Protein AF-0000000072566000 (afdb_homodimer)

Structure (mmCIF, N/CA/C/O backbone):
data_AF-0000000072566000-model_v1
#
loop_
_entity.id
_entity.type
_entity.pdbx_description
1 polymer 'Uncharacterized protein'
#
loop_
_atom_site.group_PDB
_atom_site.id
_atom_site.type_symbol
_atom_site.label_atom_id
_atom_site.label_alt_id
_atom_site.label_comp_id
_atom_site.label_asym_id
_atom_site.label_entity_id
_atom_site.label_seq_id
_atom_site.pdbx_PDB_ins_code
_atom_site.Cartn_x
_atom_site.Cartn_y
_atom_site.Cartn_z
_atom_site.occupancy
_atom_site.B_iso_or_equiv
_atom_site.auth_seq_id
_atom_site.auth_comp_id
_atom_site.auth_asym_id
_atom_site.auth_atom_id
_atom_site.pdbx_PDB_model_num
ATOM 1 N N . MET A 1 1 ? -11.133 -4.738 61.594 1 22.62 1 MET A N 1
ATOM 2 C CA . MET A 1 1 ? -10.305 -3.559 61.375 1 22.62 1 MET A CA 1
ATOM 3 C C . MET A 1 1 ? -10.57 -2.953 60 1 22.62 1 MET A C 1
ATOM 5 O O . MET A 1 1 ? -10.594 -3.668 58.969 1 22.62 1 MET A O 1
ATOM 9 N N . ASP A 1 2 ? -11.211 -1.809 60 1 22.86 2 ASP A N 1
ATOM 10 C CA . ASP A 1 2 ? -11.797 -0.978 58.938 1 22.86 2 ASP A CA 1
ATOM 11 C C . ASP A 1 2 ? -10.727 -0.512 57.969 1 22.86 2 ASP A C 1
ATOM 13 O O . ASP A 1 2 ? -9.758 0.143 58.344 1 22.86 2 ASP A O 1
ATOM 17 N N . ARG A 1 3 ? -10.422 -1.391 57.031 1 24.73 3 ARG A N 1
ATOM 18 C CA . ARG A 1 3 ? -9.414 -1.043 56.031 1 24.73 3 ARG A CA 1
ATOM 19 C C . ARG A 1 3 ? -9.641 0.369 55.5 1 24.73 3 ARG A C 1
ATOM 21 O O . ARG A 1 3 ? -10.664 0.648 54.875 1 24.73 3 ARG A O 1
ATOM 28 N N . LYS A 1 4 ? -9.109 1.364 56.188 1 24.98 4 LYS A N 1
ATOM 29 C CA . LYS A 1 4 ? -9.133 2.779 55.844 1 24.98 4 LYS A CA 1
ATOM 30 C C . LYS A 1 4 ? -8.82 2.975 54.344 1 24.98 4 LYS A C 1
ATOM 32 O O . LYS A 1 4 ? -7.797 2.488 53.875 1 24.98 4 LYS A O 1
ATOM 37 N N . GLU A 1 5 ? -9.797 3.199 53.531 1 23.16 5 GLU A N 1
ATOM 38 C CA . GLU A 1 5 ? -9.844 3.564 52.125 1 23.16 5 GLU A CA 1
ATOM 39 C C . GLU A 1 5 ? -8.945 4.762 51.812 1 23.16 5 GLU A C 1
ATOM 41 O O . GLU A 1 5 ? -9.086 5.82 52.438 1 23.16 5 GLU A O 1
ATOM 46 N N . ALA A 1 6 ? -7.645 4.457 51.688 1 29.64 6 ALA A N 1
ATOM 47 C CA . ALA A 1 6 ? -6.707 5.547 51.438 1 29.64 6 ALA A CA 1
ATOM 48 C C . ALA A 1 6 ? -7.316 6.582 50.5 1 29.64 6 ALA A C 1
ATOM 50 O O . ALA A 1 6 ? -8.031 6.227 49.562 1 29.64 6 ALA A O 1
ATOM 51 N N . PRO A 1 7 ? -7.52 7.785 50.969 1 26.31 7 PRO A N 1
ATOM 52 C CA . PRO A 1 7 ? -8.164 8.844 50.188 1 26.31 7 PRO A CA 1
ATOM 53 C C . PRO A 1 7 ? -7.539 9.031 48.812 1 26.31 7 PRO A C 1
ATOM 55 O O . PRO A 1 7 ? -6.359 8.727 48.625 1 26.31 7 PRO A O 1
ATOM 58 N N . ASP A 1 8 ? -8.266 8.836 47.75 1 26 8 ASP A N 1
ATOM 59 C CA . ASP A 1 8 ? -7.988 9.031 46.312 1 26 8 ASP A CA 1
ATOM 60 C C . ASP A 1 8 ? -7.309 10.375 46.094 1 26 8 ASP A C 1
ATOM 62 O O . ASP A 1 8 ? -7.785 11.414 46.562 1 26 8 ASP A O 1
ATOM 66 N N . PRO A 1 9 ? -5.961 10.406 46.125 1 29.95 9 PRO A N 1
ATOM 67 C CA . PRO A 1 9 ? -5.34 11.727 45.969 1 29.95 9 PRO A CA 1
ATOM 68 C C . PRO A 1 9 ? -6.066 12.602 44.938 1 29.95 9 PRO A C 1
ATOM 70 O O . PRO A 1 9 ? -6.656 12.094 44 1 29.95 9 PRO A O 1
ATOM 73 N N . GLU A 1 10 ? -6.73 13.633 45.312 1 24.81 10 GLU A N 1
ATOM 74 C CA . GLU A 1 10 ? -7.355 14.719 44.562 1 24.81 10 GLU A CA 1
ATOM 75 C C . GLU A 1 10 ? -6.449 15.203 43.438 1 24.81 10 GLU A C 1
ATOM 77 O O . GLU A 1 10 ? -5.363 15.727 43.688 1 24.81 10 GLU A O 1
ATOM 82 N N . TYR A 1 11 ? -6.262 14.445 42.375 1 24.92 11 TYR A N 1
ATOM 83 C CA . TYR A 1 11 ? -5.562 14.922 41.188 1 24.92 11 TYR A CA 1
ATOM 84 C C . TYR A 1 11 ? -6.07 16.297 40.781 1 24.92 11 TYR A C 1
ATOM 86 O O . TYR A 1 11 ? -7.262 16.469 40.5 1 24.92 11 TYR A O 1
ATOM 94 N N . ASN A 1 12 ? -5.562 17.344 41.344 1 23.2 12 ASN A N 1
ATOM 95 C CA . ASN A 1 12 ? -5.809 18.734 40.969 1 23.2 12 ASN A CA 1
ATOM 96 C C . ASN A 1 12 ? -5.711 18.906 39.438 1 23.2 12 ASN A C 1
ATOM 98 O O . ASN A 1 12 ? -4.652 18.672 38.844 1 23.2 12 ASN A O 1
ATOM 102 N N . GLU A 1 13 ? -6.758 18.688 38.688 1 24.56 13 GLU A N 1
ATOM 103 C CA . GLU A 1 13 ? -6.973 18.969 37.25 1 24.56 13 GLU A CA 1
ATOM 104 C C . GLU A 1 13 ? -6.586 20.391 36.906 1 24.56 13 GLU A C 1
ATOM 106 O O . GLU A 1 13 ? -7.289 21.344 37.281 1 24.56 13 GLU A O 1
ATOM 111 N N . HIS A 1 14 ? -5.297 20.75 37.094 1 25.98 14 HIS A N 1
ATOM 112 C CA . HIS A 1 14 ? -4.969 22.078 36.562 1 25.98 14 HIS A CA 1
ATOM 113 C C . HIS A 1 14 ? -5.504 22.281 35.156 1 25.98 14 HIS A C 1
ATOM 115 O O . HIS A 1 14 ? -5.281 21.438 34.281 1 25.98 14 HIS A O 1
ATOM 121 N N . GLU A 1 15 ? -6.578 22.969 34.969 1 24.34 15 GLU A N 1
ATOM 122 C CA . GLU A 1 15 ? -7.246 23.453 33.781 1 24.34 15 GLU A CA 1
ATOM 123 C C . GLU A 1 15 ? -6.262 24.141 32.844 1 24.34 15 GLU A C 1
ATOM 125 O O . GLU A 1 15 ? -5.738 25.203 33.156 1 24.34 15 GLU A O 1
ATOM 130 N N . ILE A 1 16 ? -5.398 23.422 32.188 1 26.48 16 ILE A N 1
ATOM 131 C CA . ILE A 1 16 ? -4.586 24.062 31.156 1 26.48 16 ILE A CA 1
ATOM 132 C C . ILE A 1 16 ? -5.484 24.797 30.172 1 26.48 16 ILE A C 1
ATOM 134 O O . ILE A 1 16 ? -6.297 24.172 29.484 1 26.48 16 ILE A O 1
ATOM 138 N N . VAL A 1 17 ? -5.777 26.031 30.375 1 26.38 17 VAL A N 1
ATOM 139 C CA . VAL A 1 17 ? -6.461 26.984 29.516 1 26.38 17 VAL A CA 1
ATOM 140 C C . VAL A 1 17 ? -5.738 27.062 28.156 1 26.38 17 VAL A C 1
ATOM 142 O O . VAL A 1 17 ? -4.598 27.516 28.094 1 26.38 17 VAL A O 1
ATOM 145 N N . ILE A 1 18 ? -5.961 26.094 27.359 1 28.52 18 ILE A N 1
ATOM 146 C CA . ILE A 1 18 ? -5.418 26.078 26.016 1 28.52 18 ILE A CA 1
ATOM 147 C C . ILE A 1 18 ? -5.898 27.312 25.25 1 28.52 18 ILE A C 1
ATOM 149 O O . ILE A 1 18 ? -7.105 27.531 25.109 1 28.52 18 ILE A O 1
ATOM 153 N N . PRO A 1 19 ? -5.027 28.281 25 1 32.16 19 PRO A N 1
ATOM 154 C CA . PRO A 1 19 ? -5.43 29.516 24.328 1 32.16 19 PRO A CA 1
ATOM 155 C C . PRO A 1 19 ? -6.141 29.266 23 1 32.16 19 PRO A C 1
ATOM 157 O O . PRO A 1 19 ? -5.965 28.203 22.406 1 32.16 19 PRO A O 1
ATOM 160 N N . SER A 1 20 ? -7.227 29.953 22.719 1 31.16 20 SER A N 1
ATOM 161 C CA . SER A 1 20 ? -8.086 29.922 21.531 1 31.16 20 SER A CA 1
ATOM 162 C C . SER A 1 20 ? -7.266 29.891 20.25 1 31.16 20 SER A C 1
ATOM 164 O O . SER A 1 20 ? -6.117 30.344 20.234 1 31.16 20 SER A O 1
ATOM 166 N N . ILE A 1 21 ? -7.68 29.109 19.281 1 34.59 21 ILE A N 1
ATOM 167 C CA . ILE A 1 21 ? -7.141 28.875 17.953 1 34.59 21 ILE A CA 1
ATOM 168 C C . ILE A 1 21 ? -6.668 30.203 17.344 1 34.59 21 ILE A C 1
ATOM 170 O O . ILE A 1 21 ? -5.633 30.266 16.688 1 34.59 21 ILE A O 1
ATOM 174 N N . GLU A 1 22 ? -7.312 31.297 17.578 1 37.97 22 GLU A N 1
ATOM 175 C CA . GLU A 1 22 ? -6.988 32.625 17.062 1 37.97 22 GLU A CA 1
ATOM 176 C C . GLU A 1 22 ? -5.633 33.094 17.562 1 37.97 22 GLU A C 1
ATOM 178 O O . GLU A 1 22 ? -4.848 33.688 16.812 1 37.97 22 GLU A O 1
ATOM 183 N N . LYS A 1 23 ? -5.387 32.875 18.797 1 40.44 23 LYS A N 1
ATOM 184 C CA . LYS A 1 23 ? -4.148 33.375 19.391 1 40.44 23 LYS A CA 1
ATOM 185 C C . LYS A 1 23 ? -2.945 32.562 18.922 1 40.44 23 LYS A C 1
ATOM 187 O O . LYS A 1 23 ? -1.847 33.125 18.766 1 40.44 23 LYS A O 1
ATOM 192 N N . SER A 1 24 ? -3.146 31.281 18.562 1 38.41 24 SER A N 1
ATOM 193 C CA . SER A 1 24 ? -2.053 30.438 18.094 1 38.41 24 SER A CA 1
ATOM 194 C C . SER A 1 24 ? -1.68 30.75 16.656 1 38.41 24 SER A C 1
ATOM 196 O O . SER A 1 24 ? -0.518 30.625 16.266 1 38.41 24 SER A O 1
ATOM 198 N N . ILE A 1 25 ? -2.578 31.094 15.82 1 40.59 25 ILE A N 1
ATOM 199 C CA . ILE A 1 25 ? -2.311 31.453 14.43 1 40.59 25 ILE A CA 1
ATOM 200 C C . ILE A 1 25 ? -1.503 32.75 14.391 1 40.59 25 ILE A C 1
ATOM 202 O O . ILE A 1 25 ? -0.542 32.875 13.625 1 40.59 25 ILE A O 1
ATOM 206 N N . LYS A 1 26 ? -1.808 33.75 15.25 1 42.12 26 LYS A N 1
ATOM 207 C CA . LYS A 1 26 ? -1.095 35.031 15.289 1 42.12 26 LYS A CA 1
ATOM 208 C C . LYS A 1 26 ? 0.357 34.812 15.711 1 42.12 26 LYS A C 1
ATOM 210 O O . LYS A 1 26 ? 1.259 35.469 15.188 1 42.12 26 LYS A O 1
ATOM 215 N N . THR A 1 27 ? 0.607 33.844 16.594 1 43.72 27 THR A N 1
ATOM 216 C CA . THR A 1 27 ? 1.973 33.625 17.047 1 43.72 27 THR A CA 1
ATOM 217 C C . THR A 1 27 ? 2.803 32.938 15.961 1 43.72 27 THR A C 1
ATOM 219 O O . THR A 1 27 ? 3.967 33.281 15.758 1 43.72 27 THR A O 1
ATOM 222 N N . ILE A 1 28 ? 2.172 32.125 15.227 1 42.94 28 ILE A N 1
ATOM 223 C CA . ILE A 1 28 ? 2.889 31.406 14.164 1 42.94 28 ILE A CA 1
ATOM 224 C C . ILE A 1 28 ? 3.158 32.344 13.008 1 42.94 28 ILE A C 1
ATOM 226 O O . ILE A 1 28 ? 4.254 32.375 12.438 1 42.94 28 ILE A O 1
ATOM 230 N N . GLU A 1 29 ? 2.273 33.219 12.633 1 44.88 29 GLU A N 1
ATOM 231 C CA . GLU A 1 29 ? 2.508 34.219 11.625 1 44.88 29 GLU A CA 1
ATOM 232 C C . GLU A 1 29 ? 3.633 35.188 12.047 1 44.88 29 GLU A C 1
ATOM 234 O O . GLU A 1 29 ? 4.465 35.562 11.219 1 44.88 29 GLU A O 1
ATOM 239 N N . LEU A 1 30 ? 3.689 35.531 13.32 1 40.03 30 LEU A N 1
ATOM 240 C CA . LEU A 1 30 ? 4.746 36.406 13.828 1 40.03 30 LEU A CA 1
ATOM 241 C C . LEU A 1 30 ? 6.094 35.688 13.797 1 40.03 30 LEU A C 1
ATOM 243 O O . LEU A 1 30 ? 7.109 36.281 13.43 1 40.03 30 LEU A O 1
ATOM 247 N N . GLN A 1 31 ? 6.023 34.406 14.07 1 43 31 GLN A N 1
ATOM 248 C CA . GLN A 1 31 ? 7.285 33.688 14.078 1 43 31 GLN A CA 1
ATOM 249 C C . GLN A 1 31 ? 7.773 33.406 12.656 1 43 31 GLN A C 1
ATOM 251 O O . GLN A 1 31 ? 8.977 33.438 12.391 1 43 31 GLN A O 1
ATOM 256 N N . ALA A 1 32 ? 6.906 33.219 11.75 1 39.12 32 ALA A N 1
ATOM 257 C CA . ALA A 1 32 ? 7.266 33.031 10.352 1 39.12 32 ALA A CA 1
ATOM 258 C C . ALA A 1 32 ? 7.754 34.344 9.727 1 39.12 32 ALA A C 1
ATOM 260 O O . ALA A 1 32 ? 8.727 34.344 8.969 1 39.12 32 ALA A O 1
ATOM 261 N N . ASN A 1 33 ? 7.113 35.438 9.984 1 38.12 33 ASN A N 1
ATOM 262 C CA . ASN A 1 33 ? 7.566 36.75 9.539 1 38.12 33 ASN A CA 1
ATOM 263 C C . ASN A 1 33 ? 8.906 37.125 10.164 1 38.12 33 ASN A C 1
ATOM 265 O O . ASN A 1 33 ? 9.711 37.812 9.539 1 38.12 33 ASN A O 1
ATOM 269 N N . GLU A 1 34 ? 9.109 36.75 11.391 1 40.59 34 GLU A N 1
ATOM 270 C CA . GLU A 1 34 ? 10.383 37.062 12.023 1 40.59 34 GLU A CA 1
ATOM 271 C C . GLU A 1 34 ? 11.516 36.25 11.398 1 40.59 34 GLU A C 1
ATOM 273 O O . GLU A 1 34 ? 12.641 36.75 11.258 1 40.59 34 GLU A O 1
ATOM 278 N N . ALA A 1 35 ? 11.211 35.031 10.969 1 36.97 35 ALA A N 1
ATOM 279 C CA . ALA A 1 35 ? 12.227 34.25 10.273 1 36.97 35 ALA A CA 1
ATOM 280 C C . ALA A 1 35 ? 12.508 34.812 8.883 1 36.97 35 ALA A C 1
ATOM 282 O O . ALA A 1 35 ? 13.656 34.844 8.43 1 36.97 35 ALA A O 1
ATOM 283 N N . GLU A 1 36 ? 11.531 35.281 8.164 1 37.25 36 GLU A N 1
ATOM 284 C CA . GLU A 1 36 ? 11.734 35.938 6.867 1 37.25 36 GLU A CA 1
ATOM 285 C C . GLU A 1 36 ? 12.508 37.25 7.023 1 37.25 36 GLU A C 1
ATOM 287 O O . GLU A 1 36 ? 13.336 37.594 6.172 1 37.25 36 GLU A O 1
ATOM 292 N N . ARG A 1 37 ? 12.25 38.031 8.078 1 35.44 37 ARG A N 1
ATOM 293 C CA . ARG A 1 37 ? 12.992 39.25 8.289 1 35.44 37 ARG A CA 1
ATOM 294 C C . ARG A 1 37 ? 14.461 38.969 8.602 1 35.44 37 ARG A C 1
ATOM 296 O O . ARG A 1 37 ? 15.328 39.812 8.297 1 35.44 37 ARG A O 1
ATOM 303 N N . ALA A 1 38 ? 14.656 37.875 9.383 1 36.53 38 ALA A N 1
ATOM 304 C CA . ALA A 1 38 ? 16.062 37.562 9.695 1 36.53 38 ALA A CA 1
ATOM 305 C C . ALA A 1 38 ? 16.828 37.188 8.438 1 36.53 38 ALA A C 1
ATOM 307 O O . ALA A 1 38 ? 18.047 37.344 8.367 1 36.53 38 ALA A O 1
ATOM 308 N N . ALA A 1 39 ? 16.109 36.562 7.484 1 35.09 39 ALA A N 1
ATOM 309 C CA . ALA A 1 39 ? 16.828 36.156 6.281 1 35.09 39 ALA A CA 1
ATOM 310 C C . ALA A 1 39 ? 17.125 37.344 5.383 1 35.09 39 ALA A C 1
ATOM 312 O O . ALA A 1 39 ? 17.844 37.219 4.379 1 35.09 39 ALA A O 1
ATOM 313 N N . ALA A 1 40 ? 16.359 38.375 5.477 1 33.12 40 ALA A N 1
ATOM 314 C CA . ALA A 1 40 ? 16.594 39.5 4.566 1 33.12 40 ALA A CA 1
ATOM 315 C C . ALA A 1 40 ? 17.812 40.312 5.008 1 33.12 40 ALA A C 1
ATOM 317 O O . ALA A 1 40 ? 17.672 41.469 5.434 1 33.12 40 ALA A O 1
ATOM 318 N N . ALA A 1 41 ? 18.688 39.719 5.949 1 27.89 41 ALA A N 1
ATOM 319 C CA . ALA A 1 41 ? 19.797 40.562 6.301 1 27.89 41 ALA A CA 1
ATOM 320 C C . ALA A 1 41 ? 20.594 40.969 5.062 1 27.89 41 ALA A C 1
ATOM 322 O O . ALA A 1 41 ? 20.875 40.156 4.195 1 27.89 41 ALA A O 1
ATOM 323 N N . PRO A 1 42 ? 20.562 42.188 4.73 1 27.17 42 PRO A N 1
ATOM 324 C CA . PRO A 1 42 ? 21.234 42.812 3.584 1 27.17 42 PRO A CA 1
ATOM 325 C C . PRO A 1 42 ? 22.656 42.312 3.389 1 27.17 42 PRO A C 1
ATOM 327 O O . PRO A 1 42 ? 23.312 41.906 4.352 1 27.17 42 PRO A O 1
ATOM 330 N N . GLU A 1 43 ? 22.891 41.688 2.303 1 27.73 43 GLU A N 1
ATOM 331 C CA . GLU A 1 43 ? 24.188 41.25 1.816 1 27.73 43 GLU A CA 1
ATOM 332 C C . GLU A 1 43 ? 25.25 42.344 2.041 1 27.73 43 GLU A C 1
ATOM 334 O O . GLU A 1 43 ? 25.219 43.375 1.391 1 27.73 43 GLU A O 1
ATOM 339 N N . LEU A 1 44 ? 25.5 42.688 3.363 1 24.44 44 LEU A N 1
ATOM 340 C CA . LEU A 1 44 ? 26.562 43.688 3.564 1 24.44 44 LEU A CA 1
ATOM 341 C C . LEU A 1 44 ? 27.797 43.312 2.754 1 24.44 44 LEU A C 1
ATOM 343 O O . LEU A 1 44 ? 28.297 42.188 2.838 1 24.44 44 LEU A O 1
ATOM 347 N N . ASN A 1 45 ? 28 44 1.669 1 25.42 45 ASN A N 1
ATOM 348 C CA . ASN A 1 45 ? 29.141 44.062 0.767 1 25.42 45 ASN A CA 1
ATOM 349 C C . ASN A 1 45 ? 30.453 44.188 1.534 1 25.42 45 ASN A C 1
ATOM 351 O O . ASN A 1 45 ? 30.875 45.312 1.864 1 25.42 45 ASN A O 1
ATOM 355 N N . VAL A 1 46 ? 30.578 43.344 2.719 1 24.33 46 VAL A N 1
ATOM 356 C CA . VAL A 1 46 ? 31.766 43.531 3.547 1 24.33 46 VAL A CA 1
ATOM 357 C C . VAL A 1 46 ? 33 43.375 2.697 1 24.33 46 VAL A C 1
ATOM 359 O O . VAL A 1 46 ? 33.219 42.312 2.1 1 24.33 46 VAL A O 1
ATOM 362 N N . VAL A 1 47 ? 33.469 44.438 2.061 1 25.69 47 VAL A N 1
ATOM 363 C CA . VAL A 1 47 ? 34.688 44.656 1.312 1 25.69 47 VAL A CA 1
ATOM 364 C C . VAL A 1 47 ? 35.906 44.25 2.158 1 25.69 47 VAL A C 1
ATOM 366 O O . VAL A 1 47 ? 36.125 44.812 3.223 1 25.69 47 VAL A O 1
ATOM 369 N N . PRO A 1 48 ? 36.062 42.875 2.312 1 23.36 48 PRO A N 1
ATOM 370 C CA . PRO A 1 48 ? 37 42.312 3.273 1 23.36 48 PRO A CA 1
ATOM 371 C C . PRO A 1 48 ? 38.406 42.906 3.137 1 23.36 48 PRO A C 1
ATOM 373 O O . PRO A 1 48 ? 39.031 42.812 2.072 1 23.36 48 PRO A O 1
ATOM 376 N N . THR A 1 49 ? 38.531 44.094 3.629 1 21.84 49 THR A N 1
ATOM 377 C CA . THR A 1 49 ? 39.844 44.781 3.596 1 21.84 49 THR A CA 1
ATOM 378 C C . THR A 1 49 ? 40.906 43.906 4.215 1 21.84 49 THR A C 1
ATOM 380 O O . THR A 1 49 ? 40.656 43.219 5.203 1 21.84 49 THR A O 1
ATOM 383 N N . ALA A 1 50 ? 42 43.625 3.475 1 22.48 50 ALA A N 1
ATOM 384 C CA . ALA A 1 50 ? 43.156 42.688 3.51 1 22.48 50 ALA A CA 1
ATOM 385 C C . ALA A 1 50 ? 43.969 42.906 4.781 1 22.48 50 ALA A C 1
ATOM 387 O O . ALA A 1 50 ? 44.906 42.156 5.035 1 22.48 50 ALA A O 1
ATOM 388 N N . PRO A 1 51 ? 43.344 43.344 5.93 1 20.27 51 PRO A N 1
ATOM 389 C CA . PRO A 1 51 ? 44.469 43.969 6.633 1 20.27 51 PRO A CA 1
ATOM 390 C C . PRO A 1 51 ? 45.562 42.969 7.012 1 20.27 51 PRO A C 1
ATOM 392 O O . PRO A 1 51 ? 45.281 41.75 7.145 1 20.27 51 PRO A O 1
ATOM 395 N N . PRO A 1 52 ? 46.906 43.281 6.953 1 22.72 52 PRO A N 1
ATOM 396 C CA . PRO A 1 52 ? 48.25 42.656 6.992 1 22.72 52 PRO A CA 1
ATOM 397 C C . PRO A 1 52 ? 48.594 42.094 8.367 1 22.72 52 PRO A C 1
ATOM 399 O O . PRO A 1 52 ? 49.656 41.531 8.555 1 22.72 52 PRO A O 1
ATOM 402 N N . TYR A 1 53 ? 47.594 41.594 9.141 1 18.12 53 TYR A N 1
ATOM 403 C CA . TYR A 1 53 ? 47.906 41.688 10.562 1 18.12 53 TYR A CA 1
ATOM 404 C C . TYR A 1 53 ? 49.062 40.75 10.914 1 18.12 53 TYR A C 1
ATOM 406 O O . TYR A 1 53 ? 49.031 39.562 10.609 1 18.12 53 TYR A O 1
ATOM 414 N N . HIS A 1 54 ? 50.281 41.25 11.102 1 19.75 54 HIS A N 1
ATOM 415 C CA . HIS A 1 54 ? 51.625 40.75 11.414 1 19.75 54 HIS A CA 1
ATOM 416 C C . HIS A 1 54 ? 51.656 40.062 12.773 1 19.75 54 HIS A C 1
ATOM 418 O O . HIS A 1 54 ? 52.719 39.594 13.203 1 19.75 54 HIS A O 1
ATOM 424 N N . THR A 1 55 ? 50.469 39.719 13.336 1 17.72 55 THR A N 1
ATOM 425 C CA . THR A 1 55 ? 50.75 39.75 14.773 1 17.72 55 THR A CA 1
ATOM 426 C C . THR A 1 55 ? 51.75 38.688 15.172 1 17.72 55 THR A C 1
ATOM 428 O O . THR A 1 55 ? 51.656 37.531 14.781 1 17.72 55 THR A O 1
ATOM 431 N N . ASP A 1 56 ? 52.875 39.062 15.805 1 18 56 ASP A N 1
ATOM 432 C CA . ASP A 1 56 ? 54.188 38.625 16.281 1 18 56 ASP A CA 1
ATOM 433 C C . ASP A 1 56 ? 54.062 37.625 17.406 1 18 56 ASP A C 1
ATOM 435 O O . ASP A 1 56 ? 55.062 37.188 17.969 1 18 56 ASP A O 1
ATOM 439 N N . THR A 1 57 ? 52.812 37.062 17.656 1 17.53 57 THR A N 1
ATOM 440 C CA . THR A 1 57 ? 52.844 36.75 19.094 1 17.53 57 THR A CA 1
ATOM 441 C C . THR A 1 57 ? 53.906 35.688 19.391 1 17.53 57 THR A C 1
ATOM 443 O O . THR A 1 57 ? 53.875 34.625 18.781 1 17.53 57 THR A O 1
ATOM 446 N N . THR A 1 58 ? 54.938 35.969 20.203 1 17.33 58 THR A N 1
ATOM 447 C CA . THR A 1 58 ? 56.219 35.469 20.672 1 17.33 58 THR A CA 1
ATOM 448 C C . THR A 1 58 ? 56 34.188 21.5 1 17.33 58 THR A C 1
ATOM 450 O O . THR A 1 58 ? 56.781 33.25 21.391 1 17.33 58 THR A O 1
ATOM 453 N N . THR A 1 59 ? 54.938 34.156 22.375 1 16.31 59 THR A N 1
ATOM 454 C CA . THR A 1 59 ? 55.531 33.844 23.672 1 16.31 59 THR A CA 1
ATOM 455 C C . THR A 1 59 ? 56.125 32.438 23.688 1 16.31 59 THR A C 1
ATOM 457 O O . THR A 1 59 ? 55.812 31.641 22.812 1 16.31 59 THR A O 1
ATOM 460 N N . VAL A 1 60 ? 55.875 31.781 24.922 1 15.91 60 VAL A N 1
ATOM 461 C CA . VAL A 1 60 ? 56.625 31.25 26.062 1 15.91 60 VAL A CA 1
ATOM 462 C C . VAL A 1 60 ? 56.688 29.719 25.969 1 15.91 60 VAL A C 1
ATOM 464 O O . VAL A 1 60 ? 55.656 29.062 25.75 1 15.91 60 VAL A O 1
ATOM 467 N N . ALA A 1 61 ? 57.875 29.125 25.969 1 17.2 61 ALA A N 1
ATOM 468 C CA . ALA A 1 61 ? 58.531 27.859 25.688 1 17.2 61 ALA A CA 1
ATOM 469 C C . ALA A 1 61 ? 58.219 26.812 26.75 1 17.2 61 ALA A C 1
ATOM 471 O O . ALA A 1 61 ? 58.562 25.641 26.625 1 17.2 61 ALA A O 1
ATOM 472 N N . SER A 1 62 ? 57.25 27.109 27.734 1 16.28 62 SER A N 1
ATOM 473 C CA . SER A 1 62 ? 57.781 26.469 28.938 1 16.28 62 SER A CA 1
ATOM 474 C C . SER A 1 62 ? 57.875 24.969 28.766 1 16.28 62 SER A C 1
ATOM 476 O O . SER A 1 62 ? 57 24.359 28.125 1 16.28 62 SER A O 1
ATOM 478 N N . ALA A 1 63 ? 58.969 24.406 29.297 1 17.83 63 ALA A N 1
ATOM 479 C CA . ALA A 1 63 ? 59.844 23.234 29.281 1 17.83 63 ALA A CA 1
ATOM 480 C C . ALA A 1 63 ? 59.188 22.062 30.016 1 17.83 63 ALA A C 1
ATOM 482 O O . ALA A 1 63 ? 59.844 21.016 30.203 1 17.83 63 ALA A O 1
ATOM 483 N N . ILE A 1 64 ? 57.844 22.062 30.219 1 17.69 64 ILE A N 1
ATOM 484 C CA . ILE A 1 64 ? 57.625 21.219 31.391 1 17.69 64 ILE A CA 1
ATOM 485 C C . ILE A 1 64 ? 58.219 19.828 31.125 1 17.69 64 ILE A C 1
ATOM 487 O O . ILE A 1 64 ? 58.094 19.297 30.016 1 17.69 64 ILE A O 1
ATOM 491 N N . SER A 1 65 ? 58.812 19.234 32.188 1 17.12 65 SER A N 1
ATOM 492 C CA . SER A 1 65 ? 59.75 18.203 32.594 1 17.12 65 SER A CA 1
ATOM 493 C C . SER A 1 65 ? 59.188 16.812 32.344 1 17.12 65 SER A C 1
ATOM 495 O O . SER A 1 65 ? 58 16.609 32.344 1 17.12 65 SER A O 1
ATOM 497 N N . SER A 1 66 ? 60.062 15.836 32.031 1 18.05 66 SER A N 1
ATOM 498 C CA . SER A 1 66 ? 60.312 14.578 31.328 1 18.05 66 SER A CA 1
ATOM 499 C C . SER A 1 66 ? 59.906 13.383 32.188 1 18.05 66 SER A C 1
ATOM 501 O O . SER A 1 66 ? 60.094 12.234 31.766 1 18.05 66 SER A O 1
ATOM 503 N N . SER A 1 67 ? 59.062 13.617 33.344 1 18.02 67 SER A N 1
ATOM 504 C CA . SER A 1 67 ? 59.5 12.539 34.25 1 18.02 67 SER A CA 1
ATOM 505 C C . SER A 1 67 ? 59.25 11.172 33.625 1 18.02 67 SER A C 1
ATOM 507 O O . SER A 1 67 ? 58.312 11 32.844 1 18.02 67 SER A O 1
ATOM 509 N N . PRO A 1 68 ? 60.125 10.148 33.938 1 19.42 68 PRO A N 1
ATOM 510 C CA . PRO A 1 68 ? 60.656 8.906 33.406 1 19.42 68 PRO A CA 1
ATOM 511 C C . PRO A 1 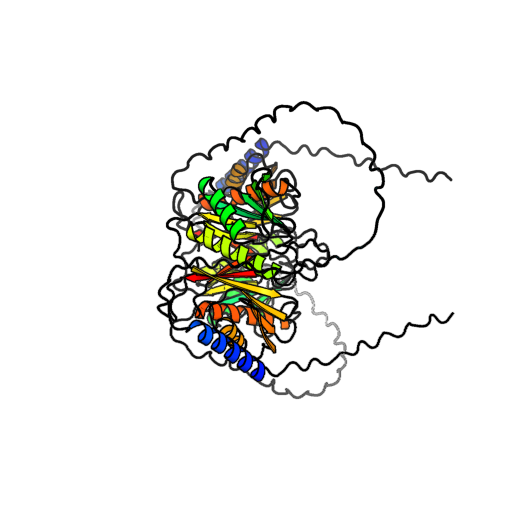68 ? 59.719 7.715 33.594 1 19.42 68 PRO A C 1
ATOM 513 O O . PRO A 1 68 ? 60.062 6.586 33.219 1 19.42 68 PRO A O 1
ATOM 516 N N . TYR A 1 69 ? 58.406 7.98 33.781 1 18.12 69 TYR A N 1
ATOM 517 C CA . TYR A 1 69 ? 57.812 6.875 34.531 1 18.12 69 TYR A CA 1
ATOM 518 C C . TYR A 1 69 ? 58.125 5.539 33.844 1 18.12 69 TYR A C 1
ATOM 520 O O . TYR A 1 69 ? 58.344 5.473 32.656 1 18.12 69 TYR A O 1
ATOM 528 N N . ASP A 1 70 ? 58.219 4.508 34.719 1 18.59 70 ASP A N 1
ATOM 529 C CA . ASP A 1 70 ? 58.781 3.174 34.875 1 18.59 70 ASP A CA 1
ATOM 530 C C . ASP A 1 70 ? 58.094 2.17 33.938 1 18.59 70 ASP A C 1
ATOM 532 O O . ASP A 1 70 ? 56.906 2.289 33.688 1 18.59 70 ASP A O 1
ATOM 536 N N . GLU A 1 71 ? 58.844 1.321 33.312 1 19.83 71 GLU A N 1
ATOM 537 C CA . GLU A 1 71 ? 58.938 0.383 32.188 1 19.83 71 GLU A CA 1
ATOM 538 C C . GLU A 1 71 ? 58.156 -0.894 32.469 1 19.83 71 GLU A C 1
ATOM 540 O O . GLU A 1 71 ? 58.312 -1.895 31.766 1 19.83 71 GLU A O 1
ATOM 545 N N . HIS A 1 72 ? 57.125 -0.796 33.469 1 19.34 72 HIS A N 1
ATOM 546 C CA . HIS A 1 72 ? 56.906 -2.146 33.969 1 19.34 72 HIS A CA 1
ATOM 547 C C . HIS A 1 72 ? 56.625 -3.123 32.844 1 19.34 72 HIS A C 1
ATOM 549 O O . HIS A 1 72 ? 56.094 -2.734 31.812 1 19.34 72 HIS A O 1
ATOM 555 N N . HIS A 1 73 ? 57.156 -4.352 33 1 19.84 73 HIS A N 1
ATOM 556 C CA . HIS A 1 73 ? 57.531 -5.555 32.281 1 19.84 73 HIS A CA 1
ATOM 557 C C . HIS A 1 73 ? 56.312 -6.316 31.781 1 19.84 73 HIS A C 1
ATOM 559 O O . HIS A 1 73 ? 55.5 -6.793 32.594 1 19.84 73 HIS A O 1
ATOM 565 N N . ARG A 1 74 ? 55.625 -5.852 30.891 1 20.33 74 ARG A N 1
ATOM 566 C CA . ARG A 1 74 ? 54.406 -6.508 30.422 1 20.33 74 ARG A CA 1
ATOM 567 C C . ARG A 1 74 ? 54.656 -7.961 30.047 1 20.33 74 ARG A C 1
ATOM 569 O O . ARG A 1 74 ? 55.562 -8.25 29.25 1 20.33 74 ARG A O 1
ATOM 576 N N . PRO A 1 75 ? 54.219 -8.828 30.922 1 21.36 75 PRO A N 1
ATOM 577 C CA . PRO A 1 75 ? 54.531 -10.25 30.734 1 21.36 75 PRO A CA 1
ATOM 578 C C . PRO A 1 75 ? 54.188 -10.742 29.328 1 21.36 75 PRO A C 1
ATOM 580 O O . PRO A 1 75 ? 53.344 -10.172 28.656 1 21.36 75 PRO A O 1
ATOM 583 N N . THR A 1 76 ? 55.125 -11.523 28.734 1 20.64 76 THR A N 1
ATOM 584 C CA . THR A 1 76 ? 55.344 -12.086 27.406 1 20.64 76 THR A CA 1
ATOM 585 C C . THR A 1 76 ? 54.219 -13.039 27.016 1 20.64 76 THR A C 1
ATOM 587 O O . THR A 1 76 ? 54.062 -14.109 27.609 1 20.64 76 THR A O 1
ATOM 590 N N . LEU A 1 77 ? 52.969 -12.609 27 1 20.75 77 LEU A N 1
ATOM 591 C CA . LEU A 1 77 ? 51.969 -13.648 26.812 1 20.75 77 LEU A CA 1
ATOM 592 C C . LEU A 1 77 ? 52.312 -14.539 25.625 1 20.75 77 LEU A C 1
ATOM 594 O O . LEU A 1 77 ? 52.844 -14.055 24.625 1 20.75 77 LEU A O 1
ATOM 598 N N . PRO A 1 78 ? 52.312 -15.852 25.797 1 21.62 78 PRO A N 1
ATOM 599 C CA . PRO A 1 78 ? 52.844 -16.875 24.875 1 21.62 78 PRO A CA 1
ATOM 600 C C . PRO A 1 78 ? 52.25 -16.781 23.484 1 21.62 78 PRO A C 1
ATOM 602 O O . PRO A 1 78 ? 51.156 -16.203 23.312 1 21.62 78 PRO A O 1
ATOM 605 N N . HIS A 1 79 ? 53.031 -17.094 22.484 1 20.16 79 HIS A N 1
ATOM 606 C CA . HIS A 1 79 ? 52.969 -17.031 21.031 1 20.16 79 HIS A CA 1
ATOM 607 C C . HIS A 1 79 ? 51.844 -17.891 20.484 1 20.16 79 HIS A C 1
ATOM 609 O O . HIS A 1 79 ? 51.812 -19.094 20.672 1 20.16 79 HIS A O 1
ATOM 615 N N . ALA A 1 80 ? 50.625 -17.562 20.609 1 22.58 80 ALA A N 1
ATOM 616 C CA . ALA A 1 80 ? 49.562 -18.438 20.109 1 22.58 80 ALA A CA 1
ATOM 617 C C . ALA A 1 80 ? 49.844 -18.906 18.688 1 22.58 80 ALA A C 1
ATOM 619 O O . ALA A 1 80 ? 50.344 -18.141 17.859 1 22.58 80 ALA A O 1
ATOM 620 N N . PRO A 1 81 ? 49.844 -20.219 18.422 1 21.84 81 PRO A N 1
ATOM 621 C CA . PRO A 1 81 ? 50.281 -20.797 17.141 1 21.84 81 PRO A CA 1
ATOM 622 C C . PRO A 1 81 ? 49.531 -20.172 15.945 1 21.84 81 PRO A C 1
ATOM 624 O O . PRO A 1 81 ? 48.469 -19.578 16.109 1 21.84 81 PRO A O 1
ATOM 627 N N . SER A 1 82 ? 50.219 -20.031 14.789 1 21.28 82 SER A N 1
ATOM 628 C CA . SER A 1 82 ? 49.938 -19.453 13.477 1 21.28 82 SER A CA 1
ATOM 629 C C . SER A 1 82 ? 48.719 -20.109 12.836 1 21.28 82 SER A C 1
ATOM 631 O O . SER A 1 82 ? 48.75 -21.281 12.469 1 21.28 82 SER A O 1
ATOM 633 N N . MET A 1 83 ? 47.562 -20.109 13.414 1 20.7 83 MET A N 1
ATOM 634 C CA . MET A 1 83 ? 46.531 -20.828 12.711 1 20.7 83 MET A CA 1
ATOM 635 C C . MET A 1 83 ? 46.5 -20.453 11.234 1 20.7 83 MET A C 1
ATOM 637 O O . MET A 1 83 ? 46.625 -19.266 10.898 1 20.7 83 MET A O 1
ATOM 641 N N . SER A 1 84 ? 46.781 -21.422 10.344 1 21.38 84 SER A N 1
ATOM 642 C CA . SER A 1 84 ? 46.844 -21.375 8.891 1 21.38 84 SER A CA 1
ATOM 643 C C . SER A 1 84 ? 45.625 -20.688 8.289 1 21.38 84 SER A C 1
ATOM 645 O O . SER A 1 84 ? 44.531 -20.75 8.867 1 21.38 84 SER A O 1
ATOM 647 N N . THR A 1 85 ? 45.812 -19.641 7.516 1 22.67 85 THR A N 1
ATOM 648 C CA . THR A 1 85 ? 44.938 -18.812 6.707 1 22.67 85 THR A CA 1
ATOM 649 C C . THR A 1 85 ? 44.031 -19.672 5.824 1 22.67 85 THR A C 1
ATOM 651 O O . THR A 1 85 ? 44.469 -20.234 4.828 1 22.67 85 THR A O 1
ATOM 654 N N . SER A 1 86 ? 43.312 -20.656 6.402 1 22.94 86 SER A N 1
ATOM 655 C CA . SER A 1 86 ? 42.562 -21.422 5.426 1 22.94 86 SER A CA 1
ATOM 656 C C . SER A 1 86 ? 41.812 -20.5 4.469 1 22.94 86 SER A C 1
ATOM 658 O O . SER A 1 86 ? 41.344 -19.438 4.863 1 22.94 86 SER A O 1
ATOM 660 N N . GLN A 1 87 ? 42.062 -20.719 3.137 1 21.42 87 GLN A N 1
ATOM 661 C CA . GLN A 1 87 ? 41.531 -20.078 1.936 1 21.42 87 GLN A CA 1
ATOM 662 C C . GLN A 1 87 ? 40 -19.969 1.994 1 21.42 87 GLN A C 1
ATOM 664 O O . GLN A 1 87 ? 39.312 -20.938 2.283 1 21.42 87 GLN A O 1
ATOM 669 N N . ILE A 1 88 ? 39.531 -18.812 2.506 1 24.19 88 ILE A N 1
ATOM 670 C CA . ILE A 1 88 ? 38.125 -18.438 2.377 1 24.19 88 ILE A CA 1
ATOM 671 C C . ILE A 1 88 ? 37.594 -18.844 1.002 1 24.19 88 ILE A C 1
ATOM 673 O O . ILE A 1 88 ? 38.062 -18.344 -0.022 1 24.19 88 ILE A O 1
ATOM 677 N N . SER A 1 89 ? 37.406 -20.172 0.866 1 23.34 89 SER A N 1
ATOM 678 C CA . SER A 1 89 ? 36.781 -20.641 -0.372 1 23.34 89 SER A CA 1
ATOM 679 C C . SER A 1 89 ? 35.75 -19.641 -0.874 1 23.34 89 SER A C 1
ATOM 681 O O . SER A 1 89 ? 35 -19.031 -0.079 1 23.34 89 SER A O 1
ATOM 683 N N . SER A 1 90 ? 35.938 -19.125 -2.033 1 22.84 90 SER A N 1
ATOM 684 C CA . SER A 1 90 ? 35.156 -18.25 -2.891 1 22.84 90 SER A CA 1
ATOM 685 C C . SER A 1 90 ? 33.688 -18.641 -2.869 1 22.84 90 SER A C 1
ATOM 687 O O . SER A 1 90 ? 33.344 -19.812 -3.068 1 22.84 90 SER A O 1
ATOM 689 N N . ALA A 1 91 ? 32.969 -18.047 -1.99 1 25.73 91 ALA A N 1
ATOM 690 C CA . ALA A 1 91 ? 31.5 -18.109 -2.021 1 25.73 91 ALA A CA 1
ATOM 691 C C . ALA A 1 91 ? 30.984 -18.25 -3.451 1 25.73 91 ALA A C 1
ATOM 693 O O . ALA A 1 91 ? 31.312 -17.438 -4.316 1 25.73 91 ALA A O 1
ATOM 694 N N . SER A 1 92 ? 30.969 -19.484 -3.92 1 25.34 92 SER A N 1
ATOM 695 C CA . SER A 1 92 ? 30.344 -19.781 -5.211 1 25.34 92 SER A CA 1
ATOM 696 C C . SER A 1 92 ? 29.188 -18.844 -5.484 1 25.34 92 SER A C 1
ATOM 698 O O . SER A 1 92 ? 28.266 -18.719 -4.66 1 25.34 92 SER A O 1
ATOM 700 N N . THR A 1 93 ? 29.469 -17.766 -6.125 1 27.42 93 THR A N 1
ATOM 701 C CA . THR A 1 93 ? 28.453 -16.938 -6.793 1 27.42 93 THR A CA 1
ATOM 702 C C . THR A 1 93 ? 27.344 -17.812 -7.375 1 27.42 93 THR A C 1
ATOM 704 O O . THR A 1 93 ? 27.609 -18.672 -8.227 1 27.42 93 THR A O 1
ATOM 707 N N . ILE A 1 94 ? 26.516 -18.312 -6.59 1 29 94 ILE A N 1
ATOM 708 C CA . ILE A 1 94 ? 25.375 -19.016 -7.176 1 29 94 ILE A CA 1
ATOM 709 C C . ILE A 1 94 ? 25.062 -18.422 -8.547 1 29 94 ILE A C 1
ATOM 711 O O . ILE A 1 94 ? 24.781 -17.219 -8.664 1 29 94 ILE A O 1
ATOM 715 N N . SER A 1 95 ? 25.594 -18.953 -9.594 1 26.5 95 SER A N 1
ATOM 716 C CA . SER A 1 95 ? 25.297 -18.672 -10.992 1 26.5 95 SER A CA 1
ATOM 717 C C . SER A 1 95 ? 23.797 -18.516 -11.219 1 26.5 95 SER A C 1
ATOM 719 O O . SER A 1 95 ? 23.016 -19.422 -10.922 1 26.5 95 SER A O 1
ATOM 721 N N . ARG A 1 96 ? 23.297 -17.375 -11.109 1 31.11 96 ARG A N 1
ATOM 722 C CA . ARG A 1 96 ? 21.953 -17.016 -11.57 1 31.11 96 ARG A CA 1
ATOM 723 C C . ARG A 1 96 ? 21.656 -17.656 -12.914 1 31.11 96 ARG A C 1
ATOM 725 O O . ARG A 1 96 ? 22.359 -17.422 -13.898 1 31.11 96 ARG A O 1
ATOM 732 N N . ARG A 1 97 ? 21.297 -18.859 -12.93 1 30.97 97 ARG A N 1
ATOM 733 C CA . ARG A 1 97 ? 20.859 -19.281 -14.266 1 30.97 97 ARG A CA 1
ATOM 734 C C . ARG A 1 97 ? 20.094 -18.156 -14.953 1 30.97 97 ARG A C 1
ATOM 736 O O . ARG A 1 97 ? 19.125 -17.625 -14.398 1 30.97 97 ARG A O 1
ATOM 743 N N . PRO A 1 98 ? 20.75 -17.375 -15.867 1 32.88 98 PRO A N 1
ATOM 744 C CA . PRO A 1 98 ? 19.984 -16.359 -16.609 1 32.88 98 PRO A CA 1
ATOM 745 C C . PRO A 1 98 ? 18.625 -16.891 -17.078 1 32.88 98 PRO A C 1
ATOM 747 O O . PRO A 1 98 ? 18.516 -18.031 -17.5 1 32.88 98 PRO A O 1
ATOM 750 N N . LEU A 1 99 ? 17.531 -16.562 -16.422 1 36.41 99 LEU A N 1
ATOM 751 C CA . LEU A 1 99 ? 16.297 -16.828 -17.141 1 36.41 99 LEU A CA 1
ATOM 752 C C . LEU A 1 99 ? 16.469 -16.641 -18.641 1 36.41 99 LEU A C 1
ATOM 754 O O . LEU A 1 99 ? 17.312 -15.828 -19.062 1 36.41 99 LEU A O 1
ATOM 758 N N . PRO A 1 100 ? 16.234 -17.594 -19.438 1 35.56 100 PRO A N 1
ATOM 759 C CA . PRO A 1 100 ? 16.438 -17.328 -20.875 1 35.56 100 PRO A CA 1
ATOM 760 C C . PRO A 1 100 ? 16.078 -15.883 -21.25 1 35.56 100 PRO A C 1
ATOM 762 O O . PRO A 1 100 ? 15.211 -15.273 -20.609 1 35.56 100 PRO A O 1
ATOM 765 N N . PRO A 1 101 ? 17.094 -15.07 -21.734 1 37.31 101 PRO A N 1
ATOM 766 C CA . PRO A 1 101 ? 16.812 -13.727 -22.234 1 37.31 101 PRO A CA 1
ATOM 767 C C . PRO A 1 101 ? 15.484 -13.648 -22.984 1 37.31 101 PRO A C 1
ATOM 769 O O . PRO A 1 101 ? 15.344 -14.219 -24.062 1 37.31 101 PRO A O 1
ATOM 772 N N . GLY A 1 102 ? 14.438 -14.07 -22.484 1 36.84 102 GLY A N 1
ATOM 773 C CA . GLY A 1 102 ? 13.391 -13.766 -23.438 1 36.84 102 GLY A CA 1
ATOM 774 C C . GLY A 1 102 ? 13.5 -12.367 -24.016 1 36.84 102 GLY A C 1
ATOM 775 O O . GLY A 1 102 ? 14.289 -11.555 -23.547 1 36.84 102 GLY A O 1
ATOM 776 N N . PRO A 1 103 ? 12.82 -12.055 -25.109 1 42.91 103 PRO A N 1
ATOM 777 C CA . PRO A 1 103 ? 13.055 -10.844 -25.891 1 42.91 103 PRO A CA 1
ATOM 778 C C . PRO A 1 103 ? 13.305 -9.609 -25.031 1 42.91 103 PRO A C 1
ATOM 780 O O . PRO A 1 103 ? 14.344 -8.969 -25.141 1 42.91 103 PRO A O 1
ATOM 783 N N . GLY A 1 104 ? 12.195 -8.711 -24.906 1 45.28 104 GLY A N 1
ATOM 784 C CA . GLY A 1 104 ? 12.148 -7.27 -24.75 1 45.28 104 GLY A CA 1
ATOM 785 C C . GLY A 1 104 ? 12.625 -6.809 -23.375 1 45.28 104 GLY A C 1
ATOM 786 O O . GLY A 1 104 ? 12.773 -7.621 -22.469 1 45.28 104 GLY A O 1
ATOM 787 N N . PRO A 1 105 ? 13.25 -5.66 -23.359 1 51.25 105 PRO A N 1
ATOM 788 C CA . PRO A 1 105 ? 13.828 -5.031 -22.172 1 51.25 105 PRO A CA 1
ATOM 789 C C . PRO A 1 105 ? 12.938 -5.188 -20.938 1 51.25 105 PRO A C 1
ATOM 791 O O . PRO A 1 105 ? 11.758 -4.84 -20.969 1 51.25 105 PRO A O 1
ATOM 794 N N . ARG A 1 106 ? 13.094 -6.285 -20.172 1 63.19 106 ARG A N 1
ATOM 795 C CA . ARG A 1 106 ? 12.273 -6.629 -19.016 1 63.19 106 ARG A CA 1
ATOM 796 C C . ARG A 1 106 ? 12.516 -5.66 -17.859 1 63.19 106 ARG A C 1
ATOM 798 O O . ARG A 1 106 ? 13.648 -5.219 -17.641 1 63.19 106 ARG A O 1
ATOM 805 N N . THR A 1 107 ? 11.477 -5.031 -17.359 1 76.06 107 THR A N 1
ATOM 806 C CA . THR A 1 107 ? 11.484 -4.16 -16.188 1 76.06 107 THR A CA 1
ATOM 807 C C . THR A 1 107 ? 12.195 -4.836 -15.016 1 76.06 107 THR A C 1
ATOM 809 O O . THR A 1 107 ? 11.945 -6.012 -14.727 1 76.06 107 THR A O 1
ATOM 812 N N . ALA A 1 108 ? 13.195 -4.25 -14.555 1 90.94 108 ALA A N 1
ATOM 813 C CA . ALA A 1 108 ? 13.914 -4.758 -13.391 1 90.94 108 ALA A CA 1
ATOM 814 C C . ALA A 1 108 ? 13.227 -4.344 -12.094 1 90.94 108 ALA A C 1
ATOM 816 O O . ALA A 1 108 ? 12.742 -3.217 -11.977 1 90.94 108 ALA A O 1
ATOM 817 N N . PHE A 1 109 ? 13.086 -5.336 -11.195 1 97.06 109 PHE A N 1
ATOM 818 C CA . PHE A 1 109 ? 12.562 -5.066 -9.859 1 97.06 109 PHE A CA 1
ATOM 819 C C . PHE A 1 109 ? 13.656 -5.199 -8.812 1 97.06 109 PHE A C 1
ATOM 821 O O . PHE A 1 109 ? 14.586 -6 -8.969 1 97.06 109 PHE A O 1
ATOM 828 N N . ALA A 1 110 ? 13.594 -4.445 -7.793 1 98.31 110 ALA A N 1
ATOM 829 C CA . ALA A 1 110 ? 14.477 -4.496 -6.629 1 98.31 110 ALA A CA 1
ATOM 830 C C . ALA A 1 110 ? 13.703 -4.234 -5.34 1 98.31 110 ALA A C 1
ATOM 832 O O . ALA A 1 110 ? 12.523 -3.865 -5.379 1 98.31 110 ALA A O 1
ATOM 833 N N . CYS A 1 111 ? 14.367 -4.527 -4.246 1 98 111 CYS A N 1
ATOM 834 C CA . CYS A 1 111 ? 13.664 -4.422 -2.969 1 98 111 CYS A CA 1
ATOM 835 C C . CYS A 1 111 ? 14.523 -3.709 -1.933 1 98 111 CYS A C 1
ATOM 837 O O . CYS A 1 111 ? 15.719 -3.996 -1.805 1 98 111 CYS A O 1
ATOM 839 N N . LEU A 1 112 ? 13.984 -2.717 -1.3 1 97.75 112 LEU A N 1
ATOM 840 C CA . LEU A 1 112 ? 14.516 -2.088 -0.094 1 97.75 112 LEU A CA 1
ATOM 841 C C . LEU A 1 112 ? 13.641 -2.416 1.115 1 97.75 112 LEU A C 1
ATOM 843 O O . LEU A 1 112 ? 12.438 -2.146 1.111 1 97.75 112 LEU A O 1
ATOM 847 N N . SER A 1 113 ? 14.219 -3.01 2.115 1 95.56 113 SER A N 1
ATOM 848 C CA . SER A 1 113 ? 13.422 -3.412 3.266 1 95.56 113 SER A CA 1
ATOM 849 C C . SER A 1 113 ? 14.07 -2.979 4.574 1 95.56 113 SER A C 1
ATOM 851 O O . SER A 1 113 ? 15.297 -2.896 4.664 1 95.56 113 SER A O 1
ATOM 853 N N . MET A 1 114 ? 13.25 -2.672 5.512 1 94.12 114 MET A N 1
ATOM 854 C CA . MET A 1 114 ? 13.68 -2.324 6.859 1 94.12 114 MET A CA 1
ATOM 855 C C . MET A 1 114 ? 13.531 -3.514 7.805 1 94.12 114 MET A C 1
ATOM 857 O O . MET A 1 114 ? 12.547 -4.254 7.727 1 94.12 114 MET A O 1
ATOM 861 N N . HIS A 1 115 ? 14.5 -3.676 8.664 1 92.25 115 HIS A N 1
ATOM 862 C CA . HIS A 1 115 ? 14.516 -4.832 9.547 1 92.25 115 HIS A CA 1
ATOM 863 C C . HIS A 1 115 ? 14.922 -4.438 10.961 1 92.25 115 HIS A C 1
ATOM 865 O O . HIS A 1 115 ? 15.664 -3.471 11.148 1 92.25 115 HIS A O 1
ATOM 871 N N . MET A 1 116 ? 14.445 -5.223 11.914 1 90.81 116 MET A N 1
ATOM 872 C CA . MET A 1 116 ? 14.734 -4.926 13.312 1 90.81 116 MET A CA 1
ATOM 873 C C . MET A 1 116 ? 14.383 -3.48 13.656 1 90.81 116 MET A C 1
ATOM 875 O O . MET A 1 116 ? 13.328 -2.986 13.258 1 90.81 116 MET A O 1
ATOM 879 N N . THR A 1 117 ? 15.195 -2.729 14.352 1 91.56 117 THR A N 1
ATOM 880 C CA . THR A 1 117 ? 14.914 -1.338 14.688 1 91.56 117 THR A CA 1
ATOM 881 C C . THR A 1 117 ? 15.906 -0.403 14 1 91.56 117 THR A C 1
ATOM 883 O O . THR A 1 117 ? 15.805 0.819 14.125 1 91.56 117 THR A O 1
ATOM 886 N N . ASP A 1 118 ? 16.844 -1.048 13.172 1 94.62 118 ASP A N 1
ATOM 887 C CA . ASP A 1 118 ? 17.922 -0.152 12.75 1 94.62 118 ASP A CA 1
ATOM 888 C C . ASP A 1 118 ? 18.594 -0.675 11.492 1 94.62 118 ASP A C 1
ATOM 890 O O . ASP A 1 118 ? 19.75 -0.334 11.211 1 94.62 118 ASP A O 1
ATOM 894 N N . ARG A 1 119 ? 17.938 -1.56 10.641 1 95.81 119 ARG A N 1
ATOM 895 C CA . ARG A 1 119 ? 18.609 -2.131 9.477 1 95.81 119 ARG A CA 1
ATOM 896 C C . ARG A 1 119 ? 17.859 -1.779 8.195 1 95.81 119 ARG A C 1
ATOM 898 O O . ARG A 1 119 ? 16.625 -1.77 8.172 1 95.81 119 ARG A O 1
ATOM 905 N N . ILE A 1 120 ? 18.609 -1.537 7.145 1 97.06 120 ILE A N 1
ATOM 906 C CA . ILE A 1 120 ? 18.109 -1.485 5.773 1 97.06 120 ILE A CA 1
ATOM 907 C C . ILE A 1 120 ? 18.781 -2.582 4.945 1 97.06 120 ILE A C 1
ATOM 909 O O . ILE A 1 120 ? 19.984 -2.803 5.055 1 97.06 120 ILE A O 1
ATOM 913 N N . ARG A 1 121 ? 18.047 -3.24 4.184 1 97.12 121 ARG A N 1
ATOM 914 C CA . ARG A 1 121 ? 18.609 -4.246 3.287 1 97.12 121 ARG A CA 1
ATOM 915 C C . ARG A 1 121 ? 18.25 -3.936 1.834 1 97.12 121 ARG A C 1
ATOM 917 O O . ARG A 1 121 ? 17.125 -3.531 1.533 1 97.12 121 ARG A O 1
ATOM 924 N N . LEU A 1 122 ? 19.25 -4.086 0.979 1 98.25 122 LEU A N 1
ATOM 925 C CA . LEU A 1 122 ? 19.109 -3.902 -0.462 1 98.25 122 LEU A CA 1
ATOM 926 C C . LEU A 1 122 ? 19.172 -5.242 -1.189 1 98.25 122 LEU A C 1
ATOM 928 O O . LEU A 1 122 ? 20.125 -6.008 -0.997 1 98.25 122 LEU A O 1
ATOM 932 N N . LEU A 1 123 ? 18.156 -5.484 -1.915 1 97.94 123 LEU A N 1
ATOM 933 C CA . LEU A 1 123 ? 18.094 -6.738 -2.656 1 97.94 123 LEU A CA 1
ATOM 934 C C . LEU A 1 123 ? 17.859 -6.48 -4.141 1 97.94 123 LEU A C 1
ATOM 936 O O . LEU A 1 123 ? 16.891 -5.812 -4.512 1 97.94 123 LEU A O 1
ATOM 940 N N . ARG A 1 124 ? 18.75 -6.914 -5.043 1 97.44 124 ARG A N 1
ATOM 941 C CA . ARG A 1 124 ? 18.641 -6.984 -6.496 1 97.44 124 ARG A CA 1
ATOM 942 C C . ARG A 1 124 ? 18.812 -5.605 -7.129 1 97.44 124 ARG A C 1
ATOM 944 O O . ARG A 1 124 ? 18.422 -5.387 -8.273 1 97.44 124 ARG A O 1
ATOM 951 N N . PHE A 1 125 ? 19.25 -4.609 -6.383 1 97.62 125 PHE A N 1
ATOM 952 C CA . PHE A 1 125 ? 19.703 -3.381 -7.031 1 97.62 125 PHE A CA 1
ATOM 953 C C . PHE A 1 125 ? 20.984 -3.619 -7.816 1 97.62 125 PHE A C 1
ATOM 955 O O . PHE A 1 125 ? 21.891 -4.312 -7.348 1 97.62 125 PHE A O 1
ATOM 962 N N . PRO A 1 126 ? 21.016 -3.045 -9 1 95.62 126 PRO A N 1
ATOM 963 C CA . PRO A 1 126 ? 22.25 -3.223 -9.758 1 95.62 126 PRO A CA 1
ATOM 964 C C . PRO A 1 126 ? 23.469 -2.641 -9.039 1 95.62 126 PRO A C 1
ATOM 966 O O . PRO A 1 126 ? 23.344 -1.646 -8.32 1 95.62 126 PRO A O 1
ATOM 969 N N . GLU A 1 127 ? 24.578 -3.17 -9.305 1 93.69 127 GLU A N 1
ATOM 970 C CA . GLU A 1 127 ? 25.828 -2.861 -8.609 1 93.69 127 GLU A CA 1
ATOM 971 C C . GLU A 1 127 ? 26.172 -1.381 -8.734 1 93.69 127 GLU A C 1
ATOM 973 O O . GLU A 1 127 ? 26.625 -0.757 -7.77 1 93.69 127 GLU A O 1
ATOM 978 N N . PRO A 1 128 ? 25.906 -0.776 -9.797 1 93.81 128 PRO A N 1
ATOM 979 C CA . PRO A 1 128 ? 26.344 0.613 -9.945 1 93.81 128 PRO A CA 1
ATOM 980 C C . PRO A 1 128 ? 25.578 1.578 -9.055 1 93.81 128 PRO A C 1
ATOM 982 O O . PRO A 1 128 ? 26.094 2.627 -8.672 1 93.81 128 PRO A O 1
ATOM 985 N N . ILE A 1 129 ? 24.344 1.223 -8.727 1 96.31 129 ILE A N 1
ATOM 986 C CA . ILE A 1 129 ? 23.547 2.193 -7.984 1 96.31 129 ILE A CA 1
ATOM 987 C C . ILE A 1 129 ? 23.734 1.978 -6.484 1 96.31 129 ILE A C 1
ATOM 989 O O . ILE A 1 129 ? 23.375 2.84 -5.68 1 96.31 129 ILE A O 1
ATOM 993 N N . VAL A 1 130 ? 24.234 0.87 -6.082 1 97.44 130 VAL A N 1
ATOM 994 C CA . VAL A 1 130 ? 24.297 0.47 -4.68 1 97.44 130 VAL A CA 1
ATOM 995 C C . VAL A 1 130 ? 25.141 1.479 -3.896 1 97.44 130 VAL A C 1
ATOM 997 O O . VAL A 1 130 ? 24.703 1.975 -2.852 1 97.44 130 VAL A O 1
ATOM 1000 N N . PRO A 1 131 ? 26.344 1.879 -4.379 1 97.19 131 PRO A N 1
ATOM 1001 C CA . PRO A 1 131 ? 27.109 2.891 -3.645 1 97.19 131 PRO A CA 1
ATOM 1002 C C . PRO A 1 131 ? 26.359 4.211 -3.504 1 97.19 131 PRO A C 1
ATOM 1004 O O . PRO A 1 131 ? 26.5 4.902 -2.494 1 97.19 131 PRO A O 1
ATOM 1007 N N . GLU A 1 132 ? 25.609 4.555 -4.488 1 97.62 132 GLU A N 1
ATOM 1008 C CA . GLU A 1 132 ? 24.812 5.781 -4.426 1 97.62 132 GLU A CA 1
ATOM 1009 C C . GLU A 1 132 ? 23.75 5.699 -3.328 1 97.62 132 GLU A C 1
ATOM 1011 O O . GLU A 1 132 ? 23.516 6.672 -2.607 1 97.62 132 GLU A O 1
ATOM 1016 N N . ILE A 1 133 ? 23.109 4.512 -3.24 1 98.44 133 ILE A N 1
ATOM 1017 C CA . ILE A 1 133 ? 22.109 4.312 -2.211 1 98.44 133 ILE A CA 1
ATOM 1018 C C . ILE A 1 133 ? 22.734 4.43 -0.829 1 98.44 133 ILE A C 1
ATOM 1020 O O . ILE A 1 133 ? 22.188 5.082 0.062 1 98.44 133 ILE A O 1
ATOM 1024 N N . ILE A 1 134 ? 23.891 3.838 -0.654 1 98.06 134 ILE A N 1
ATOM 1025 C CA . ILE A 1 134 ? 24.609 3.891 0.617 1 98.06 134 ILE A CA 1
ATOM 1026 C C . ILE A 1 134 ? 24.922 5.344 0.971 1 98.06 134 ILE A C 1
ATOM 1028 O O . ILE A 1 134 ? 24.766 5.754 2.123 1 98.06 134 ILE A O 1
ATOM 1032 N N . GLU A 1 135 ? 25.328 6.086 0.013 1 97.62 135 GLU A N 1
ATOM 1033 C CA . GLU A 1 135 ? 25.641 7.492 0.241 1 97.62 135 GLU A CA 1
ATOM 1034 C C . GLU A 1 135 ? 24.391 8.281 0.619 1 97.62 135 GLU A C 1
ATOM 1036 O O . GLU A 1 135 ? 24.438 9.156 1.484 1 97.62 135 GLU A O 1
ATOM 1041 N N . MET A 1 136 ? 23.25 7.996 -0.069 1 97.69 136 MET A N 1
ATOM 1042 C CA . MET A 1 136 ? 21.984 8.625 0.297 1 97.69 136 MET A CA 1
ATOM 1043 C C . MET A 1 136 ? 21.656 8.375 1.766 1 97.69 136 MET A C 1
ATOM 1045 O O . MET A 1 136 ? 21.188 9.281 2.465 1 97.69 136 MET A O 1
ATOM 1049 N N . ILE A 1 137 ? 21.859 7.117 2.191 1 98.12 137 ILE A N 1
ATOM 1050 C CA . ILE A 1 137 ? 21.578 6.742 3.572 1 98.12 137 ILE A CA 1
ATOM 1051 C C . ILE A 1 137 ? 22.516 7.488 4.516 1 98.12 137 ILE A C 1
ATOM 1053 O O . ILE A 1 137 ? 22.094 8.023 5.539 1 98.12 137 ILE A O 1
ATOM 1057 N N . ARG A 1 138 ? 23.75 7.531 4.18 1 97 138 ARG A N 1
ATOM 1058 C CA . ARG A 1 138 ? 24.75 8.219 4.988 1 97 138 ARG A CA 1
ATOM 1059 C C . ARG A 1 138 ? 24.406 9.695 5.164 1 97 138 ARG A C 1
ATOM 1061 O O . ARG A 1 138 ? 24.5 10.234 6.266 1 97 138 ARG A O 1
ATOM 1068 N N . ILE A 1 139 ? 24.016 10.344 4.125 1 95.81 139 ILE A N 1
ATOM 1069 C CA . ILE A 1 139 ? 23.656 11.758 4.148 1 95.81 139 ILE A CA 1
ATOM 1070 C C . ILE A 1 139 ? 22.359 11.945 4.941 1 95.81 139 ILE A C 1
ATOM 1072 O O . ILE A 1 139 ? 22.234 12.898 5.711 1 95.81 139 ILE A O 1
ATOM 1076 N N . GLY A 1 140 ? 21.438 11.008 4.754 1 95.44 140 GLY A N 1
ATOM 1077 C CA . GLY A 1 140 ? 20.109 11.148 5.328 1 95.44 140 GLY A CA 1
ATOM 1078 C C . GLY A 1 140 ? 20.047 10.781 6.797 1 95.44 140 GLY A C 1
ATOM 1079 O O . GLY A 1 140 ? 19.078 11.086 7.484 1 95.44 140 GLY A O 1
ATOM 1080 N N . TRP A 1 141 ? 21.062 10.117 7.227 1 96.75 141 TRP A N 1
ATOM 1081 C CA . TRP A 1 141 ? 21.078 9.672 8.617 1 96.75 141 TRP A CA 1
ATOM 1082 C C . TRP A 1 141 ? 22.297 10.211 9.352 1 96.75 141 TRP A C 1
ATOM 1084 O O . TRP A 1 141 ? 23.297 9.508 9.508 1 96.75 141 TRP A O 1
ATOM 1094 N N . PRO A 1 142 ? 22.094 11.367 9.984 1 92.44 142 PRO A N 1
ATOM 1095 C CA . PRO A 1 142 ? 23.234 12.102 10.547 1 92.44 142 PRO A CA 1
ATOM 1096 C C . PRO A 1 142 ? 23.891 11.367 11.703 1 92.44 142 PRO A C 1
ATOM 1098 O O . PRO A 1 142 ? 25.047 11.648 12.039 1 92.44 142 PRO A O 1
ATOM 1101 N N . ARG A 1 143 ? 23.297 10.406 12.352 1 93.88 143 ARG A N 1
ATOM 1102 C CA . ARG A 1 143 ? 23.875 9.68 13.477 1 93.88 143 ARG A CA 1
ATOM 1103 C C . ARG A 1 143 ? 24.906 8.664 13.008 1 93.88 143 ARG A C 1
ATOM 1105 O O . ARG A 1 143 ? 25.625 8.078 13.828 1 93.88 143 ARG A O 1
ATOM 1112 N N . GLY A 1 144 ? 24.859 8.422 11.695 1 96.12 144 GLY A N 1
ATOM 1113 C CA . GLY A 1 144 ? 25.891 7.574 11.141 1 96.12 144 GLY A CA 1
ATOM 1114 C C . GLY A 1 144 ? 25.422 6.164 10.852 1 96.12 144 GLY A C 1
ATOM 1115 O O . GLY A 1 144 ? 24.391 5.73 11.367 1 96.12 144 GLY A O 1
ATOM 1116 N N . ILE A 1 145 ? 26.188 5.496 9.977 1 97.19 145 ILE A N 1
ATOM 1117 C CA . ILE A 1 145 ? 25.875 4.125 9.594 1 97.19 145 ILE A CA 1
ATOM 1118 C C . ILE A 1 145 ? 27.125 3.258 9.719 1 97.19 145 ILE A C 1
ATOM 1120 O O . ILE A 1 145 ? 28.25 3.766 9.664 1 97.19 145 ILE A O 1
ATOM 1124 N N . ASN A 1 146 ? 26.938 1.99 9.938 1 96.25 146 ASN A N 1
ATOM 1125 C CA . ASN A 1 146 ? 28.031 1.031 9.93 1 96.25 146 ASN A CA 1
ATOM 1126 C C . ASN A 1 146 ? 28.406 0.612 8.516 1 96.25 146 ASN A C 1
ATOM 1128 O O . ASN A 1 146 ? 27.656 0.873 7.566 1 96.25 146 ASN A O 1
ATOM 1132 N N . THR A 1 147 ? 29.516 -0.01 8.406 1 92.94 147 THR A N 1
ATOM 1133 C CA . THR A 1 147 ? 29.922 -0.559 7.117 1 92.94 147 THR A CA 1
ATOM 1134 C C . THR A 1 147 ? 28.906 -1.602 6.633 1 92.94 147 THR A C 1
ATOM 1136 O O . THR A 1 147 ? 28.531 -2.502 7.387 1 92.94 147 THR A O 1
ATOM 1139 N N . PRO A 1 148 ? 28.469 -1.414 5.418 1 96.38 148 PRO A N 1
ATOM 1140 C CA . PRO A 1 148 ? 27.531 -2.404 4.875 1 96.38 148 PRO A CA 1
ATOM 1141 C C . PRO A 1 148 ? 28.094 -3.82 4.887 1 96.38 148 PRO A C 1
ATOM 1143 O O . PRO A 1 148 ? 29.312 -4.008 4.699 1 96.38 148 PRO A O 1
ATOM 1146 N N . ARG A 1 149 ? 27.266 -4.805 5.004 1 96.56 149 ARG A N 1
ATOM 1147 C CA . ARG A 1 149 ? 27.703 -6.199 4.988 1 96.56 149 ARG A CA 1
ATOM 1148 C C . ARG A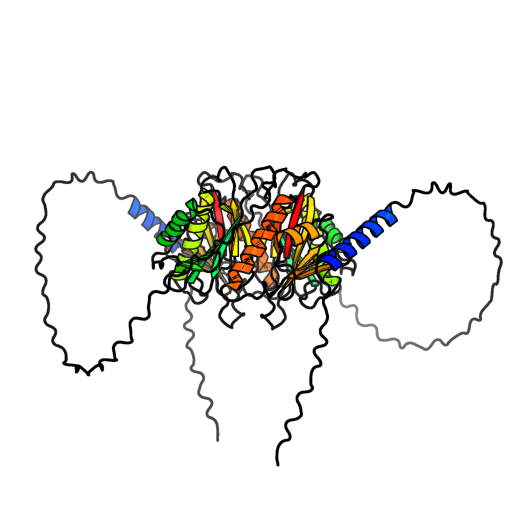 1 149 ? 26.734 -7.059 4.176 1 96.56 149 ARG A C 1
ATOM 1150 O O . ARG A 1 149 ? 25.547 -6.738 4.066 1 96.56 149 ARG A O 1
ATOM 1157 N N . GLU A 1 150 ? 27.312 -8.117 3.729 1 96.06 150 GLU A N 1
ATOM 1158 C CA . GLU A 1 150 ? 26.469 -9.102 3.061 1 96.06 150 GLU A CA 1
ATOM 1159 C C . GLU A 1 150 ? 25.578 -9.844 4.062 1 96.06 150 GLU A C 1
ATOM 1161 O O . GLU A 1 150 ? 26.031 -10.195 5.152 1 96.06 150 GLU A O 1
ATOM 1166 N N . TYR A 1 151 ? 24.359 -10 3.807 1 97.12 151 TYR A N 1
ATOM 1167 C CA . TYR A 1 151 ? 23.375 -10.742 4.578 1 97.12 151 TYR A CA 1
ATOM 1168 C C . TYR A 1 151 ? 22.531 -11.625 3.668 1 97.12 151 TYR A C 1
ATOM 1170 O O . TYR A 1 151 ? 21.516 -11.172 3.113 1 97.12 151 TYR A O 1
ATOM 1178 N N . SER A 1 152 ? 22.922 -12.93 3.547 1 95.88 152 SER A N 1
ATOM 1179 C CA . SER A 1 152 ? 22.359 -13.789 2.514 1 95.88 152 SER A CA 1
ATOM 1180 C C . SER A 1 152 ? 22.484 -13.156 1.134 1 95.88 152 SER A C 1
ATOM 1182 O O . SER A 1 152 ? 23.578 -12.773 0.713 1 95.88 152 SER A O 1
ATOM 1184 N N . GLN A 1 153 ? 21.375 -13.047 0.387 1 95.56 153 GLN A N 1
ATOM 1185 C CA . GLN A 1 153 ? 21.422 -12.508 -0.966 1 95.56 153 GLN A CA 1
ATOM 1186 C C . GLN A 1 153 ? 21.312 -10.984 -0.953 1 95.56 153 GLN A C 1
ATOM 1188 O O . GLN A 1 153 ? 21.344 -10.344 -2.006 1 95.56 153 GLN A O 1
ATOM 1193 N N . SER A 1 154 ? 21.234 -10.367 0.234 1 97.25 154 SER A N 1
ATOM 1194 C CA . SER A 1 154 ? 21.031 -8.922 0.324 1 97.25 154 SER A CA 1
ATOM 1195 C C . SER A 1 154 ? 22.25 -8.234 0.906 1 97.25 154 SER A C 1
ATOM 1197 O O . SER A 1 154 ? 23.172 -8.898 1.396 1 97.25 154 SER A O 1
ATOM 1199 N N . LEU A 1 155 ? 22.328 -6.934 0.697 1 98.19 155 LEU A N 1
ATOM 1200 C CA . LEU A 1 155 ? 23.281 -6.059 1.385 1 98.19 155 LEU A CA 1
ATOM 1201 C C . LEU A 1 155 ? 22.609 -5.348 2.555 1 98.19 155 LEU A C 1
ATOM 1203 O O . LEU A 1 155 ? 21.562 -4.707 2.383 1 98.19 155 LEU A O 1
ATOM 1207 N N . GLU A 1 156 ? 23.219 -5.434 3.727 1 98.06 156 GLU A N 1
ATOM 1208 C CA . GLU A 1 156 ? 22.609 -4.863 4.926 1 98.06 156 GLU A CA 1
ATOM 1209 C C . GLU A 1 156 ? 23.391 -3.654 5.418 1 98.06 156 GLU A C 1
ATOM 1211 O O . GLU A 1 156 ? 24.625 -3.688 5.473 1 98.06 156 GLU A O 1
ATOM 1216 N N . ILE A 1 157 ? 22.688 -2.623 5.762 1 98.31 157 ILE A N 1
ATOM 1217 C CA . ILE A 1 157 ? 23.25 -1.4 6.332 1 98.31 157 ILE A CA 1
ATOM 1218 C C . ILE A 1 157 ? 22.656 -1.166 7.723 1 98.31 157 ILE A C 1
ATOM 1220 O O . ILE A 1 157 ? 21.438 -1.042 7.871 1 98.31 157 ILE A O 1
ATOM 1224 N N . LYS A 1 158 ? 23.516 -1.098 8.672 1 98.06 158 LYS A N 1
ATOM 1225 C CA . LYS A 1 158 ? 23.062 -0.812 10.031 1 98.06 158 LYS A CA 1
ATOM 1226 C C . LYS A 1 158 ? 23.141 0.681 10.336 1 98.06 158 LYS A C 1
ATOM 1228 O O . LYS A 1 158 ? 24.172 1.313 10.102 1 98.06 158 LYS A O 1
ATOM 1233 N N . LEU A 1 159 ? 22.078 1.214 10.766 1 97.12 159 LEU A N 1
ATOM 1234 C CA . LEU A 1 159 ? 22 2.611 11.18 1 97.12 159 LEU A CA 1
ATOM 1235 C C . LEU A 1 159 ? 22.266 2.746 12.68 1 97.12 159 LEU A C 1
ATOM 1237 O O . LEU A 1 159 ? 21.812 1.918 13.469 1 97.12 159 LEU A O 1
ATOM 1241 N N . ASN A 1 160 ? 23.016 3.775 13.039 1 96.94 160 ASN A N 1
ATOM 1242 C CA . ASN A 1 160 ? 23.188 4.027 14.469 1 96.94 160 ASN A CA 1
ATOM 1243 C C . ASN A 1 160 ? 21.906 4.531 15.117 1 96.94 160 ASN A C 1
ATOM 1245 O O . ASN A 1 160 ? 21.25 5.43 14.586 1 96.94 160 ASN A O 1
ATOM 1249 N N . GLY A 1 161 ? 21.625 3.941 16.297 1 93.94 161 GLY A N 1
ATOM 1250 C CA . GLY A 1 161 ? 20.344 4.223 16.922 1 93.94 161 GLY A CA 1
ATOM 1251 C C . GLY A 1 161 ? 19.25 3.252 16.531 1 93.94 161 GLY A C 1
ATOM 1252 O O . GLY A 1 161 ? 19.516 2.068 16.297 1 93.94 161 GLY A O 1
ATOM 1253 N N . ASN A 1 162 ? 18 3.709 16.656 1 92.19 162 ASN A N 1
ATOM 1254 C CA . ASN A 1 162 ? 16.844 2.852 16.375 1 92.19 162 ASN A CA 1
ATOM 1255 C C . ASN A 1 162 ? 15.75 3.605 15.625 1 92.19 162 ASN A C 1
ATOM 1257 O O . ASN A 1 162 ? 14.656 3.809 16.156 1 92.19 162 ASN A O 1
ATOM 1261 N N . PRO A 1 163 ? 16.078 3.893 14.344 1 91.69 163 PRO A N 1
ATOM 1262 C CA . PRO A 1 163 ? 15.156 4.727 13.57 1 91.69 163 PRO A CA 1
ATOM 1263 C C . PRO A 1 163 ? 13.781 4.086 13.414 1 91.69 163 PRO A C 1
ATOM 1265 O O . PRO A 1 163 ? 12.773 4.789 13.289 1 91.69 163 PRO A O 1
ATOM 1268 N N . TRP A 1 164 ? 13.664 2.693 13.469 1 91.12 164 TRP A N 1
ATOM 1269 C CA . TRP A 1 164 ? 12.414 2.006 13.164 1 91.12 164 TRP A CA 1
ATOM 1270 C C . TRP A 1 164 ? 11.648 1.674 14.438 1 91.12 164 TRP A C 1
ATOM 1272 O O . TRP A 1 164 ? 10.578 1.052 14.383 1 91.12 164 TRP A O 1
ATOM 1282 N N . SER A 1 165 ? 12.188 2.072 15.555 1 87.06 165 SER A N 1
ATOM 1283 C CA . SER A 1 165 ? 11.508 1.792 16.812 1 87.06 165 SER A CA 1
ATOM 1284 C C . SER A 1 165 ? 10.281 2.684 17 1 87.06 165 SER A C 1
ATOM 1286 O O . SER A 1 165 ? 10.359 3.898 16.797 1 87.06 165 SER A O 1
ATOM 1288 N N . PRO A 1 166 ? 9.164 2.037 17.375 1 76.75 166 PRO A N 1
ATOM 1289 C CA . PRO A 1 166 ? 7.984 2.861 17.656 1 76.75 166 PRO A CA 1
ATOM 1290 C C . PRO A 1 166 ? 8.195 3.801 18.844 1 76.75 166 PRO A C 1
ATOM 1292 O O . PRO A 1 166 ? 7.441 4.758 19.016 1 76.75 166 PRO A O 1
ATOM 1295 N N . HIS A 1 167 ? 9.148 3.529 19.641 1 72.81 167 HIS A N 1
ATOM 1296 C CA . HIS A 1 167 ? 9.414 4.305 20.859 1 72.81 167 HIS A CA 1
ATOM 1297 C C . HIS A 1 167 ? 10.383 5.449 20.578 1 72.81 167 HIS A C 1
ATOM 1299 O O . HIS A 1 167 ? 10.695 6.238 21.469 1 72.81 167 HIS A O 1
ATOM 1305 N N . SER A 1 168 ? 10.805 5.336 19.312 1 68.19 168 SER A N 1
ATOM 1306 C CA . SER A 1 168 ? 11.625 6.484 18.953 1 68.19 168 SER A CA 1
ATOM 1307 C C . SER A 1 168 ? 10.852 7.789 19.109 1 68.19 168 SER A C 1
ATOM 1309 O O . SER A 1 168 ? 9.633 7.824 18.906 1 68.19 168 SER A O 1
ATOM 1311 N N . TRP A 1 169 ? 11.398 8.719 19.781 1 65.94 169 TRP A N 1
ATOM 1312 C CA . TRP A 1 169 ? 10.711 9.969 20.078 1 65.94 169 TRP A CA 1
ATOM 1313 C C . TRP A 1 169 ? 11.508 11.164 19.547 1 65.94 169 TRP A C 1
ATOM 1315 O O . TRP A 1 169 ? 12.703 11.039 19.266 1 65.94 169 TRP A O 1
ATOM 1325 N N . GLY A 1 170 ? 10.789 12.172 19.344 1 70.81 170 GLY A N 1
ATOM 1326 C CA . GLY A 1 170 ? 11.422 13.453 19.094 1 70.81 170 GLY A CA 1
ATOM 1327 C C . GLY A 1 170 ? 12.062 13.547 17.719 1 70.81 170 GLY A C 1
ATOM 1328 O O . GLY A 1 170 ? 11.445 13.203 16.719 1 70.81 170 GLY A O 1
ATOM 1329 N N . GLU A 1 171 ? 13.242 13.953 17.688 1 77.44 171 GLU A N 1
ATOM 1330 C CA . GLU A 1 171 ? 14 14.305 16.484 1 77.44 171 GLU A CA 1
ATOM 1331 C C . GLU A 1 171 ? 14.344 13.062 15.672 1 77.44 171 GLU A C 1
ATOM 1333 O O . GLU A 1 171 ? 14.422 13.125 14.438 1 77.44 171 GLU A O 1
ATOM 1338 N N . SER A 1 172 ? 14.461 11.984 16.328 1 80.81 172 SER A N 1
ATOM 1339 C CA . SER A 1 172 ? 14.844 10.758 15.633 1 80.81 172 SER A CA 1
ATOM 1340 C C . SER A 1 172 ? 13.75 10.297 14.68 1 80.81 172 SER A C 1
ATOM 1342 O O . SER A 1 172 ? 14.031 9.789 13.594 1 80.81 172 SER A O 1
ATOM 1344 N N . ARG A 1 173 ? 12.508 10.508 15.086 1 84.25 173 ARG A N 1
ATOM 1345 C CA . ARG A 1 173 ? 11.398 10.117 14.227 1 84.25 173 ARG A CA 1
ATOM 1346 C C . ARG A 1 173 ? 11.312 11.023 13 1 84.25 173 ARG A C 1
ATOM 1348 O O . ARG A 1 173 ? 10.969 10.562 11.906 1 84.25 173 ARG A O 1
ATOM 1355 N N . ILE A 1 174 ? 11.609 12.211 13.258 1 89.56 174 ILE A N 1
ATOM 1356 C CA . ILE A 1 174 ? 11.617 13.164 12.156 1 89.56 174 ILE A CA 1
ATOM 1357 C C . ILE A 1 174 ? 12.727 12.805 11.172 1 89.56 174 ILE A C 1
ATOM 1359 O O . ILE A 1 174 ? 12.508 12.789 9.953 1 89.56 174 ILE A O 1
ATOM 1363 N N . HIS A 1 175 ? 13.852 12.438 11.68 1 91.94 175 HIS A N 1
ATOM 1364 C CA . HIS A 1 175 ? 14.984 12.094 10.828 1 91.94 175 HIS A CA 1
ATOM 1365 C C . HIS A 1 175 ? 14.719 10.805 10.055 1 91.94 175 HIS A C 1
ATOM 1367 O O . HIS A 1 175 ? 15.172 10.656 8.914 1 91.94 175 HIS A O 1
ATOM 1373 N N . ALA A 1 176 ? 14.055 9.883 10.68 1 93.19 176 ALA A N 1
ATOM 1374 C CA . ALA A 1 176 ? 13.719 8.641 9.984 1 93.19 176 ALA A CA 1
ATOM 1375 C C . ALA A 1 176 ? 12.852 8.922 8.766 1 93.19 176 ALA A C 1
ATOM 1377 O O . ALA A 1 176 ? 13.047 8.32 7.707 1 93.19 176 ALA A O 1
ATOM 1378 N N . ARG A 1 177 ? 11.93 9.82 8.922 1 94.44 177 ARG A N 1
ATOM 1379 C CA . ARG A 1 177 ? 11.055 10.188 7.816 1 94.44 177 ARG A CA 1
ATOM 1380 C C . ARG A 1 177 ? 11.812 10.969 6.754 1 94.44 177 ARG A C 1
ATOM 1382 O O . ARG A 1 177 ? 11.586 10.789 5.555 1 94.44 177 ARG A O 1
ATOM 1389 N N . LYS A 1 178 ? 12.695 11.812 7.184 1 96.19 178 LYS A N 1
ATOM 1390 C CA . LYS A 1 178 ? 13.539 12.547 6.242 1 96.19 178 LYS A CA 1
ATOM 1391 C C . LYS A 1 178 ? 14.453 11.602 5.469 1 96.19 178 LYS A C 1
ATOM 1393 O O . LYS A 1 178 ? 14.664 11.773 4.266 1 96.19 178 LYS A O 1
ATOM 1398 N N . LEU A 1 179 ? 14.992 10.672 6.184 1 97.06 179 LEU A N 1
ATOM 1399 C CA . LEU A 1 179 ? 15.82 9.656 5.543 1 97.06 179 LEU A CA 1
ATOM 1400 C C . LEU A 1 179 ? 15.039 8.93 4.453 1 97.06 179 LEU A C 1
ATOM 1402 O O . LEU A 1 179 ? 15.516 8.812 3.32 1 97.06 179 LEU A O 1
ATOM 1406 N N . MET A 1 180 ? 13.852 8.453 4.797 1 97.12 180 MET A N 1
ATOM 1407 C CA . MET A 1 180 ? 13.039 7.703 3.842 1 97.12 180 MET A CA 1
ATOM 1408 C C . MET A 1 180 ? 12.648 8.578 2.652 1 97.12 180 MET A C 1
ATOM 1410 O O . MET A 1 180 ? 12.719 8.133 1.504 1 97.12 180 MET A O 1
ATOM 1414 N N . ALA A 1 181 ? 12.242 9.805 2.934 1 97.94 181 ALA A N 1
ATOM 1415 C CA . ALA A 1 181 ? 11.922 10.734 1.85 1 97.94 181 ALA A CA 1
ATOM 1416 C C . ALA A 1 181 ? 13.125 10.938 0.932 1 97.94 181 ALA A C 1
ATOM 1418 O O . ALA A 1 181 ? 12.984 10.969 -0.292 1 97.94 181 ALA A O 1
ATOM 1419 N N . GLY A 1 182 ? 14.273 11.086 1.523 1 97.94 182 GLY A N 1
ATOM 1420 C CA . GLY A 1 182 ? 15.492 11.234 0.749 1 97.94 182 GLY A CA 1
ATOM 1421 C C . GLY A 1 182 ? 15.812 10.031 -0.113 1 97.94 182 GLY A C 1
ATOM 1422 O O . GLY A 1 182 ? 16.234 10.172 -1.259 1 97.94 182 GLY A O 1
ATOM 1423 N N . LEU A 1 183 ? 15.633 8.883 0.424 1 98.19 183 LEU A N 1
ATOM 1424 C CA . LEU A 1 183 ? 15.852 7.645 -0.316 1 98.19 183 LEU A CA 1
ATOM 1425 C C . LEU A 1 183 ? 14.883 7.535 -1.486 1 98.19 183 LEU A C 1
ATOM 1427 O O . LEU A 1 183 ? 15.281 7.203 -2.604 1 98.19 183 LEU A O 1
ATOM 1431 N N . LEU A 1 184 ? 13.633 7.801 -1.147 1 98.38 184 LEU A N 1
ATOM 1432 C CA . LEU A 1 184 ? 12.617 7.742 -2.195 1 98.38 184 LEU A CA 1
ATOM 1433 C C . LEU A 1 184 ? 12.93 8.742 -3.305 1 98.38 184 LEU A C 1
ATOM 1435 O O . LEU A 1 184 ? 12.844 8.406 -4.488 1 98.38 184 LEU A O 1
ATOM 1439 N N . ASP A 1 185 ? 13.32 9.898 -2.967 1 98.25 185 ASP A N 1
ATOM 1440 C CA . ASP A 1 185 ? 13.664 10.945 -3.926 1 98.25 185 ASP A CA 1
ATOM 1441 C C . ASP A 1 185 ? 14.859 10.523 -4.781 1 98.25 185 ASP A C 1
ATOM 1443 O O . ASP A 1 185 ? 14.812 10.609 -6.012 1 98.25 185 ASP A O 1
ATOM 1447 N N . GLY A 1 186 ? 15.898 10.094 -4.133 1 98.19 186 GLY A N 1
ATOM 1448 C CA . GLY A 1 186 ? 17.094 9.68 -4.844 1 98.19 186 GLY A CA 1
ATOM 1449 C C . GLY A 1 186 ? 16.844 8.562 -5.836 1 98.19 186 GLY A C 1
ATOM 1450 O O . GLY A 1 186 ? 17.344 8.594 -6.965 1 98.19 186 GLY A O 1
ATOM 1451 N N . LEU A 1 187 ? 16.172 7.555 -5.398 1 98.31 187 LEU A N 1
ATOM 1452 C CA . LEU A 1 187 ? 15.852 6.426 -6.266 1 98.31 187 LEU A CA 1
ATOM 1453 C C . LEU A 1 187 ? 14.914 6.852 -7.387 1 98.31 187 LEU A C 1
ATOM 1455 O O . LEU A 1 187 ? 15.086 6.441 -8.539 1 98.31 187 LEU A O 1
ATOM 1459 N N . TYR A 1 188 ? 13.953 7.691 -7.031 1 97.69 188 TYR A N 1
ATOM 1460 C CA . TYR A 1 188 ? 13.008 8.234 -8 1 97.69 188 TYR A CA 1
ATOM 1461 C C . TYR A 1 188 ? 13.742 8.953 -9.133 1 97.69 188 TYR A C 1
ATOM 1463 O O . TYR A 1 188 ? 13.453 8.727 -10.305 1 97.69 188 TYR A O 1
ATOM 1471 N N . GLN A 1 189 ? 14.703 9.734 -8.797 1 97.12 189 GLN A N 1
ATOM 1472 C CA . GLN A 1 189 ? 15.477 10.508 -9.766 1 97.12 189 GLN A CA 1
ATOM 1473 C C . GLN A 1 189 ? 16.328 9.594 -10.648 1 97.12 189 GLN A C 1
ATOM 1475 O O . GLN A 1 189 ? 16.797 10.016 -11.703 1 97.12 189 GLN A O 1
ATOM 1480 N N . ARG A 1 190 ? 16.484 8.422 -10.234 1 96.62 190 ARG A N 1
ATOM 1481 C CA . ARG A 1 190 ? 17.328 7.484 -10.961 1 96.62 190 ARG A CA 1
ATOM 1482 C C . ARG A 1 190 ? 16.484 6.422 -11.664 1 96.62 190 ARG A C 1
ATOM 1484 O O . ARG A 1 190 ? 17.031 5.426 -12.164 1 96.62 190 ARG A O 1
ATOM 1491 N N . GLY A 1 191 ? 15.188 6.582 -11.594 1 95.81 191 GLY A N 1
ATOM 1492 C CA . GLY A 1 191 ? 14.297 5.734 -12.367 1 95.81 191 GLY A CA 1
ATOM 1493 C C . GLY A 1 191 ? 13.758 4.559 -11.578 1 95.81 191 GLY A C 1
ATOM 1494 O O . GLY A 1 191 ? 13.086 3.686 -12.133 1 95.81 191 GLY A O 1
ATOM 1495 N N . TRP A 1 192 ? 14.094 4.414 -10.344 1 97.12 192 TRP A N 1
ATOM 1496 C CA . TRP A 1 192 ? 13.539 3.369 -9.492 1 97.12 192 TRP A CA 1
ATOM 1497 C C . TRP A 1 192 ? 12.281 3.852 -8.781 1 97.12 192 TRP A C 1
ATOM 1499 O O . TRP A 1 192 ? 12.359 4.621 -7.82 1 97.12 192 TRP A O 1
ATOM 1509 N N . ILE A 1 193 ? 11.102 3.348 -9.234 1 96.44 193 ILE A N 1
ATOM 1510 C CA . ILE A 1 193 ? 9.797 3.807 -8.766 1 96.44 193 ILE A CA 1
ATOM 1511 C C . ILE A 1 193 ? 9.172 2.746 -7.863 1 96.44 193 ILE A C 1
ATOM 1513 O O . ILE A 1 193 ? 9.148 1.562 -8.211 1 96.44 193 ILE A O 1
ATOM 1517 N N . VAL A 1 194 ? 8.664 3.18 -6.688 1 96.56 194 VAL A N 1
ATOM 1518 C CA . VAL A 1 194 ? 8.008 2.236 -5.793 1 96.56 194 VAL A CA 1
ATOM 1519 C C . VAL A 1 194 ? 6.785 1.632 -6.488 1 96.56 194 VAL A C 1
ATOM 1521 O O . VAL A 1 194 ? 5.91 2.359 -6.961 1 96.56 194 VAL A O 1
ATOM 1524 N N . LYS A 1 195 ? 6.777 0.375 -6.582 1 94.75 195 LYS A N 1
ATOM 1525 C CA . LYS A 1 195 ? 5.629 -0.342 -7.129 1 94.75 195 LYS A CA 1
ATOM 1526 C C . LYS A 1 195 ? 4.633 -0.706 -6.035 1 94.75 195 LYS A C 1
ATOM 1528 O O . LYS A 1 195 ? 3.422 -0.571 -6.223 1 94.75 195 LYS A O 1
ATOM 1533 N N . VAL A 1 196 ? 5.176 -1.171 -4.938 1 92.88 196 VAL A N 1
ATOM 1534 C CA . VAL A 1 196 ? 4.293 -1.595 -3.855 1 92.88 196 VAL A CA 1
ATOM 1535 C C . VAL A 1 196 ? 5.07 -1.648 -2.543 1 92.88 196 VAL A C 1
ATOM 1537 O O . VAL A 1 196 ? 6.277 -1.91 -2.541 1 92.88 196 VAL A O 1
ATOM 1540 N N . SER A 1 197 ? 4.418 -1.277 -1.447 1 92.25 197 SER A N 1
ATOM 1541 C CA . SER A 1 197 ? 4.879 -1.544 -0.087 1 92.25 197 SER A CA 1
ATOM 1542 C C . SER A 1 197 ? 4.168 -2.756 0.507 1 92.25 197 SER A C 1
ATOM 1544 O O . SER A 1 197 ? 2.939 -2.785 0.588 1 92.25 197 SER A O 1
ATOM 1546 N N . VAL A 1 198 ? 4.906 -3.768 0.867 1 87.31 198 VAL A N 1
ATOM 1547 C CA . VAL A 1 198 ? 4.297 -5.023 1.289 1 87.31 198 VAL A CA 1
ATOM 1548 C C . VAL A 1 198 ? 4.57 -5.258 2.773 1 87.31 198 VAL A C 1
ATOM 1550 O O . VAL A 1 198 ? 5.711 -5.121 3.229 1 87.31 198 VAL A O 1
ATOM 1553 N N . ASP A 1 199 ? 3.543 -5.742 3.494 1 78.56 199 ASP A N 1
ATOM 1554 C CA . ASP A 1 199 ? 3.633 -6.027 4.922 1 78.56 199 ASP A CA 1
ATOM 1555 C C . ASP A 1 199 ? 3.959 -7.5 5.168 1 78.56 199 ASP A C 1
ATOM 1557 O O . ASP A 1 199 ? 3.092 -8.273 5.578 1 78.56 199 ASP A O 1
ATOM 1561 N N . ILE A 1 200 ? 4.961 -8.117 4.793 1 72.62 200 ILE A N 1
ATOM 1562 C CA . ILE A 1 200 ? 5.355 -9.508 5.031 1 72.62 200 ILE A CA 1
ATOM 1563 C C . ILE A 1 200 ? 6.207 -9.594 6.297 1 72.62 200 ILE A C 1
ATOM 1565 O O . ILE A 1 200 ? 6.434 -10.68 6.824 1 72.62 200 ILE A O 1
ATOM 1569 N N . GLY A 1 201 ? 6.027 -8.852 7.359 1 64.62 201 GLY A N 1
ATOM 1570 C CA . GLY A 1 201 ? 6.695 -8.727 8.648 1 64.62 201 GLY A CA 1
ATOM 1571 C C . GLY A 1 201 ? 6.18 -7.566 9.477 1 64.62 201 GLY A C 1
ATOM 1572 O O . GLY A 1 201 ? 4.988 -7.254 9.445 1 64.62 201 GLY A O 1
ATOM 1573 N N . HIS A 1 202 ? 7.105 -7.141 10.219 1 65.5 202 HIS A N 1
ATOM 1574 C CA . HIS A 1 202 ? 6.707 -6.062 11.109 1 65.5 202 HIS A CA 1
ATOM 1575 C C . HIS A 1 202 ? 6.871 -4.703 10.445 1 65.5 202 HIS A C 1
ATOM 1577 O O . HIS A 1 202 ? 6.211 -3.734 10.828 1 65.5 202 HIS A O 1
ATOM 1583 N N . VAL A 1 203 ? 7.766 -4.719 9.555 1 77.31 203 VAL A N 1
ATOM 1584 C CA . VAL A 1 203 ? 8.031 -3.506 8.789 1 77.31 203 VAL A CA 1
ATOM 1585 C C . VAL A 1 203 ? 7.828 -3.775 7.305 1 77.31 203 VAL A C 1
ATOM 1587 O O . VAL A 1 203 ? 7.949 -4.914 6.852 1 77.31 203 VAL A O 1
ATOM 1590 N N . ASP A 1 204 ? 7.527 -2.746 6.547 1 86.88 204 ASP A N 1
ATOM 1591 C CA . ASP A 1 204 ? 7.203 -2.93 5.137 1 86.88 204 ASP A CA 1
ATOM 1592 C C . ASP A 1 204 ? 8.461 -3.189 4.312 1 86.88 204 ASP A C 1
ATOM 1594 O O . ASP A 1 204 ? 9.555 -2.76 4.691 1 86.88 204 ASP A O 1
ATOM 1598 N N . SER A 1 205 ? 8.32 -3.945 3.311 1 93.56 205 SER A N 1
ATOM 1599 C CA . SER A 1 205 ? 9.281 -4.066 2.219 1 93.56 205 SER A CA 1
ATOM 1600 C C . SER A 1 205 ? 8.844 -3.252 1.005 1 93.56 205 SER A C 1
ATOM 1602 O O . SER A 1 205 ? 7.703 -3.365 0.555 1 93.56 205 SER A O 1
ATOM 1604 N N . LEU A 1 206 ? 9.742 -2.422 0.533 1 96.75 206 LEU A N 1
ATOM 1605 C CA . LEU A 1 206 ? 9.445 -1.601 -0.637 1 96.75 206 LEU A CA 1
ATOM 1606 C C . LEU A 1 206 ? 9.984 -2.252 -1.907 1 96.75 206 LEU A C 1
ATOM 1608 O O . LEU A 1 206 ? 11.188 -2.516 -2.016 1 96.75 206 LEU A O 1
ATOM 1612 N N . PHE A 1 207 ? 9.125 -2.514 -2.805 1 96.94 207 PHE A N 1
ATOM 1613 C CA . PHE A 1 207 ? 9.523 -3.061 -4.098 1 96.94 207 PHE A CA 1
ATOM 1614 C C . PHE A 1 207 ? 9.508 -1.978 -5.168 1 96.94 207 PHE A C 1
ATOM 1616 O O . PHE A 1 207 ? 8.531 -1.246 -5.309 1 96.94 207 PHE A O 1
ATOM 1623 N N . PHE A 1 208 ? 10.617 -1.896 -5.871 1 97.5 208 PHE A N 1
ATOM 1624 C CA . PHE A 1 208 ? 10.812 -0.868 -6.887 1 97.5 208 PHE A CA 1
ATOM 1625 C C . PHE A 1 208 ? 10.828 -1.479 -8.281 1 97.5 208 PHE A C 1
ATOM 1627 O O . PHE A 1 208 ? 11.3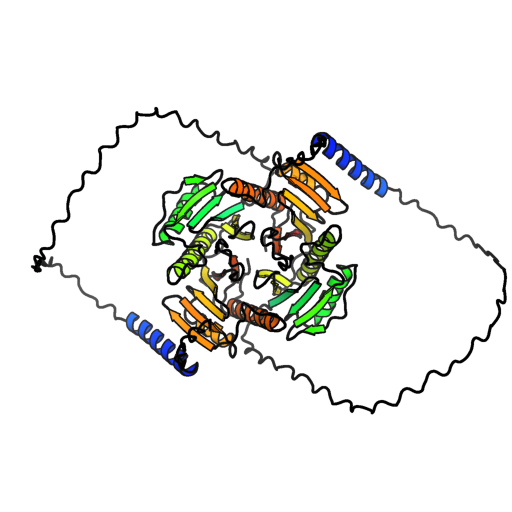05 -2.6 -8.469 1 97.5 208 PHE A O 1
ATOM 1634 N N . ARG A 1 209 ? 10.297 -0.74 -9.141 1 96.12 209 ARG A N 1
ATOM 1635 C CA . ARG A 1 209 ? 10.422 -1.021 -10.57 1 96.12 209 ARG A CA 1
ATOM 1636 C C . ARG A 1 209 ? 11.305 0.015 -11.258 1 96.12 209 ARG A C 1
ATOM 1638 O O . ARG A 1 209 ? 11.234 1.205 -10.938 1 96.12 209 ARG A O 1
ATOM 1645 N N . TYR A 1 210 ? 12.109 -0.469 -12.203 1 94.75 210 TYR A N 1
ATOM 1646 C CA . TYR A 1 210 ? 12.992 0.434 -12.93 1 94.75 210 TYR A CA 1
ATOM 1647 C C . TYR A 1 210 ? 12.336 0.918 -14.219 1 94.75 210 TYR A C 1
ATOM 1649 O O . TYR A 1 210 ? 11.695 0.139 -14.922 1 94.75 210 TYR A O 1
ATOM 1657 N N . GLN A 1 211 ? 12.445 2.229 -14.414 1 91.75 211 GLN A N 1
ATOM 1658 C CA . GLN A 1 211 ? 11.969 2.781 -15.672 1 91.75 211 GLN A CA 1
ATOM 1659 C C . GLN A 1 211 ? 12.93 3.834 -16.219 1 91.75 211 GLN A C 1
ATOM 1661 O O . GLN A 1 211 ? 13.648 4.48 -15.445 1 91.75 211 GLN A O 1
ATOM 1666 N N . GLN A 1 212 ? 12.93 3.934 -17.594 1 90.19 212 GLN A N 1
ATOM 1667 C CA . GLN A 1 212 ? 13.625 5 -18.297 1 90.19 212 GLN A CA 1
ATOM 1668 C C . GLN A 1 212 ? 12.711 5.676 -19.312 1 90.19 212 GLN A C 1
ATOM 1670 O O . GLN A 1 212 ? 11.906 5.012 -19.969 1 90.19 212 GLN A O 1
ATOM 1675 N N . PRO A 1 213 ? 12.781 6.945 -19.5 1 92.75 213 PRO A N 1
ATOM 1676 C CA . PRO A 1 213 ? 13.578 7.863 -18.672 1 92.75 213 PRO A CA 1
ATOM 1677 C C . PRO A 1 213 ? 13.047 7.996 -17.25 1 92.75 213 PRO A C 1
ATOM 1679 O O . PRO A 1 213 ? 11.891 7.664 -16.984 1 92.75 213 PRO A O 1
ATOM 1682 N N . ALA A 1 214 ? 13.906 8.461 -16.391 1 93.56 214 ALA A N 1
ATOM 1683 C CA . ALA A 1 214 ? 13.484 8.758 -15.023 1 93.56 214 ALA A CA 1
ATOM 1684 C C . ALA A 1 214 ? 12.43 9.859 -15 1 93.56 214 ALA A C 1
ATOM 1686 O O . ALA A 1 214 ? 12.391 10.703 -15.906 1 93.56 214 ALA A O 1
ATOM 1687 N N . PRO A 1 215 ? 11.539 9.82 -14.023 1 93.62 215 PRO A N 1
ATOM 1688 C CA . PRO A 1 215 ? 10.547 10.898 -13.914 1 93.62 215 PRO A CA 1
ATOM 1689 C C . PRO A 1 215 ? 11.172 12.242 -13.57 1 93.62 215 PRO A C 1
ATOM 1691 O O . PRO A 1 215 ? 12.336 12.305 -13.156 1 93.62 215 PRO A O 1
ATOM 1694 N N . PRO A 1 216 ? 10.375 13.281 -13.805 1 93.62 216 PRO A N 1
ATOM 1695 C CA . PRO A 1 216 ? 10.891 14.609 -13.469 1 93.62 216 PRO A CA 1
ATOM 1696 C C . PRO A 1 216 ? 11.156 14.781 -11.977 1 93.62 216 PRO A C 1
ATOM 1698 O O . PRO A 1 216 ? 10.531 14.102 -11.156 1 93.62 216 PRO A O 1
ATOM 1701 N N . PRO A 1 217 ? 12.102 15.688 -11.664 1 96.06 217 PRO A N 1
ATOM 1702 C CA . PRO A 1 217 ? 12.414 15.922 -10.25 1 96.06 217 PRO A CA 1
ATOM 1703 C C . PRO A 1 217 ? 11.211 16.438 -9.461 1 96.06 217 PRO A C 1
ATOM 1705 O O . PRO A 1 217 ? 10.375 17.156 -10 1 96.06 217 PRO A O 1
ATOM 1708 N N . CYS A 1 218 ? 11.188 16.078 -8.172 1 97.31 218 CYS A N 1
ATOM 1709 C CA . CYS A 1 218 ? 10.062 16.422 -7.309 1 97.31 218 CYS A CA 1
ATOM 1710 C C . CYS A 1 218 ? 10.547 16.984 -5.98 1 97.31 218 CYS A C 1
ATOM 1712 O O . CYS A 1 218 ? 11.703 16.781 -5.598 1 97.31 218 CYS A O 1
ATOM 1714 N N . ILE A 1 219 ? 9.672 17.781 -5.32 1 97.25 219 ILE A N 1
ATOM 1715 C CA . ILE A 1 219 ? 9.812 18.016 -3.887 1 97.25 219 ILE A CA 1
ATOM 1716 C C . ILE A 1 219 ? 9.008 16.969 -3.117 1 97.25 219 ILE A C 1
ATOM 1718 O O . ILE A 1 219 ? 8.055 16.391 -3.65 1 97.25 219 ILE A O 1
ATOM 1722 N N 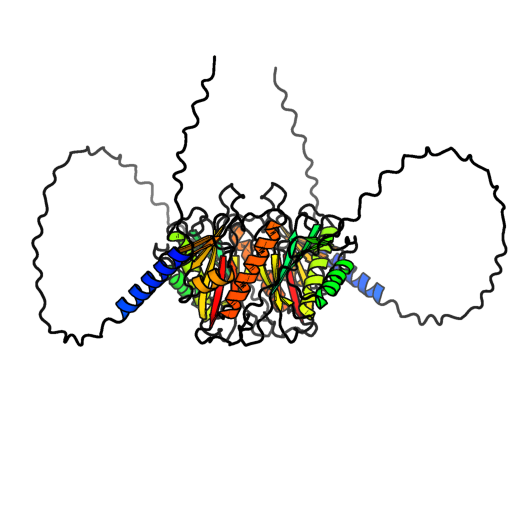. TRP A 1 220 ? 9.383 16.672 -1.879 1 98 220 TRP A N 1
ATOM 1723 C CA . TRP A 1 220 ? 8.797 15.594 -1.099 1 98 220 TRP A CA 1
ATOM 1724 C C . TRP A 1 220 ? 8.328 16.094 0.262 1 98 220 TRP A C 1
ATOM 1726 O O . TRP A 1 220 ? 8.922 17 0.837 1 98 220 TRP A O 1
ATOM 1736 N N . THR A 1 221 ? 7.262 15.602 0.743 1 97.94 221 THR A N 1
ATOM 1737 C CA . THR A 1 221 ? 6.766 15.789 2.102 1 97.94 221 THR A CA 1
ATOM 1738 C C . THR A 1 221 ? 6.203 14.477 2.656 1 97.94 221 THR A C 1
ATOM 1740 O O . THR A 1 221 ? 5.863 13.57 1.894 1 97.94 221 THR A O 1
ATOM 1743 N N . SER A 1 222 ? 6.254 14.305 3.896 1 97.5 222 SER A N 1
ATOM 1744 C CA . SER A 1 222 ? 5.652 13.133 4.527 1 97.5 222 SER A CA 1
ATOM 1745 C C . SER A 1 222 ? 4.574 13.539 5.527 1 97.5 222 SER A C 1
ATOM 1747 O O . SER A 1 222 ? 4.668 14.594 6.156 1 97.5 222 SER A O 1
ATOM 1749 N N . ILE A 1 223 ? 3.533 12.758 5.645 1 96.5 223 ILE A N 1
ATOM 1750 C CA . ILE A 1 223 ? 2.438 12.914 6.598 1 96.5 223 ILE A CA 1
ATOM 1751 C C . ILE A 1 223 ? 2.311 11.648 7.441 1 96.5 223 ILE A C 1
ATOM 1753 O O . ILE A 1 223 ? 2.182 10.547 6.906 1 96.5 223 ILE A O 1
ATOM 1757 N N . SER A 1 224 ? 2.412 11.828 8.711 1 93.31 224 SER A N 1
ATOM 1758 C CA . SER A 1 224 ? 2.324 10.68 9.617 1 93.31 224 SER A CA 1
ATOM 1759 C C . SER A 1 224 ? 1.268 10.898 10.688 1 93.31 224 SER A C 1
ATOM 1761 O O . SER A 1 224 ? 0.879 12.039 10.961 1 93.31 224 SER A O 1
ATOM 1763 N N . PHE A 1 225 ? 0.801 9.82 11.242 1 91.38 225 PHE A N 1
ATOM 1764 C CA . PHE A 1 225 ? -0.307 9.797 12.188 1 91.38 225 PHE A CA 1
ATOM 1765 C C . PHE A 1 225 ? 0.16 9.32 13.555 1 91.38 225 PHE A C 1
ATOM 1767 O O . PHE A 1 225 ? 0.646 8.195 13.695 1 91.38 225 PHE A O 1
ATOM 1774 N N . HIS A 1 226 ? 0.048 10.141 14.508 1 87.38 226 HIS A N 1
ATOM 1775 C CA . HIS A 1 226 ? 0.674 9.859 15.797 1 87.38 226 HIS A CA 1
ATOM 1776 C C . HIS A 1 226 ? -0.354 9.867 16.922 1 87.38 226 HIS A C 1
ATOM 1778 O O . HIS A 1 226 ? -1.34 10.602 16.859 1 87.38 226 HIS A O 1
ATOM 1784 N N . HIS A 1 227 ? -0.016 9.039 17.812 1 86.94 227 HIS A N 1
ATOM 1785 C CA . HIS A 1 227 ? -0.907 8.922 18.969 1 86.94 227 HIS A CA 1
ATOM 1786 C C . HIS A 1 227 ? -2.334 8.609 18.531 1 86.94 227 HIS A C 1
ATOM 1788 O O . HIS A 1 227 ? -2.549 7.77 17.656 1 86.94 227 HIS A O 1
ATOM 1794 N N . SER A 1 228 ? -3.316 9.164 19 1 89.56 228 SER A N 1
ATOM 1795 C CA . SER A 1 228 ? -4.703 8.914 18.641 1 89.56 228 SER A CA 1
ATOM 1796 C C . SER A 1 228 ? -5.312 10.109 17.922 1 89.56 228 SER A C 1
ATOM 1798 O O . SER A 1 228 ? -6.418 10.023 17.375 1 89.56 228 SER A O 1
ATOM 1800 N N . ASP A 1 229 ? -4.438 11.25 17.797 1 94.31 229 ASP A N 1
ATOM 1801 C CA . ASP A 1 229 ? -5.156 12.43 17.328 1 94.31 229 ASP A CA 1
ATOM 1802 C C . ASP A 1 229 ? -4.203 13.438 16.688 1 94.31 229 ASP A C 1
ATOM 1804 O O . ASP A 1 229 ? -4.559 14.602 16.516 1 94.31 229 ASP A O 1
ATOM 1808 N N . LYS A 1 230 ? -2.984 13.055 16.312 1 93.94 230 LYS A N 1
ATOM 1809 C CA . LYS A 1 230 ? -2.039 14.039 15.797 1 93.94 230 LYS A CA 1
ATOM 1810 C C . LYS A 1 230 ? -1.612 13.695 14.375 1 93.94 230 LYS A C 1
ATOM 1812 O O . LYS A 1 230 ? -1.393 12.523 14.055 1 93.94 230 LYS A O 1
ATOM 1817 N N . LEU A 1 231 ? -1.509 14.734 13.57 1 95.12 231 LEU A N 1
ATOM 1818 C CA . LEU A 1 231 ? -0.909 14.688 12.242 1 95.12 231 LEU A CA 1
ATOM 1819 C C . LEU A 1 231 ? 0.412 15.445 12.219 1 95.12 231 LEU A C 1
ATOM 1821 O O . LEU A 1 231 ? 0.49 16.578 12.703 1 95.12 231 LEU A O 1
ATOM 1825 N N . ARG A 1 232 ? 1.375 14.828 11.672 1 94.69 232 ARG A N 1
ATOM 1826 C CA . ARG A 1 232 ? 2.658 15.508 11.523 1 94.69 232 ARG A CA 1
ATOM 1827 C C . ARG A 1 232 ? 3.074 15.57 10.055 1 94.69 232 ARG A C 1
ATOM 1829 O O . ARG A 1 232 ? 3.072 14.555 9.359 1 94.69 232 ARG A O 1
ATOM 1836 N N . ILE A 1 233 ? 3.381 16.719 9.609 1 97.06 233 ILE A N 1
ATOM 1837 C CA . ILE A 1 233 ? 3.873 16.984 8.266 1 97.06 233 ILE A CA 1
ATOM 1838 C C . ILE A 1 233 ? 5.348 17.375 8.32 1 97.06 233 ILE A C 1
ATOM 1840 O O . ILE A 1 233 ? 5.715 18.328 9.023 1 97.06 233 ILE A O 1
ATOM 1844 N N . VAL A 1 234 ? 6.145 16.656 7.621 1 96.62 234 VAL A N 1
ATOM 1845 C CA . VAL A 1 234 ? 7.574 16.953 7.613 1 96.62 234 VAL A CA 1
ATOM 1846 C C . VAL A 1 234 ? 7.992 17.422 6.223 1 96.62 234 VAL A C 1
ATOM 1848 O O . VAL A 1 234 ? 7.621 16.828 5.215 1 96.62 234 VAL A O 1
ATOM 1851 N N . ASP A 1 235 ? 8.688 18.578 6.129 1 96.31 235 ASP A N 1
ATOM 1852 C CA . ASP A 1 235 ? 9.312 19.156 4.941 1 96.31 235 ASP A CA 1
ATOM 1853 C C . ASP A 1 235 ? 8.266 19.531 3.9 1 96.31 235 ASP A C 1
ATOM 1855 O O . ASP A 1 235 ? 8.484 19.359 2.699 1 96.31 235 ASP A O 1
ATOM 1859 N N . GLY A 1 236 ? 7.094 19.891 4.379 1 95.62 236 GLY A N 1
ATOM 1860 C CA . GLY A 1 236 ? 6.125 20.5 3.477 1 95.62 236 GLY A CA 1
ATOM 1861 C C . GLY A 1 236 ? 6.508 21.891 3.039 1 95.62 236 GLY A C 1
ATOM 1862 O O . GLY A 1 236 ? 7.211 22.609 3.762 1 95.62 236 GLY A O 1
ATOM 1863 N N . PRO A 1 237 ? 6.102 22.203 1.807 1 94.31 237 PRO A N 1
ATOM 1864 C CA . PRO A 1 237 ? 6.355 23.594 1.417 1 94.31 237 PRO A CA 1
ATOM 1865 C C . PRO A 1 237 ? 5.695 24.609 2.357 1 94.31 237 PRO A C 1
ATOM 1867 O O . PRO A 1 237 ? 4.816 24.234 3.143 1 94.31 237 PRO A O 1
ATOM 1870 N N . SER A 1 238 ? 6.172 25.859 2.23 1 91.12 238 SER A N 1
ATOM 1871 C CA . SER A 1 238 ? 5.672 26.922 3.09 1 91.12 238 SER A CA 1
ATOM 1872 C C . SER A 1 238 ? 4.152 27.031 3.016 1 91.12 238 SER A C 1
ATOM 1874 O O . SER A 1 238 ? 3.578 27.016 1.925 1 91.12 238 SER A O 1
ATOM 1876 N N . GLY A 1 239 ? 3.514 27.047 4.191 1 93 239 GLY A N 1
ATOM 1877 C CA . GLY A 1 239 ? 2.08 27.281 4.273 1 93 239 GLY A CA 1
ATOM 1878 C C . GLY A 1 239 ? 1.268 26 4.141 1 93 239 GLY A C 1
ATOM 1879 O O . GLY A 1 239 ? 0.065 26 4.414 1 93 239 GLY A O 1
ATOM 1880 N N . PHE A 1 240 ? 1.892 24.984 3.68 1 95.25 240 PHE A N 1
ATOM 1881 C CA . PHE A 1 240 ? 1.171 23.75 3.412 1 95.25 240 PHE A CA 1
ATOM 1882 C C . PHE A 1 240 ? 0.435 23.266 4.66 1 95.25 240 PHE A C 1
ATOM 1884 O O . PHE A 1 240 ? -0.736 22.891 4.586 1 95.25 240 PHE A O 1
ATOM 1891 N N . GLY A 1 241 ? 1.1 23.188 5.789 1 95.81 241 GLY A N 1
ATOM 1892 C CA . GLY A 1 241 ? 0.479 22.781 7.039 1 95.81 241 GLY A CA 1
ATOM 1893 C C . GLY A 1 241 ? -0.746 23.594 7.395 1 95.81 241 GLY A C 1
ATOM 1894 O O . GLY A 1 241 ? -1.764 23.047 7.824 1 95.81 241 GLY A O 1
ATOM 1895 N N . LEU A 1 242 ? -0.64 24.875 7.191 1 95.88 242 LEU A N 1
ATOM 1896 C CA . LEU A 1 242 ? -1.746 25.766 7.496 1 95.88 242 LEU A CA 1
ATOM 1897 C C . LEU A 1 242 ? -2.918 25.531 6.551 1 95.88 242 LEU A C 1
ATOM 1899 O O . LEU A 1 242 ? -4.078 25.578 6.969 1 95.88 242 LEU A O 1
ATOM 1903 N N . ILE A 1 243 ? -2.605 25.344 5.305 1 96 243 ILE A N 1
ATOM 1904 C CA . ILE A 1 243 ? -3.637 25.047 4.312 1 96 243 ILE A CA 1
ATOM 1905 C C . ILE A 1 243 ? -4.383 23.781 4.703 1 96 243 ILE A C 1
ATOM 1907 O O . ILE A 1 243 ? -5.613 23.719 4.625 1 96 243 ILE A O 1
ATOM 1911 N N . LEU A 1 244 ? -3.633 22.797 5.113 1 97.25 244 LEU A N 1
ATOM 1912 C CA . LEU A 1 244 ? -4.234 21.531 5.535 1 97.25 244 LEU A CA 1
ATOM 1913 C C . LEU A 1 244 ? -5.098 21.719 6.777 1 97.25 244 LEU A C 1
ATOM 1915 O O . LEU A 1 244 ? -6.215 21.219 6.848 1 97.25 244 LEU A O 1
ATOM 1919 N N . ALA A 1 245 ? -4.602 22.438 7.754 1 97 245 ALA A N 1
ATOM 1920 C CA . ALA A 1 245 ? -5.355 22.719 8.969 1 97 245 ALA A CA 1
ATOM 1921 C C . ALA A 1 245 ? -6.664 23.438 8.648 1 97 245 ALA A C 1
ATOM 1923 O O . ALA A 1 245 ? -7.711 23.125 9.219 1 97 245 ALA A O 1
ATOM 1924 N N . ASP A 1 246 ? -6.574 24.359 7.801 1 96.56 246 ASP A N 1
ATOM 1925 C CA . ASP A 1 246 ? -7.754 25.109 7.398 1 96.56 246 ASP A CA 1
ATOM 1926 C C . ASP A 1 246 ? -8.789 24.203 6.742 1 96.56 246 ASP A C 1
ATOM 1928 O O . ASP A 1 246 ? -9.992 24.328 6.992 1 96.56 246 ASP A O 1
ATOM 1932 N N . ALA A 1 247 ? -8.336 23.344 5.883 1 95.38 247 ALA A N 1
ATOM 1933 C CA . ALA A 1 247 ? -9.227 22.406 5.195 1 95.38 247 ALA A CA 1
ATOM 1934 C C . ALA A 1 247 ? -9.93 21.484 6.184 1 95.38 247 ALA A C 1
ATOM 1936 O O . ALA A 1 247 ? -11.078 21.094 5.969 1 95.38 247 ALA A O 1
ATOM 1937 N N . LEU A 1 248 ? -9.211 21.109 7.227 1 96.44 248 LEU A N 1
ATOM 1938 C CA . LEU A 1 248 ? -9.789 20.219 8.234 1 96.44 248 LEU A CA 1
ATOM 1939 C C . LEU A 1 248 ? -10.719 21 9.164 1 96.44 248 LEU A C 1
ATOM 1941 O O . LEU A 1 248 ? -11.562 20.391 9.836 1 96.44 248 LEU A O 1
ATOM 1945 N N . GLY A 1 249 ? -10.57 22.266 9.281 1 93.94 249 GLY A N 1
ATOM 1946 C CA . GLY A 1 249 ? -11.516 23.172 9.898 1 93.94 249 GLY A CA 1
ATOM 1947 C C . GLY A 1 249 ? -11.797 22.859 11.352 1 93.94 249 GLY A C 1
ATOM 1948 O O . GLY A 1 249 ? -10.875 22.797 12.164 1 93.94 249 GLY A O 1
ATOM 1949 N N . PRO A 1 250 ? -13.086 22.562 11.594 1 92.75 250 PRO A N 1
ATOM 1950 C CA . PRO A 1 250 ? -13.516 22.406 12.984 1 92.75 250 PRO A CA 1
ATOM 1951 C C . PRO A 1 250 ? -12.914 21.172 13.664 1 92.75 250 PRO A C 1
ATOM 1953 O O . PRO A 1 250 ? -12.977 21.047 14.883 1 92.75 250 PRO A O 1
ATOM 1956 N N . ASP A 1 251 ? -12.383 20.328 12.945 1 94.69 251 ASP A N 1
ATOM 1957 C CA . ASP A 1 251 ? -11.805 19.125 13.516 1 94.69 251 ASP A CA 1
ATOM 1958 C C . ASP A 1 251 ? -10.469 19.422 14.195 1 94.69 251 ASP A C 1
ATOM 1960 O O . ASP A 1 251 ? -9.961 18.594 14.961 1 94.69 251 ASP A O 1
ATOM 1964 N N . VAL A 1 252 ? -9.898 20.578 13.891 1 97.06 252 VAL A N 1
ATOM 1965 C CA . VAL A 1 252 ? -8.57 20.922 14.383 1 97.06 252 VAL A CA 1
ATOM 1966 C C . VAL A 1 252 ? -8.688 21.547 15.773 1 97.06 252 VAL A C 1
ATOM 1968 O O . VAL A 1 252 ? -9.492 22.453 15.992 1 97.06 252 VAL A O 1
ATOM 1971 N N . GLU A 1 253 ? -7.961 21.016 16.703 1 96.81 253 GLU A N 1
ATOM 1972 C CA . GLU A 1 253 ? -7.883 21.578 18.062 1 96.81 253 GLU A CA 1
ATOM 1973 C C . GLU A 1 253 ? -6.785 22.625 18.156 1 96.81 253 GLU A C 1
ATOM 1975 O O . GLU A 1 253 ? -7.023 23.734 18.625 1 96.81 253 GLU A O 1
ATOM 1980 N N . ASN A 1 254 ? -5.602 22.312 17.719 1 95.56 254 ASN A N 1
ATOM 1981 C CA . ASN A 1 254 ? -4.484 23.25 17.688 1 95.56 254 ASN A CA 1
ATOM 1982 C C . ASN A 1 254 ? -3.381 22.797 16.75 1 95.56 254 ASN A C 1
ATOM 1984 O O . ASN A 1 254 ? -3.461 21.703 16.172 1 95.56 254 ASN A O 1
ATOM 1988 N N . CYS A 1 255 ? -2.41 23.688 16.438 1 95.94 255 CYS A N 1
ATOM 1989 C CA . CYS A 1 255 ? -1.271 23.406 15.57 1 95.94 255 CYS A CA 1
ATOM 1990 C C . CYS A 1 255 ? 0.032 23.859 16.219 1 95.94 255 CYS A C 1
ATOM 1992 O O . CYS A 1 255 ? 0.034 24.766 17.062 1 95.94 255 CYS A O 1
ATOM 1994 N N . GLN A 1 256 ? 1.056 23.188 15.875 1 94.38 256 GLN A N 1
ATOM 1995 C CA . GLN A 1 256 ? 2.391 23.547 16.344 1 94.38 256 GLN A CA 1
ATOM 1996 C C . GLN A 1 256 ? 3.426 23.375 15.234 1 94.38 256 GLN A C 1
ATOM 1998 O O . GLN A 1 256 ? 3.271 22.516 14.359 1 94.38 256 GLN A O 1
ATOM 2003 N N . VAL A 1 257 ? 4.457 24.203 15.25 1 91.88 257 VAL A N 1
ATOM 2004 C CA . VAL A 1 257 ? 5.574 24.094 14.32 1 91.88 257 VAL A CA 1
ATOM 2005 C C . VAL A 1 257 ? 6.867 23.844 15.094 1 91.88 257 VAL A C 1
ATOM 2007 O O . VAL A 1 257 ? 7.137 24.5 16.094 1 91.88 257 VAL A O 1
ATOM 2010 N N . ARG A 1 258 ? 7.574 22.859 14.719 1 87.75 258 ARG A N 1
ATOM 2011 C CA . ARG A 1 258 ? 8.898 22.547 15.234 1 87.75 258 ARG A CA 1
ATOM 2012 C C . ARG A 1 258 ? 9.883 22.266 14.102 1 87.75 258 ARG A C 1
ATOM 2014 O O . ARG A 1 258 ? 9.898 21.172 13.547 1 87.75 258 ARG A O 1
ATOM 2021 N N . GLY A 1 259 ? 10.789 23.266 13.789 1 86.81 259 GLY A N 1
ATOM 2022 C CA . GLY A 1 259 ? 11.672 23.094 12.641 1 86.81 259 GLY A CA 1
ATOM 2023 C C . GLY A 1 259 ? 10.922 22.922 11.336 1 86.81 259 GLY A C 1
ATOM 2024 O O . GLY A 1 259 ? 10.125 23.781 10.953 1 86.81 259 GLY A O 1
ATOM 2025 N N . THR A 1 260 ? 11.188 21.812 10.734 1 88.06 260 THR A N 1
ATOM 2026 C CA . THR A 1 260 ? 10.539 21.562 9.445 1 88.06 260 THR A CA 1
ATOM 2027 C C . THR A 1 260 ? 9.273 20.734 9.633 1 88.06 260 THR A C 1
ATOM 2029 O O . THR A 1 260 ? 8.648 20.312 8.648 1 88.06 260 THR A O 1
ATOM 2032 N N . MET A 1 261 ? 8.914 20.531 10.852 1 93.12 261 MET A N 1
ATOM 2033 C CA . MET A 1 261 ? 7.738 19.719 11.148 1 93.12 261 MET A CA 1
ATOM 2034 C C . MET A 1 261 ? 6.555 20.594 11.531 1 93.12 261 MET A C 1
ATOM 2036 O O . MET A 1 261 ? 6.695 21.516 12.344 1 93.12 261 MET A O 1
ATOM 2040 N N . PHE A 1 262 ? 5.426 20.422 10.969 1 95.44 262 PHE A N 1
ATOM 2041 C CA . PHE A 1 262 ? 4.141 21.016 11.312 1 95.44 262 PHE A CA 1
ATOM 2042 C C . PHE A 1 262 ? 3.197 19.984 11.898 1 95.44 262 PHE A C 1
ATOM 2044 O O . PHE A 1 262 ? 2.932 18.953 11.273 1 95.44 262 PHE A O 1
ATOM 2051 N N . GLU A 1 263 ? 2.717 20.203 13.086 1 95.94 263 GLU A N 1
ATOM 2052 C CA . GLU A 1 263 ? 1.848 19.25 13.766 1 95.94 263 GLU A CA 1
ATOM 2053 C C . GLU A 1 263 ? 0.434 19.797 13.922 1 95.94 263 GLU A C 1
ATOM 2055 O O . GLU A 1 263 ? 0.255 20.953 14.328 1 95.94 263 GLU A O 1
ATOM 2060 N N . ILE A 1 264 ? -0.547 19.016 13.625 1 97.12 264 ILE A N 1
ATOM 2061 C CA . ILE A 1 264 ? -1.958 19.328 13.828 1 97.12 264 ILE A CA 1
ATOM 2062 C C . ILE A 1 264 ? -2.547 18.359 14.859 1 97.12 264 ILE A C 1
ATOM 2064 O O . ILE A 1 264 ? -2.518 17.141 14.68 1 97.12 264 ILE A O 1
ATOM 2068 N N . LYS A 1 265 ? -3.029 18.906 15.898 1 97.31 265 LYS A N 1
ATOM 2069 C CA . LYS A 1 265 ? -3.795 18.109 16.859 1 97.31 265 LYS A CA 1
ATOM 2070 C C . LYS A 1 265 ? -5.289 18.172 16.547 1 97.31 265 LYS A C 1
ATOM 2072 O O . LYS A 1 265 ? -5.852 19.266 16.406 1 97.31 265 LYS A O 1
ATOM 2077 N N . LEU A 1 266 ? -5.895 17.062 16.422 1 97.38 266 LEU A N 1
ATOM 2078 C CA . LEU A 1 266 ? -7.312 16.969 16.094 1 97.38 266 LEU A CA 1
ATOM 2079 C C . LEU A 1 266 ? -8.141 16.688 17.344 1 97.38 266 LEU A C 1
ATOM 2081 O O . LEU A 1 266 ? -7.641 16.109 18.312 1 97.38 266 LEU A O 1
ATOM 2085 N N . HIS A 1 267 ? -9.445 17.125 17.281 1 96.75 267 HIS A N 1
ATOM 2086 C CA . HIS A 1 267 ? -10.383 16.766 18.344 1 96.75 267 HIS A CA 1
ATOM 2087 C C . HIS A 1 267 ? -10.68 15.273 18.328 1 96.75 267 HIS A C 1
ATOM 2089 O O . HIS A 1 267 ? -10.82 14.68 17.25 1 96.75 267 HIS A O 1
ATOM 2095 N N . GLY A 1 268 ? -10.781 14.758 19.516 1 94.31 268 GLY A N 1
ATOM 2096 C CA . GLY A 1 268 ? -11.109 13.352 19.641 1 94.31 268 GLY A CA 1
ATOM 2097 C C . GLY A 1 268 ? -9.914 12.438 19.438 1 94.31 268 GLY A C 1
ATOM 2098 O O . GLY A 1 268 ? -8.812 12.75 19.891 1 94.31 268 GLY A O 1
ATOM 2099 N N . SER A 1 269 ? -10.227 11.156 18.922 1 93.12 269 SER A N 1
ATOM 2100 C CA . SER A 1 269 ? -9.211 10.148 18.641 1 93.12 269 SER A CA 1
ATOM 2101 C C . SER A 1 269 ? -9.453 9.469 17.297 1 93.12 269 SER A C 1
ATOM 2103 O O . SER A 1 269 ? -9.68 8.258 17.234 1 93.12 269 SER A O 1
ATOM 2105 N N . PRO A 1 270 ? -9.273 10.328 16.25 1 92.75 270 PRO A N 1
ATOM 2106 C CA . PRO A 1 270 ? -9.641 9.797 14.938 1 92.75 270 PRO A CA 1
ATOM 2107 C C . PRO A 1 270 ? -8.82 8.57 14.547 1 92.75 270 PRO A C 1
ATOM 2109 O O . PRO A 1 270 ? -9.297 7.727 13.781 1 92.75 270 PRO A O 1
ATOM 2112 N N . TRP A 1 271 ? -7.586 8.406 15.078 1 91.38 271 TRP A N 1
ATOM 2113 C CA . TRP A 1 271 ? -6.723 7.305 14.656 1 91.38 271 TRP A CA 1
ATOM 2114 C C . TRP A 1 271 ? -7.023 6.039 15.461 1 91.38 271 TRP A C 1
ATOM 2116 O O . TRP A 1 271 ? -6.457 4.977 15.188 1 91.38 271 TRP A O 1
ATOM 2126 N N . ARG A 1 272 ? -7.879 6.09 16.438 1 88.62 272 ARG A N 1
ATOM 2127 C CA . ARG A 1 272 ? -8.352 4.965 17.234 1 88.62 272 ARG A CA 1
ATOM 2128 C C . ARG A 1 272 ? -9.875 4.953 17.328 1 88.62 272 ARG A C 1
ATOM 2130 O O . ARG A 1 272 ? -10.438 4.766 18.406 1 88.62 272 ARG A O 1
ATOM 2137 N N . ALA A 1 273 ? -10.438 5.211 16.25 1 88.31 273 ALA A N 1
ATOM 2138 C CA . ALA A 1 273 ? -11.883 5.395 16.203 1 88.31 273 ALA A CA 1
ATOM 2139 C C . ALA A 1 273 ? -12.609 4.051 16.266 1 88.31 273 ALA A C 1
ATOM 2141 O O . ALA A 1 273 ? -12.094 3.041 15.781 1 88.31 273 ALA A O 1
ATOM 2142 N N . VAL A 1 274 ? -13.758 4.09 16.797 1 87.12 274 VAL A N 1
ATOM 2143 C CA . VAL A 1 274 ? -14.641 2.926 16.859 1 87.12 274 VAL A CA 1
ATOM 2144 C C . VAL A 1 274 ? -16.031 3.32 16.391 1 87.12 274 VAL A C 1
ATOM 2146 O O . VAL A 1 274 ? -16.422 4.488 16.484 1 87.12 274 VAL A O 1
ATOM 2149 N N . GLY A 1 275 ? -16.734 2.371 15.891 1 89.94 275 GLY A N 1
ATOM 2150 C CA . GLY A 1 275 ? -18.109 2.643 15.492 1 89.94 275 GLY A CA 1
ATOM 2151 C C . GLY A 1 275 ? -18.219 3.668 14.375 1 89.94 275 GLY A C 1
ATOM 2152 O O . GLY A 1 275 ? -17.469 3.611 13.398 1 89.94 275 GLY A O 1
ATOM 2153 N N . THR A 1 276 ? -19.125 4.617 14.508 1 91.69 276 THR A N 1
ATOM 2154 C CA . THR A 1 276 ? -19.406 5.594 13.453 1 91.69 276 THR A CA 1
ATOM 2155 C C . THR A 1 276 ? -18.25 6.578 13.32 1 91.69 276 THR A C 1
ATOM 2157 O O . THR A 1 276 ? -18.078 7.215 12.273 1 91.69 276 THR A O 1
ATOM 2160 N N . LYS A 1 277 ? -17.516 6.711 14.344 1 91.56 277 LYS A N 1
ATOM 2161 C CA . LYS A 1 277 ? -16.375 7.617 14.305 1 91.56 277 LYS A CA 1
ATOM 2162 C C . LYS A 1 277 ? -15.328 7.129 13.305 1 91.56 277 LYS A C 1
ATOM 2164 O O . LYS A 1 277 ? -14.484 7.906 12.859 1 91.56 277 LYS A O 1
ATOM 2169 N N . THR A 1 278 ? -15.336 5.824 12.953 1 91.19 278 THR A N 1
ATOM 2170 C CA . THR A 1 278 ? -14.438 5.301 11.938 1 91.19 278 THR A CA 1
ATOM 2171 C C . THR A 1 278 ? -14.703 5.953 10.586 1 91.19 278 THR A C 1
ATOM 2173 O O . THR A 1 278 ? -13.797 6.078 9.758 1 91.19 278 THR A O 1
ATOM 2176 N N . VAL A 1 279 ? -15.953 6.348 10.336 1 94.69 279 VAL A N 1
ATOM 2177 C CA . VAL A 1 279 ? -16.312 7.039 9.102 1 94.69 279 VAL A CA 1
ATOM 2178 C C . VAL A 1 279 ? -15.648 8.414 9.07 1 94.69 279 VAL A C 1
ATOM 2180 O O . VAL A 1 279 ? -15.094 8.82 8.039 1 94.69 279 VAL A O 1
ATOM 2183 N N . LYS A 1 280 ? -15.688 9.039 10.219 1 94 280 LYS A N 1
ATOM 2184 C CA . LYS A 1 280 ? -15.055 10.359 10.312 1 94 280 LYS A CA 1
ATOM 2185 C C . LYS A 1 280 ? -13.562 10.273 10.008 1 94 280 LYS A C 1
ATOM 2187 O O . LYS A 1 280 ? -13.008 11.164 9.367 1 94 280 LYS A O 1
ATOM 2192 N N . THR A 1 281 ? -12.922 9.281 10.484 1 94.25 281 THR A N 1
ATOM 2193 C CA . THR A 1 281 ? -11.516 9.055 10.18 1 94.25 281 THR A CA 1
ATOM 2194 C C . THR A 1 281 ? -11.273 9.078 8.672 1 94.25 281 THR A C 1
ATOM 2196 O O . THR A 1 281 ? -10.359 9.742 8.188 1 94.25 281 THR A O 1
ATOM 2199 N N . ARG A 1 282 ? -12.109 8.422 7.973 1 95.31 282 ARG A N 1
ATOM 2200 C CA . ARG A 1 282 ? -11.945 8.312 6.527 1 95.31 282 ARG A CA 1
ATOM 2201 C C . ARG A 1 282 ? -12.312 9.625 5.84 1 95.31 282 ARG A C 1
ATOM 2203 O O . ARG A 1 282 ? -11.727 9.969 4.809 1 95.31 282 ARG A O 1
ATOM 2210 N N . VAL A 1 283 ? -13.219 10.359 6.395 1 96.06 283 VAL A N 1
ATOM 2211 C CA . VAL A 1 283 ? -13.523 11.695 5.891 1 96.06 283 VAL A CA 1
ATOM 2212 C C . VAL A 1 283 ? -12.289 12.586 6.02 1 96.06 283 VAL A C 1
ATOM 2214 O O . VAL A 1 283 ? -11.953 13.328 5.094 1 96.06 283 VAL A O 1
ATOM 2217 N N . ILE A 1 284 ? -11.625 12.5 7.109 1 95.94 284 ILE A N 1
ATOM 2218 C CA . ILE A 1 284 ? -10.422 13.281 7.348 1 95.94 284 ILE A CA 1
ATOM 2219 C C . ILE A 1 284 ? -9.344 12.891 6.336 1 95.94 284 ILE A C 1
ATOM 2221 O O . ILE A 1 284 ? -8.695 13.758 5.746 1 95.94 284 ILE A O 1
ATOM 2225 N N . LEU A 1 285 ? -9.195 11.633 6.137 1 96 285 LEU A N 1
ATOM 2226 C CA . LEU A 1 285 ? -8.18 11.156 5.199 1 96 285 LEU A CA 1
ATOM 2227 C C . LEU A 1 285 ? -8.492 11.617 3.779 1 96 285 LEU A C 1
ATOM 2229 O O . LEU A 1 285 ? -7.594 12 3.031 1 96 285 LEU A O 1
ATOM 2233 N N . LEU A 1 286 ? -9.727 11.586 3.412 1 97.06 286 LEU A N 1
ATOM 2234 C CA . LEU A 1 286 ? -10.141 12.078 2.102 1 97.06 286 LEU A CA 1
ATOM 2235 C C . LEU A 1 286 ? -9.867 13.57 1.971 1 97.06 286 LEU A C 1
ATOM 2237 O O . LEU A 1 286 ? -9.445 14.039 0.908 1 97.06 286 LEU A O 1
ATOM 2241 N N . ALA A 1 287 ? -10.086 14.289 3.023 1 96.62 287 ALA A N 1
ATOM 2242 C CA . ALA A 1 287 ? -9.789 15.727 3.02 1 96.62 287 ALA A CA 1
ATOM 2243 C C . ALA A 1 287 ? -8.297 15.977 2.816 1 96.62 287 ALA A C 1
ATOM 2245 O O . ALA A 1 287 ? -7.91 16.891 2.096 1 96.62 287 ALA A O 1
ATOM 2246 N N . ILE A 1 288 ? -7.496 15.195 3.451 1 97 288 ILE A N 1
ATOM 2247 C CA . ILE A 1 288 ? -6.051 15.305 3.283 1 97 288 ILE A CA 1
ATOM 2248 C C . ILE A 1 288 ? -5.684 15.055 1.823 1 97 288 ILE A C 1
ATOM 2250 O O . ILE A 1 288 ? -4.887 15.789 1.238 1 97 288 ILE A O 1
ATOM 2254 N N . MET A 1 289 ? -6.289 14.055 1.239 1 96.56 289 MET A N 1
ATOM 2255 C CA . MET A 1 289 ? -6.012 13.734 -0.158 1 96.56 289 MET A CA 1
ATOM 2256 C C . MET A 1 289 ? -6.434 14.875 -1.072 1 96.56 289 MET A C 1
ATOM 2258 O O . MET A 1 289 ? -5.746 15.188 -2.045 1 96.56 289 MET A O 1
ATOM 2262 N N . ASP A 1 290 ? -7.508 15.5 -0.744 1 95.75 290 ASP A N 1
ATOM 2263 C CA . ASP A 1 290 ? -7.961 16.656 -1.514 1 95.75 290 ASP A CA 1
ATOM 2264 C C . ASP A 1 290 ? -6.934 17.781 -1.473 1 95.75 290 ASP A C 1
ATOM 2266 O O . ASP A 1 290 ? -6.625 18.391 -2.502 1 95.75 290 ASP A O 1
ATOM 2270 N N . VAL A 1 291 ? -6.449 18.016 -0.317 1 96.12 291 VAL A N 1
ATOM 2271 C CA . VAL A 1 291 ? -5.488 19.109 -0.149 1 96.12 291 VAL A CA 1
ATOM 2272 C C . VAL A 1 291 ? -4.191 18.766 -0.884 1 96.12 291 VAL A C 1
ATOM 2274 O O . VAL A 1 291 ? -3.598 19.625 -1.536 1 96.12 291 VAL A O 1
ATOM 2277 N N . LEU A 1 292 ? -3.754 17.516 -0.749 1 96.44 292 LEU A N 1
ATOM 2278 C CA . LEU A 1 292 ? -2.574 17.078 -1.489 1 96.44 292 LEU A CA 1
ATOM 2279 C C . LEU A 1 292 ? -2.738 17.359 -2.98 1 96.44 292 LEU A C 1
ATOM 2281 O O . LEU A 1 292 ? -1.867 17.969 -3.602 1 96.44 292 LEU A O 1
ATOM 2285 N N . GLU A 1 293 ? -3.848 16.969 -3.502 1 94.56 293 GLU A N 1
ATOM 2286 C CA . GLU A 1 293 ? -4.137 17.156 -4.922 1 94.56 293 GLU A CA 1
ATOM 2287 C C . GLU A 1 293 ? -4.145 18.641 -5.277 1 94.56 293 GLU A C 1
ATOM 2289 O O . GLU A 1 293 ? -3.545 19.047 -6.273 1 94.56 293 GLU A O 1
ATOM 2294 N N . GLN A 1 294 ? -4.766 19.438 -4.5 1 93.5 294 GLN A N 1
ATOM 2295 C CA . GLN A 1 294 ? -4.879 20.859 -4.742 1 93.5 294 GLN A CA 1
ATOM 2296 C C . GLN A 1 294 ? -3.512 21.547 -4.707 1 93.5 294 GLN A C 1
ATOM 2298 O O . GLN A 1 294 ? -3.285 22.531 -5.395 1 93.5 294 GLN A O 1
ATOM 2303 N N . GLN A 1 295 ? -2.664 20.984 -3.918 1 95.12 295 GLN A N 1
ATOM 2304 C CA . GLN A 1 295 ? -1.343 21.578 -3.738 1 95.12 295 GLN A CA 1
ATOM 2305 C C . GLN A 1 295 ? -0.312 20.906 -4.645 1 95.12 295 GLN A C 1
ATOM 2307 O O . GLN A 1 295 ? 0.892 21.109 -4.477 1 95.12 295 GLN A O 1
ATOM 2312 N N . GLY A 1 296 ? -0.767 20.016 -5.535 1 94.56 296 GLY A N 1
ATOM 2313 C CA . GLY A 1 296 ? 0.085 19.453 -6.57 1 94.56 296 GLY A CA 1
ATOM 2314 C C . GLY A 1 296 ? 0.789 18.188 -6.137 1 94.56 296 GLY A C 1
ATOM 2315 O O . GLY A 1 296 ? 1.616 17.641 -6.871 1 94.56 296 GLY A O 1
ATOM 2316 N N . PHE A 1 297 ? 0.471 17.734 -4.973 1 96.25 297 PHE A N 1
ATOM 2317 C CA . PHE A 1 297 ? 1.134 16.531 -4.461 1 96.25 297 PHE A CA 1
ATOM 2318 C C . PHE A 1 297 ? 0.374 15.273 -4.871 1 96.25 297 PHE A C 1
ATOM 2320 O O . PHE A 1 297 ? -0.858 15.273 -4.906 1 96.25 297 PHE A O 1
ATOM 2327 N N . SER A 1 298 ? 1.091 14.289 -5.168 1 95.25 298 SER A N 1
ATOM 2328 C CA . SER A 1 298 ? 0.555 12.938 -5.277 1 95.25 298 SER A CA 1
ATOM 2329 C C . SER A 1 298 ? 0.984 12.07 -4.098 1 95.25 298 SER A C 1
ATOM 2331 O O . SER A 1 298 ? 2.129 12.148 -3.646 1 95.25 298 SER A O 1
ATOM 2333 N N . LEU A 1 299 ? 0.046 11.352 -3.547 1 95.94 299 LEU A N 1
ATOM 2334 C CA . LEU A 1 299 ? 0.437 10.328 -2.584 1 95.94 299 LEU A CA 1
ATOM 2335 C C . LEU A 1 299 ? 1.236 9.219 -3.264 1 95.94 299 LEU A C 1
ATOM 2337 O O . LEU A 1 299 ? 0.674 8.398 -3.99 1 95.94 299 LEU A O 1
ATOM 2341 N N . TYR A 1 300 ? 2.51 9.227 -3.057 1 96.06 300 TYR A N 1
ATOM 2342 C CA . TYR A 1 300 ? 3.451 8.375 -3.775 1 96.06 300 TYR A CA 1
ATOM 2343 C C . TYR A 1 300 ? 3.52 6.988 -3.148 1 96.06 300 TYR A C 1
ATOM 2345 O O . TYR A 1 300 ? 3.512 5.977 -3.855 1 96.06 300 TYR A O 1
ATOM 2353 N N . ALA A 1 301 ? 3.527 6.914 -1.827 1 95.25 301 ALA A N 1
ATOM 2354 C CA . ALA A 1 301 ? 3.619 5.637 -1.123 1 95.25 301 ALA A CA 1
ATOM 2355 C C . ALA A 1 301 ? 3.139 5.77 0.319 1 95.25 301 ALA A C 1
ATOM 2357 O O . ALA A 1 301 ? 3.32 6.816 0.947 1 95.25 301 ALA A O 1
ATOM 2358 N N . ALA A 1 302 ? 2.498 4.77 0.823 1 93.88 302 ALA A N 1
ATOM 2359 C CA . ALA A 1 302 ? 2.207 4.594 2.244 1 93.88 302 ALA A CA 1
ATOM 2360 C C . ALA A 1 302 ? 3.09 3.508 2.854 1 93.88 302 ALA A C 1
ATOM 2362 O O . ALA A 1 302 ? 3.057 2.355 2.416 1 93.88 302 ALA A O 1
ATOM 2363 N N . ILE A 1 303 ? 3.902 3.873 3.84 1 93.12 303 ILE A N 1
ATOM 2364 C CA . ILE A 1 303 ? 4.945 2.965 4.305 1 93.12 303 ILE A CA 1
ATOM 2365 C C . ILE A 1 303 ? 4.871 2.83 5.824 1 93.12 303 ILE A C 1
ATOM 2367 O O . ILE A 1 303 ? 4.793 3.832 6.539 1 93.12 303 ILE A O 1
ATOM 2371 N N . ASN A 1 304 ? 4.867 1.619 6.34 1 88.62 304 ASN A N 1
ATOM 2372 C CA . ASN A 1 304 ? 5.035 1.347 7.762 1 88.62 304 ASN A CA 1
ATOM 2373 C C . ASN A 1 304 ? 6.504 1.131 8.117 1 88.62 304 ASN A C 1
ATOM 2375 O O . ASN A 1 304 ? 7.098 0.122 7.738 1 88.62 304 ASN A O 1
ATOM 2379 N N . HIS A 1 305 ? 7.078 2.008 8.852 1 82.44 305 HIS A N 1
ATOM 2380 C CA . HIS A 1 305 ? 8.477 1.896 9.234 1 82.44 305 HIS A CA 1
ATOM 2381 C C . HIS A 1 305 ? 8.609 1.411 10.68 1 82.44 305 HIS A C 1
ATOM 2383 O O . HIS A 1 305 ? 9.727 1.293 11.195 1 82.44 305 HIS A O 1
ATOM 2389 N N . ASN A 1 306 ? 7.508 1.268 11.289 1 77.75 306 ASN A N 1
ATOM 2390 C CA . ASN A 1 306 ? 7.586 0.918 12.703 1 77.75 306 ASN A CA 1
ATOM 2391 C C . ASN A 1 306 ? 7.738 -0.587 12.898 1 77.75 306 ASN A C 1
ATOM 2393 O O . ASN A 1 306 ? 6.957 -1.371 12.359 1 77.75 306 ASN A O 1
ATOM 2397 N N . SER A 1 307 ? 8.773 -0.888 13.531 1 69.81 307 SER A N 1
ATOM 2398 C CA . SER A 1 307 ? 8.977 -2.287 13.891 1 69.81 307 SER A CA 1
ATOM 2399 C C . SER A 1 307 ? 8.039 -2.707 15.016 1 69.81 307 SER A C 1
ATOM 2401 O O . SER A 1 307 ? 7.742 -1.913 15.914 1 69.81 307 SER A O 1
ATOM 2403 N N . ARG A 1 308 ? 6.977 -3.506 14.797 1 59.28 308 ARG A N 1
ATOM 2404 C CA . ARG A 1 308 ? 5.992 -3.955 15.773 1 59.28 308 ARG A CA 1
ATOM 2405 C C . ARG A 1 308 ? 6.656 -4.754 16.891 1 59.28 308 ARG A C 1
ATOM 2407 O O . ARG A 1 308 ? 6.035 -5.645 17.469 1 59.28 308 ARG A O 1
ATOM 2414 N N . ARG A 1 309 ? 7.887 -4.695 17.234 1 47.28 309 ARG A N 1
ATOM 2415 C CA . ARG A 1 309 ? 8.375 -5.551 18.297 1 47.28 309 ARG A CA 1
ATOM 2416 C C . ARG A 1 309 ? 7.5 -5.434 19.547 1 47.28 309 ARG A C 1
ATOM 2418 O O . ARG A 1 309 ? 7.645 -6.211 20.484 1 47.28 309 ARG A O 1
ATOM 2425 N N . SER A 1 310 ? 6.922 -4.348 19.859 1 40.78 310 SER A N 1
ATOM 2426 C CA . SER A 1 310 ? 6.363 -4.34 21.203 1 40.78 310 SER A CA 1
ATOM 2427 C C . SER A 1 310 ? 4.969 -4.957 21.234 1 40.78 310 SER A C 1
ATOM 2429 O O . SER A 1 310 ? 4.215 -4.832 20.266 1 40.78 310 SER A O 1
ATOM 2431 N N . LYS A 1 311 ? 4.77 -5.934 22.047 1 40.31 311 LYS A N 1
ATOM 2432 C CA . LYS A 1 311 ? 3.584 -6.664 22.484 1 40.31 311 LYS A CA 1
ATOM 2433 C C . LYS A 1 311 ? 2.334 -5.793 22.391 1 40.31 311 LYS A C 1
ATOM 2435 O O . LYS A 1 311 ? 1.218 -6.273 22.594 1 40.31 311 LYS A O 1
ATOM 2440 N N . ASP A 1 312 ? 2.477 -4.578 22.578 1 40 312 ASP A N 1
ATOM 2441 C CA . ASP A 1 312 ? 1.271 -3.764 22.703 1 40 312 ASP A CA 1
ATOM 2442 C C . ASP A 1 312 ? 0.709 -3.406 21.328 1 40 312 ASP A C 1
ATOM 2444 O O . ASP A 1 312 ? 1.119 -2.412 20.719 1 40 312 ASP A O 1
ATOM 2448 N N . SER A 1 313 ? 0.321 -4.352 20.578 1 45.22 313 SER A N 1
ATOM 2449 C CA . SER A 1 313 ? -0.444 -4.355 19.344 1 45.22 313 SER A CA 1
ATOM 2450 C C . SER A 1 313 ? -1.348 -3.133 19.234 1 45.22 313 SER A C 1
ATOM 2452 O O . SER A 1 313 ? -1.938 -2.871 18.188 1 45.22 313 SER A O 1
ATOM 2454 N N . SER A 1 314 ? -1.601 -2.572 20.406 1 44 314 SER A N 1
ATOM 2455 C CA . SER A 1 314 ? -2.635 -1.548 20.516 1 44 314 SER A CA 1
ATOM 2456 C C . SER A 1 314 ? -2.203 -0.259 19.812 1 44 314 SER A C 1
ATOM 2458 O O . SER A 1 314 ? -3.027 0.62 19.562 1 44 314 SER A O 1
ATOM 2460 N N . ASN A 1 315 ? -0.901 -0.184 19.531 1 46.59 315 ASN A N 1
ATOM 2461 C CA . ASN A 1 315 ? -0.482 1.104 18.984 1 46.59 315 ASN A CA 1
ATOM 2462 C C . ASN A 1 315 ? -0.125 1 17.516 1 46.59 315 ASN A C 1
ATOM 2464 O O . ASN A 1 315 ? 0.909 1.514 17.078 1 46.59 315 ASN A O 1
ATOM 2468 N N . ALA A 1 316 ? -0.802 0.088 16.922 1 50.09 316 ALA A N 1
ATOM 2469 C CA . ALA A 1 316 ? -0.531 -0.032 15.484 1 50.09 316 ALA A CA 1
ATOM 2470 C C . ALA A 1 316 ? -0.625 1.325 14.797 1 50.09 316 ALA A C 1
ATOM 2472 O O . ALA A 1 316 ? -1.694 1.938 14.758 1 50.09 316 ALA A O 1
ATOM 2473 N N . GLU A 1 317 ? 0.563 2.068 14.734 1 59.59 317 GLU A N 1
ATOM 2474 C CA . GLU A 1 317 ? 0.629 3.342 14.023 1 59.59 317 GLU A CA 1
ATOM 2475 C C . GLU A 1 317 ? 0.348 3.16 12.531 1 59.59 317 GLU A C 1
ATOM 2477 O O . GLU A 1 317 ? 0.722 2.143 11.945 1 59.59 317 GLU A O 1
ATOM 2482 N N . ALA A 1 318 ? -0.514 3.959 11.961 1 70.62 318 ALA A N 1
ATOM 2483 C CA . ALA A 1 318 ? -0.828 4.074 10.539 1 70.62 318 ALA A CA 1
ATOM 2484 C C . ALA A 1 318 ? 0.438 4.281 9.711 1 70.62 318 ALA A C 1
ATOM 2486 O O . ALA A 1 318 ? 1.464 4.719 10.234 1 70.62 318 ALA A O 1
ATOM 2487 N N . ASP A 1 319 ? 0.429 3.854 8.539 1 85.94 319 ASP A N 1
ATOM 2488 C CA . ASP A 1 319 ? 1.498 4.059 7.566 1 85.94 319 ASP A CA 1
ATOM 2489 C C . ASP A 1 319 ? 1.803 5.547 7.391 1 85.94 319 ASP A C 1
ATOM 2491 O O . ASP A 1 319 ? 0.905 6.387 7.496 1 85.94 319 ASP A O 1
ATOM 2495 N N . THR A 1 320 ? 3.049 5.848 7.281 1 93.38 320 THR A N 1
ATOM 2496 C CA . THR A 1 320 ? 3.432 7.191 6.863 1 93.38 320 THR A CA 1
ATOM 2497 C C . THR A 1 320 ? 3.18 7.383 5.371 1 93.38 320 THR A C 1
ATOM 2499 O O . THR A 1 320 ? 3.51 6.516 4.562 1 93.38 320 THR A O 1
ATOM 2502 N N . TRP A 1 321 ? 2.512 8.516 5.039 1 96.56 321 TRP A N 1
ATOM 2503 C CA . TRP A 1 321 ? 2.293 8.875 3.643 1 96.56 321 TRP A CA 1
ATOM 2504 C C . TRP A 1 321 ? 3.459 9.695 3.102 1 96.56 321 TRP A C 1
ATOM 2506 O O . TRP A 1 321 ? 3.807 10.734 3.662 1 96.56 321 TRP A O 1
ATOM 2516 N N . TYR A 1 322 ? 4.102 9.219 2.094 1 97.62 322 TYR A N 1
ATOM 2517 C CA . TYR A 1 322 ? 5.109 9.984 1.369 1 97.62 322 TYR A CA 1
ATOM 2518 C C . TYR A 1 322 ? 4.543 10.531 0.063 1 97.62 322 TYR A C 1
ATOM 2520 O O . TYR A 1 322 ? 4.023 9.773 -0.761 1 97.62 322 TYR A O 1
ATOM 2528 N N . CYS A 1 323 ? 4.648 11.82 -0.056 1 97.88 323 CYS A N 1
ATOM 2529 C CA . CYS A 1 323 ? 4.023 12.523 -1.169 1 97.88 323 CYS A CA 1
ATOM 2530 C C . CYS A 1 323 ? 5.059 13.312 -1.965 1 97.88 323 CYS A C 1
ATOM 2532 O O . CYS A 1 323 ? 6.035 13.812 -1.401 1 97.88 323 CYS A O 1
ATOM 2534 N N . ASN A 1 324 ? 4.844 13.352 -3.271 1 97.62 324 ASN A N 1
ATOM 2535 C CA . ASN A 1 324 ? 5.773 14.102 -4.109 1 97.62 324 ASN A CA 1
ATOM 2536 C C . ASN A 1 324 ? 5.035 14.992 -5.109 1 97.62 324 ASN A C 1
ATOM 2538 O O . ASN A 1 324 ? 3.871 14.742 -5.422 1 97.62 324 ASN A O 1
ATOM 2542 N N . ARG A 1 325 ? 5.684 16.078 -5.48 1 96.75 325 ARG A N 1
ATOM 2543 C CA . ARG A 1 325 ? 5.207 17.078 -6.422 1 96.75 325 ARG A CA 1
ATOM 2544 C C . ARG A 1 325 ? 6.32 17.516 -7.367 1 96.75 325 ARG A C 1
ATOM 2546 O O . ARG A 1 325 ? 7.418 17.859 -6.922 1 96.75 325 ARG A O 1
ATOM 2553 N N . PRO A 1 326 ? 5.988 17.531 -8.664 1 95.88 326 PRO A N 1
ATOM 2554 C CA . PRO A 1 326 ? 7.012 18.078 -9.555 1 95.88 326 PRO A CA 1
ATOM 2555 C C . PRO A 1 326 ? 7.453 19.484 -9.156 1 95.88 326 PRO A C 1
ATOM 2557 O O . PRO A 1 326 ? 6.625 20.312 -8.773 1 95.88 326 PRO A O 1
ATOM 2560 N N . ILE A 1 327 ? 8.711 19.719 -9.258 1 94.94 327 ILE A N 1
ATOM 2561 C CA . ILE A 1 327 ? 9.289 20.969 -8.789 1 94.94 327 ILE A CA 1
ATOM 2562 C C . ILE A 1 327 ? 8.711 22.141 -9.586 1 94.94 327 ILE A C 1
ATOM 2564 O O . ILE A 1 327 ? 8.539 23.234 -9.055 1 94.94 327 ILE A O 1
ATOM 2568 N N . ASP A 1 328 ? 8.344 21.906 -10.797 1 93.31 328 ASP A N 1
ATOM 2569 C CA . ASP A 1 328 ? 7.871 22.969 -11.672 1 93.31 328 ASP A CA 1
ATOM 2570 C C . ASP A 1 328 ? 6.348 23.062 -11.656 1 93.31 328 ASP A C 1
ATOM 2572 O O . ASP A 1 328 ? 5.758 23.766 -12.477 1 93.31 328 ASP A O 1
ATOM 2576 N N . TRP A 1 329 ? 5.777 22.375 -10.742 1 93.81 329 TRP A N 1
ATOM 2577 C CA . TRP A 1 329 ? 4.32 22.422 -10.656 1 93.81 329 TRP A CA 1
ATOM 2578 C C . TRP A 1 329 ? 3.84 23.797 -10.227 1 93.81 329 TRP A C 1
ATOM 2580 O O . TRP A 1 329 ? 4.445 24.422 -9.352 1 93.81 329 TRP A O 1
ATOM 2590 N N . LYS A 1 330 ? 2.74 24.234 -10.805 1 91.69 330 LYS A N 1
ATOM 2591 C CA . LYS A 1 330 ? 2.084 25.484 -10.422 1 91.69 330 LYS A CA 1
ATOM 2592 C C . LYS A 1 330 ? 0.615 25.25 -10.078 1 91.69 330 LYS A C 1
ATOM 2594 O O . LYS A 1 330 ? -0.02 24.344 -10.625 1 91.69 330 LYS A O 1
ATOM 2599 N N . PRO A 1 331 ? 0.173 26.109 -9.203 1 86.75 331 PRO A N 1
ATOM 2600 C CA . PRO A 1 331 ? -1.242 25.969 -8.844 1 86.75 331 PRO A CA 1
ATOM 2601 C C . PRO A 1 331 ? -2.158 25.938 -10.07 1 86.75 331 PRO A C 1
ATOM 2603 O O . PRO A 1 331 ? -1.976 26.719 -11.008 1 86.75 331 PRO A O 1
ATOM 2606 N N . GLY A 1 332 ? -3.035 24.953 -10.086 1 81.81 332 GLY A N 1
ATOM 2607 C CA . GLY A 1 332 ? -3.967 24.812 -11.195 1 81.81 332 GLY A CA 1
ATOM 2608 C C . GLY A 1 332 ? -3.561 23.75 -12.195 1 81.81 332 GLY A C 1
ATOM 2609 O O . GLY A 1 332 ? -4.375 23.312 -13.008 1 81.81 332 GLY A O 1
ATOM 2610 N N . GLN A 1 333 ? -2.289 23.344 -12.148 1 83.81 333 GLN A N 1
ATOM 2611 C CA . GLN A 1 333 ? -1.833 22.297 -13.047 1 83.81 333 GLN A CA 1
ATOM 2612 C C . GLN A 1 333 ? -2.305 20.922 -12.578 1 83.81 333 GLN A C 1
ATOM 2614 O O . GLN A 1 333 ? -2.566 20.719 -11.391 1 83.81 333 GLN A O 1
ATOM 2619 N N . PHE A 1 334 ? -2.41 20.062 -13.5 1 80.94 334 PHE A N 1
ATOM 2620 C CA . PHE A 1 334 ? -2.809 18.688 -13.211 1 80.94 334 PHE A CA 1
ATOM 2621 C C . PHE A 1 334 ? -1.74 17.984 -12.391 1 80.94 334 PHE A C 1
ATOM 2623 O O . PHE A 1 334 ? -0.551 18.281 -12.516 1 80.94 334 PHE A O 1
ATOM 2630 N N . VAL A 1 335 ? -2.283 17.125 -11.578 1 81.88 335 VAL A N 1
ATOM 2631 C CA . VAL A 1 335 ? -1.374 16.281 -10.797 1 81.88 335 VAL A CA 1
ATOM 2632 C C . VAL A 1 335 ? -1.211 14.93 -11.469 1 81.88 335 VAL A C 1
ATOM 2634 O O . VAL A 1 335 ? -2.199 14.273 -11.805 1 81.88 335 VAL A O 1
ATOM 2637 N N . TYR A 1 336 ? 0.025 14.57 -11.695 1 74.56 336 TYR A N 1
ATOM 2638 C CA . TYR A 1 336 ? 0.313 13.258 -12.258 1 74.56 336 TYR A CA 1
ATOM 2639 C C . TYR A 1 336 ? 0.371 12.195 -11.172 1 74.56 336 TYR A C 1
ATOM 2641 O O . TYR A 1 336 ? 1.047 12.375 -10.156 1 74.56 336 TYR A O 1
ATOM 2649 N N . HIS A 1 337 ? -0.557 11.234 -11.383 1 74.44 337 HIS A N 1
ATOM 2650 C CA . HIS A 1 337 ? -0.577 10.148 -10.414 1 74.44 337 HIS A CA 1
ATOM 2651 C C . HIS A 1 337 ? 0.133 8.914 -10.961 1 74.44 337 HIS A C 1
ATOM 2653 O O . HIS A 1 337 ? -0.139 8.484 -12.086 1 74.44 337 HIS A O 1
ATOM 2659 N N . GLY A 1 338 ? 1.391 8.617 -10.727 1 62.66 338 GLY A N 1
ATOM 2660 C CA . GLY A 1 338 ? 2.236 7.527 -11.188 1 62.66 338 GLY A CA 1
ATOM 2661 C C . GLY A 1 338 ? 1.821 6.176 -10.641 1 62.66 338 GLY A C 1
ATOM 2662 O O . GLY A 1 338 ? 1.091 6.098 -9.648 1 62.66 338 GLY A O 1
ATOM 2663 N N . MET B 1 1 ? 0.896 -38.781 45.969 1 23.42 1 MET B N 1
ATOM 2664 C CA . MET B 1 1 ? 0.07 -39.406 44.938 1 23.42 1 MET B CA 1
ATOM 2665 C C . MET B 1 1 ? 0.59 -39.094 43.531 1 23.42 1 MET B C 1
ATOM 2667 O O . MET B 1 1 ? 0.961 -37.969 43.25 1 23.42 1 MET B O 1
ATOM 2671 N N . ASP B 1 2 ? 1.045 -40.125 42.875 1 24.11 2 ASP B N 1
ATOM 2672 C CA . ASP B 1 2 ? 1.747 -40.312 41.625 1 24.11 2 ASP B CA 1
ATOM 2673 C C . ASP B 1 2 ? 0.911 -39.812 40.438 1 24.11 2 ASP B C 1
ATOM 2675 O O . ASP B 1 2 ? -0.148 -40.375 40.156 1 24.11 2 ASP B O 1
ATOM 2679 N N . ARG B 1 3 ? 0.784 -38.5 40.375 1 26.08 3 ARG B N 1
ATOM 2680 C CA . ARG B 1 3 ? -0.039 -38 39.25 1 26.08 3 ARG B CA 1
ATOM 2681 C C . ARG B 1 3 ? 0.319 -38.719 37.969 1 26.08 3 ARG B C 1
ATOM 2683 O O . ARG B 1 3 ? 1.45 -38.625 37.469 1 26.08 3 ARG B O 1
ATOM 2690 N N . LYS B 1 4 ? -0.363 -39.844 37.719 1 26.33 4 LYS B N 1
ATOM 2691 C CA . LYS B 1 4 ? -0.278 -40.656 36.5 1 26.33 4 LYS B CA 1
ATOM 2692 C C . LYS B 1 4 ? -0.304 -39.781 35.25 1 26.33 4 LYS B C 1
ATOM 2694 O O . LYS B 1 4 ? -1.257 -39.031 35.031 1 26.33 4 LYS B O 1
ATOM 2699 N N . GLU B 1 5 ? 0.833 -39.375 34.719 1 24.16 5 GLU B N 1
ATOM 2700 C CA . GLU B 1 5 ? 1.071 -38.656 33.469 1 24.16 5 GLU B CA 1
ATOM 2701 C C . GLU B 1 5 ? 0.374 -39.344 32.312 1 24.16 5 GLU B C 1
ATOM 2703 O O . GLU B 1 5 ? 0.565 -40.531 32.062 1 24.16 5 GLU B O 1
ATOM 2708 N N . ALA B 1 6 ? -0.928 -39 32.125 1 30.48 6 ALA B N 1
ATOM 2709 C CA . ALA B 1 6 ? -1.729 -39.562 31.062 1 30.48 6 ALA B CA 1
ATOM 2710 C C . ALA B 1 6 ? -0.9 -39.75 29.797 1 30.48 6 ALA B C 1
ATOM 2712 O O . ALA B 1 6 ? -0.057 -38.906 29.484 1 30.48 6 ALA B O 1
ATOM 2713 N N . PRO B 1 7 ? -0.737 -40.969 29.344 1 27.06 7 PRO B N 1
ATOM 2714 C CA . PRO B 1 7 ? 0.1 -41.25 28.188 1 27.06 7 PRO B CA 1
ATOM 2715 C C . PRO B 1 7 ? -0.259 -40.406 26.969 1 27.06 7 PRO B C 1
ATOM 2717 O O . PRO B 1 7 ? -1.409 -40 26.812 1 27.06 7 PRO B O 1
ATOM 2720 N N . ASP B 1 8 ? 0.587 -39.531 26.516 1 27.31 8 ASP B N 1
ATOM 2721 C CA . ASP B 1 8 ? 0.527 -38.719 25.328 1 27.31 8 ASP B CA 1
ATOM 2722 C C . ASP B 1 8 ? 0.055 -39.531 24.109 1 27.31 8 ASP B C 1
ATOM 2724 O O . ASP B 1 8 ? 0.589 -40.594 23.844 1 27.31 8 ASP B O 1
ATOM 2728 N N . PRO B 1 9 ? -1.286 -39.562 23.859 1 30.39 9 PRO B N 1
ATOM 2729 C CA . PRO B 1 9 ? -1.733 -40.406 22.75 1 30.39 9 PRO B CA 1
ATOM 2730 C C . PRO B 1 9 ? -0.787 -40.344 21.547 1 30.39 9 PRO B C 1
ATOM 2732 O O . PRO B 1 9 ? -0.139 -39.312 21.312 1 30.39 9 PRO B O 1
ATOM 2735 N N . GLU B 1 10 ? -0.096 -41.375 21.219 1 25.67 10 GLU B N 1
ATOM 2736 C CA . GLU B 1 10 ? 0.732 -41.656 20.062 1 25.67 10 GLU B CA 1
ATOM 2737 C C . GLU B 1 10 ? 0.041 -41.25 18.766 1 25.67 10 GLU B C 1
ATOM 2739 O O . GLU B 1 10 ? -0.979 -41.812 18.375 1 25.67 10 GLU B O 1
ATOM 2744 N N . TYR B 1 11 ? -0.173 -39.938 18.516 1 25.72 11 TYR B N 1
ATOM 2745 C CA . TYR B 1 11 ? -0.681 -39.5 17.219 1 25.72 11 TYR B CA 1
ATOM 2746 C C . TYR B 1 11 ? 0.09 -40.156 16.094 1 25.72 11 TYR B C 1
ATOM 2748 O O . TYR B 1 11 ? 1.317 -40.062 16.016 1 25.72 11 TYR B O 1
ATOM 2756 N N . ASN B 1 12 ? -0.321 -41.312 15.656 1 23.56 12 ASN B N 1
ATOM 2757 C CA . ASN B 1 12 ? 0.157 -42.031 14.469 1 23.56 12 ASN B CA 1
ATOM 2758 C C . ASN B 1 12 ? 0.285 -41.094 13.273 1 23.56 12 ASN B C 1
ATOM 2760 O O . ASN B 1 12 ? -0.714 -40.562 12.789 1 23.56 12 ASN B O 1
ATOM 2764 N N . GLU B 1 13 ? 1.358 -40.344 13.125 1 24.91 13 GLU B N 1
ATOM 2765 C CA . GLU B 1 13 ? 1.746 -39.531 11.977 1 24.91 13 GLU B CA 1
ATOM 2766 C C . GLU B 1 13 ? 1.671 -40.344 10.68 1 24.91 13 GLU B C 1
ATOM 2768 O O . GLU B 1 13 ? 2.486 -41.25 10.453 1 24.91 13 GLU B O 1
ATOM 2773 N N . HIS B 1 14 ? 0.447 -40.719 10.266 1 26.3 14 HIS B N 1
ATOM 2774 C CA . HIS B 1 14 ? 0.378 -41.312 8.93 1 26.3 14 HIS B CA 1
ATOM 2775 C C . HIS B 1 14 ? 1.171 -40.5 7.922 1 26.3 14 HIS B C 1
ATOM 2777 O O . HIS B 1 14 ? 0.997 -39.281 7.836 1 26.3 14 HIS B O 1
ATOM 2783 N N . GLU B 1 15 ? 2.332 -40.875 7.543 1 24.75 15 GLU B N 1
ATOM 2784 C CA . GLU B 1 15 ? 3.25 -40.406 6.516 1 24.75 15 GLU B CA 1
ATOM 2785 C C . GLU B 1 15 ? 2.537 -40.219 5.18 1 24.75 15 GLU B C 1
ATOM 2787 O O . GLU B 1 15 ? 2.139 -41.219 4.543 1 24.75 15 GLU B O 1
ATOM 2792 N N . ILE B 1 16 ? 1.702 -39.25 5.012 1 26.75 16 ILE B N 1
ATOM 2793 C CA . ILE B 1 16 ? 1.166 -39 3.684 1 26.75 16 ILE B CA 1
ATOM 2794 C C . ILE B 1 16 ? 2.312 -38.812 2.691 1 26.75 16 ILE B C 1
ATOM 2796 O O . ILE B 1 16 ? 3.109 -37.875 2.818 1 26.75 16 ILE B O 1
ATOM 2800 N N . VAL B 1 17 ? 2.748 -39.812 2.018 1 27.09 17 VAL B N 1
ATOM 2801 C CA . VAL B 1 17 ? 3.695 -39.875 0.909 1 27.09 17 VAL B CA 1
ATOM 2802 C C . VAL B 1 17 ? 3.227 -38.969 -0.223 1 27.09 17 VAL B C 1
ATOM 2804 O O . VAL B 1 17 ? 2.188 -39.219 -0.838 1 27.09 17 VAL B O 1
ATOM 2807 N N . ILE B 1 18 ? 3.467 -37.719 -0.074 1 29.19 18 ILE B N 1
ATOM 2808 C CA . ILE B 1 18 ? 3.158 -36.75 -1.11 1 29.19 18 ILE B CA 1
ATOM 2809 C C . ILE B 1 18 ? 3.926 -37.062 -2.385 1 29.19 18 ILE B C 1
ATOM 2811 O O . ILE B 1 18 ? 5.156 -37.156 -2.371 1 29.19 18 ILE B O 1
ATOM 2815 N N . PRO B 1 19 ? 3.258 -37.562 -3.422 1 32.62 19 PRO B N 1
ATOM 2816 C CA . PRO B 1 19 ? 3.922 -37.969 -4.66 1 32.62 19 PRO B CA 1
ATOM 2817 C C . PRO B 1 19 ? 4.809 -36.875 -5.25 1 32.62 19 PRO B C 1
ATOM 2819 O O . PRO B 1 19 ? 4.605 -35.719 -4.969 1 32.62 19 PRO B O 1
ATOM 2822 N N . SER B 1 20 ? 5.969 -37.219 -5.789 1 32.06 20 SER B N 1
ATOM 2823 C CA . SER B 1 20 ? 6.992 -36.406 -6.434 1 32.06 20 SER B CA 1
ATOM 2824 C C . SER B 1 20 ? 6.379 -35.406 -7.422 1 32.06 20 SER B C 1
ATOM 2826 O O . SER B 1 20 ? 5.285 -35.656 -7.941 1 32.06 20 SER B O 1
ATOM 2828 N N . ILE B 1 21 ? 6.883 -34.188 -7.48 1 35.22 21 ILE B N 1
ATOM 2829 C CA . ILE B 1 21 ? 6.523 -33.062 -8.312 1 35.22 21 ILE B CA 1
ATOM 2830 C C . ILE B 1 21 ? 6.227 -33.531 -9.734 1 35.22 21 ILE B C 1
ATOM 2832 O O . ILE B 1 21 ? 5.277 -33.031 -10.367 1 35.22 21 ILE B O 1
ATOM 2836 N N . GLU B 1 22 ? 6.926 -34.469 -10.297 1 39.31 22 GLU B N 1
ATOM 2837 C CA . GLU B 1 22 ? 6.758 -35 -11.648 1 39.31 22 GLU B CA 1
ATOM 2838 C C . GLU B 1 22 ? 5.387 -35.625 -11.828 1 39.31 22 GLU B C 1
ATOM 2840 O O . GLU B 1 22 ? 4.734 -35.469 -12.859 1 39.31 22 GLU B O 1
ATOM 2845 N N . LYS B 1 23 ? 4.988 -36.375 -10.875 1 41.62 23 LYS B N 1
ATOM 2846 C CA . LYS B 1 23 ? 3.727 -37.094 -10.977 1 41.62 23 LYS B CA 1
ATOM 2847 C C . LYS B 1 23 ? 2.537 -36.156 -10.836 1 41.62 23 LYS B C 1
ATOM 2849 O O . LYS B 1 23 ? 1.491 -36.375 -11.461 1 41.62 23 LYS B O 1
ATOM 2854 N N . SER B 1 24 ? 2.695 -35 -10.117 1 39.31 24 SER B N 1
ATOM 2855 C CA . SER B 1 24 ? 1.616 -34.031 -9.953 1 39.31 24 SER B CA 1
ATOM 2856 C C . SER B 1 24 ? 1.428 -33.188 -11.211 1 39.31 24 SER B C 1
ATOM 2858 O O . SER B 1 24 ? 0.31 -32.781 -11.523 1 39.31 24 SER B O 1
ATOM 2860 N N . ILE B 1 25 ? 2.418 -32.844 -11.914 1 41.53 25 ILE B N 1
ATOM 2861 C CA . ILE B 1 25 ? 2.334 -32.094 -13.156 1 41.53 25 ILE B CA 1
ATOM 2862 C C . ILE B 1 25 ? 1.617 -32.906 -14.219 1 41.53 25 ILE B C 1
ATOM 2864 O O . ILE B 1 25 ? 0.758 -32.375 -14.938 1 41.53 25 ILE B O 1
ATOM 2868 N N . LYS B 1 26 ? 1.907 -34.219 -14.359 1 42.94 26 LYS B N 1
ATOM 2869 C CA . LYS B 1 26 ? 1.27 -35.094 -15.336 1 42.94 26 LYS B CA 1
ATOM 2870 C C . LYS B 1 26 ? -0.227 -35.219 -15.062 1 42.94 26 LYS B C 1
ATOM 2872 O O . LYS B 1 26 ? -1.03 -35.25 -16 1 42.94 26 LYS B O 1
ATOM 2877 N N . THR B 1 27 ? -0.629 -35.188 -13.797 1 44.19 27 THR B N 1
ATOM 2878 C CA . THR B 1 27 ? -2.045 -35.312 -13.469 1 44.19 27 THR B CA 1
ATOM 2879 C C . THR B 1 27 ? -2.795 -34.031 -13.789 1 44.19 27 THR B C 1
ATOM 2881 O O . THR B 1 27 ? -3.908 -34.062 -14.312 1 44.19 27 THR B O 1
ATOM 2884 N N . ILE B 1 28 ? -2.137 -32.938 -13.641 1 43.44 28 ILE B N 1
ATOM 2885 C CA . ILE B 1 28 ? -2.768 -31.656 -13.914 1 43.44 28 ILE B CA 1
ATOM 2886 C C . ILE B 1 28 ? -2.857 -31.438 -15.422 1 43.44 28 ILE B C 1
ATOM 2888 O O . ILE B 1 28 ? -3.883 -30.984 -15.93 1 43.44 28 ILE B O 1
ATOM 2892 N N . GLU B 1 29 ? -1.893 -31.781 -16.203 1 45.91 29 GLU B N 1
ATOM 2893 C CA . GLU B 1 29 ? -1.96 -31.734 -17.656 1 45.91 29 GLU B CA 1
ATOM 2894 C C . GLU B 1 29 ? -3.064 -32.625 -18.188 1 45.91 29 GLU B C 1
ATOM 2896 O O . GLU B 1 29 ? -3.781 -32.25 -19.125 1 45.91 29 GLU B O 1
ATOM 2901 N N . LEU B 1 30 ? -3.246 -33.812 -17.625 1 39.94 30 LEU B N 1
ATOM 2902 C CA . LEU B 1 30 ? -4.305 -34.75 -18.031 1 39.94 30 LEU B CA 1
ATOM 2903 C C . LEU B 1 30 ? -5.68 -34.188 -17.672 1 39.94 30 LEU B C 1
ATOM 2905 O O . LEU B 1 30 ? -6.613 -34.281 -18.469 1 39.94 30 LEU B O 1
ATOM 2909 N N . GLN B 1 31 ? -5.688 -33.5 -16.547 1 43.66 31 GLN B N 1
ATOM 2910 C CA . GLN B 1 31 ? -6.98 -32.969 -16.156 1 43.66 31 GLN B CA 1
ATOM 2911 C C . GLN B 1 31 ? -7.332 -31.734 -16.969 1 43.66 31 GLN B C 1
ATOM 2913 O O . GLN B 1 31 ? -8.5 -31.5 -17.297 1 43.66 31 GLN B O 1
ATOM 2918 N N . ALA B 1 32 ? -6.418 -30.969 -17.406 1 39.44 32 ALA B N 1
ATOM 2919 C CA . ALA B 1 32 ? -6.629 -29.797 -18.25 1 39.44 32 ALA B CA 1
ATOM 2920 C C . ALA B 1 32 ? -6.965 -30.219 -19.688 1 39.44 32 ALA B C 1
ATOM 2922 O O . ALA B 1 32 ? -7.859 -29.641 -20.312 1 39.44 32 ALA B O 1
ATOM 2923 N N . ASN B 1 33 ? -6.281 -31.125 -20.266 1 38.56 33 ASN B N 1
ATOM 2924 C CA . ASN B 1 33 ? -6.605 -31.672 -21.578 1 38.56 33 ASN B CA 1
ATOM 2925 C C . ASN B 1 33 ? -7.984 -32.344 -21.594 1 38.56 33 ASN B C 1
ATOM 2927 O O . ASN B 1 33 ? -8.688 -32.281 -22.609 1 38.56 33 ASN B O 1
ATOM 2931 N N . GLU B 1 34 ? -8.367 -32.969 -20.531 1 40.31 34 GLU B N 1
ATOM 2932 C CA . GLU B 1 34 ? -9.695 -33.562 -20.484 1 40.31 34 GLU B CA 1
ATOM 2933 C C . GLU B 1 34 ? -10.789 -32.5 -20.438 1 40.31 34 GLU B C 1
ATOM 2935 O O . GLU B 1 34 ? -11.852 -32.688 -21.031 1 40.31 34 GLU B O 1
ATOM 2940 N N . ALA B 1 35 ? -10.492 -31.406 -19.844 1 37.47 35 ALA B N 1
ATOM 2941 C CA . ALA B 1 35 ? -11.461 -30.312 -19.844 1 37.47 35 ALA B CA 1
ATOM 2942 C C . ALA B 1 35 ? -11.547 -29.656 -21.219 1 37.47 35 ALA B C 1
ATOM 2944 O O . ALA B 1 35 ? -12.633 -29.266 -21.672 1 37.47 35 ALA B O 1
ATOM 2945 N N . GLU B 1 36 ? -10.484 -29.453 -21.953 1 38.31 36 GLU B N 1
ATOM 2946 C CA . GLU B 1 36 ? -10.5 -28.922 -23.312 1 38.31 36 GLU B CA 1
ATOM 2947 C C . GLU B 1 36 ? -11.211 -29.859 -24.281 1 38.31 36 GLU B C 1
ATOM 2949 O O . GLU B 1 36 ? -11.914 -29.422 -25.188 1 38.31 36 GLU B O 1
ATOM 2954 N N . ARG B 1 37 ? -11.031 -31.172 -24.188 1 35.72 37 ARG B N 1
ATOM 2955 C CA . ARG B 1 37 ? -11.727 -32.125 -25.047 1 35.72 37 ARG B CA 1
ATOM 2956 C C . ARG B 1 37 ? -13.227 -32.094 -24.797 1 35.72 37 ARG B C 1
ATOM 2958 O O . ARG B 1 37 ? -14.016 -32.375 -25.703 1 35.72 37 ARG B O 1
ATOM 2965 N N . ALA B 1 38 ? -13.617 -31.875 -23.547 1 36 38 ALA B N 1
ATOM 2966 C CA . ALA B 1 38 ? -15.055 -31.828 -23.297 1 36 38 ALA B CA 1
ATOM 2967 C C . ALA B 1 38 ? -15.688 -30.609 -23.938 1 36 38 ALA B C 1
ATOM 2969 O O . ALA B 1 38 ? -16.875 -30.594 -24.25 1 36 38 ALA B O 1
ATOM 2970 N N . ALA B 1 39 ? -14.906 -29.531 -24.141 1 34.91 39 ALA B N 1
ATOM 2971 C CA . ALA B 1 39 ? -15.508 -28.328 -24.719 1 34.91 39 ALA B CA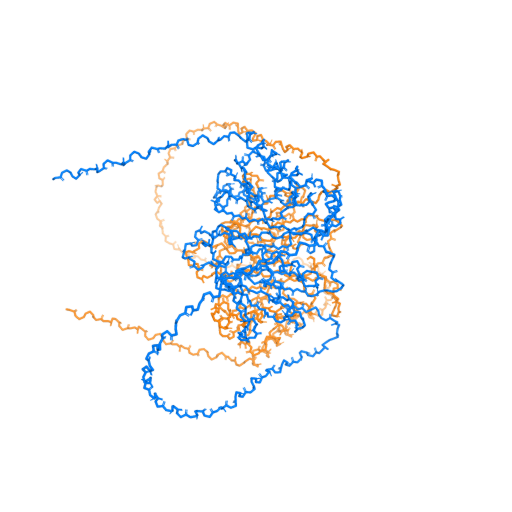 1
ATOM 2972 C C . ALA B 1 39 ? -15.617 -28.453 -26.234 1 34.91 39 ALA B C 1
ATOM 2974 O O . ALA B 1 39 ? -16.203 -27.594 -26.891 1 34.91 39 ALA B O 1
ATOM 2975 N N . ALA B 1 40 ? -14.867 -29.234 -26.891 1 33.22 40 ALA B N 1
ATOM 2976 C CA . ALA B 1 40 ? -14.938 -29.297 -28.344 1 33.22 40 ALA B CA 1
ATOM 2977 C C . ALA B 1 40 ? -16.156 -30.094 -28.797 1 33.22 40 ALA B C 1
ATOM 2979 O O . ALA B 1 40 ? -16.016 -31.188 -29.359 1 33.22 40 ALA B O 1
ATOM 2980 N N . ALA B 1 41 ? -17.297 -30.297 -27.938 1 29.09 41 ALA B N 1
ATOM 2981 C CA . ALA B 1 41 ? -18.406 -31.062 -28.484 1 29.09 41 ALA B CA 1
ATOM 2982 C C . ALA B 1 41 ? -19 -30.359 -29.703 1 29.09 41 ALA B C 1
ATOM 2984 O O . ALA B 1 41 ? -19.172 -29.141 -29.703 1 29.09 41 ALA B O 1
ATOM 2985 N N . PRO B 1 42 ? -19.047 -30.953 -30.828 1 28.22 42 PRO B N 1
ATOM 2986 C CA . PRO B 1 42 ? -19.547 -30.531 -32.125 1 28.22 42 PRO B CA 1
ATOM 2987 C C . PRO B 1 42 ? -20.938 -29.891 -32.031 1 28.22 42 PRO B C 1
ATOM 2989 O O . PRO B 1 42 ? -21.719 -30.219 -31.125 1 28.22 42 PRO B O 1
ATOM 2992 N N . GLU B 1 43 ? -21.125 -28.734 -32.5 1 27.75 43 GLU B N 1
ATOM 2993 C CA . GLU B 1 43 ? -22.344 -27.969 -32.656 1 27.75 43 GLU B CA 1
ATOM 2994 C C . GLU B 1 43 ? -23.438 -28.781 -33.344 1 27.75 43 GLU B C 1
ATOM 2996 O O . GLU B 1 43 ? -23.359 -29.016 -34.562 1 27.75 43 GLU B O 1
ATOM 3001 N N . LEU B 1 44 ? -23.938 -29.969 -32.812 1 24.59 44 LEU B N 1
ATOM 3002 C CA . LEU B 1 44 ? -25.031 -30.672 -33.469 1 24.59 44 LEU B CA 1
ATOM 3003 C C . LEU B 1 44 ? -26.188 -29.719 -33.75 1 24.59 44 LEU B C 1
ATOM 3005 O O . LEU B 1 44 ? -26.625 -28.969 -32.875 1 24.59 44 LEU B O 1
ATOM 3009 N N . ASN B 1 45 ? -26.531 -29.5 -35.031 1 27.34 45 ASN B N 1
ATOM 3010 C CA . ASN B 1 45 ? -27.625 -28.797 -35.688 1 27.34 45 ASN B CA 1
ATOM 3011 C C . ASN B 1 45 ? -28.984 -29.297 -35.219 1 27.34 45 ASN B C 1
ATOM 3013 O O . ASN B 1 45 ? -29.547 -30.234 -35.781 1 27.34 45 ASN B O 1
ATOM 3017 N N . VAL B 1 46 ? -29.219 -29.688 -33.844 1 24.5 46 VAL B N 1
ATOM 3018 C CA . VAL B 1 46 ? -30.5 -30.281 -33.469 1 24.5 46 VAL B CA 1
ATOM 3019 C C . VAL B 1 46 ? -31.625 -29.312 -33.781 1 24.5 46 VAL B C 1
ATOM 3021 O O . VAL B 1 46 ? -31.594 -28.141 -33.375 1 24.5 46 VAL B O 1
ATOM 3024 N N . VAL B 1 47 ? -32.438 -29.594 -34.875 1 26.39 47 VAL B N 1
ATOM 3025 C CA . VAL B 1 47 ? -33.688 -29.062 -35.344 1 26.39 47 VAL B CA 1
ATOM 3026 C C . VAL B 1 47 ? -34.75 -29.203 -34.25 1 26.39 47 VAL B C 1
ATOM 3028 O O . VAL B 1 47 ? -34.969 -30.312 -33.719 1 26.39 47 VAL B O 1
ATOM 3031 N N . PRO B 1 48 ? -35.031 -28.219 -33.406 1 22.86 48 PRO B N 1
ATOM 3032 C CA . PRO B 1 48 ? -35.969 -28.188 -32.25 1 22.86 48 PRO B CA 1
ATOM 3033 C C . PRO B 1 48 ? -37.375 -28.609 -32.656 1 22.86 48 PRO B C 1
ATOM 3035 O O . PRO B 1 48 ? -38.062 -27.875 -33.344 1 22.86 48 PRO B O 1
ATOM 3038 N N . THR B 1 49 ? -37.562 -29.875 -33.125 1 22.64 49 THR B N 1
ATOM 3039 C CA . THR B 1 49 ? -38.969 -30.203 -33.281 1 22.64 49 THR B CA 1
ATOM 3040 C C . THR B 1 49 ? -39.719 -30.078 -31.969 1 22.64 49 THR B C 1
ATOM 3042 O O . THR B 1 49 ? -39.156 -30.344 -30.906 1 22.64 49 THR B O 1
ATOM 3045 N N . ALA B 1 50 ? -41.062 -29.703 -31.875 1 21.53 50 ALA B N 1
ATOM 3046 C CA . ALA B 1 50 ? -41.938 -29.062 -30.922 1 21.53 50 ALA B CA 1
ATOM 3047 C C . ALA B 1 50 ? -42.281 -30 -29.766 1 21.53 50 ALA B C 1
ATOM 3049 O O . ALA B 1 50 ? -42.375 -29.578 -28.609 1 21.53 50 ALA B O 1
ATOM 3050 N N . PRO B 1 51 ? -42.312 -31.375 -29.781 1 24 51 PRO B N 1
ATOM 3051 C CA . PRO B 1 51 ? -43.625 -31.703 -29.203 1 24 51 PRO B CA 1
ATOM 3052 C C . PRO B 1 51 ? -43.625 -31.641 -27.688 1 24 51 PRO B C 1
ATOM 3054 O O . PRO B 1 51 ? -42.594 -31.781 -27.047 1 24 51 PRO B O 1
ATOM 3057 N N . PRO B 1 52 ? -44.562 -31.062 -26.938 1 22.95 52 PRO B N 1
ATOM 3058 C CA . PRO B 1 52 ? -44.594 -30.578 -25.547 1 22.95 52 PRO B CA 1
ATOM 3059 C C . PRO B 1 52 ? -44.656 -31.719 -24.531 1 22.95 52 PRO B C 1
ATOM 3061 O O . PRO B 1 52 ? -45.531 -32.594 -24.625 1 22.95 52 PRO B O 1
ATOM 3064 N N . TYR B 1 53 ? -43.531 -32.375 -24.203 1 17.81 53 TYR B N 1
ATOM 3065 C CA . TYR B 1 53 ? -43.5 -33.688 -23.531 1 17.81 53 TYR B CA 1
ATOM 3066 C C . TYR B 1 53 ? -44.156 -33.594 -22.156 1 17.81 53 TYR B C 1
ATOM 3068 O O . TYR B 1 53 ? -43.844 -32.688 -21.375 1 17.81 53 TYR B O 1
ATOM 3076 N N . HIS B 1 54 ? -45.25 -34.188 -21.828 1 21.67 54 HIS B N 1
ATOM 3077 C CA . HIS B 1 54 ? -46.219 -34.406 -20.766 1 21.67 54 HIS B CA 1
ATOM 3078 C C . HIS B 1 54 ? -45.625 -35.156 -19.594 1 21.67 54 HIS B C 1
ATOM 3080 O O . HIS B 1 54 ? -46.312 -35.5 -18.641 1 21.67 54 HIS B O 1
ATOM 3086 N N . THR B 1 55 ? -44.438 -34.812 -19.234 1 17.66 55 THR B N 1
ATOM 3087 C CA . THR B 1 55 ? -43.781 -35.812 -18.391 1 17.66 55 THR B CA 1
ATOM 3088 C C . THR B 1 55 ? -44.562 -36.031 -17.109 1 17.66 55 THR B C 1
ATOM 3090 O O . THR B 1 55 ? -44.719 -35.094 -16.312 1 17.66 55 THR B O 1
ATOM 3093 N N . ASP B 1 56 ? -45.375 -36.938 -16.938 1 17.86 56 ASP B N 1
ATOM 3094 C CA . ASP B 1 56 ? -46.375 -37.406 -15.977 1 17.86 56 ASP B CA 1
ATOM 3095 C C . ASP B 1 56 ? -45.719 -37.906 -14.703 1 17.86 56 ASP B C 1
ATOM 3097 O O . ASP B 1 56 ? -46.375 -38.219 -13.727 1 17.86 56 ASP B O 1
ATOM 3101 N N . THR B 1 57 ? -44.375 -37.969 -14.594 1 17.55 57 THR B N 1
ATOM 3102 C CA . THR B 1 57 ? -44.125 -39.188 -13.844 1 17.55 57 THR B CA 1
ATOM 3103 C C . THR B 1 57 ? -44.656 -39.094 -12.422 1 17.55 57 THR B C 1
ATOM 3105 O O . THR B 1 57 ? -44.625 -38 -11.812 1 17.55 57 THR B O 1
ATOM 3108 N N . THR B 1 58 ? -45 -40.094 -11.68 1 18.59 58 THR B N 1
ATOM 3109 C CA . THR B 1 58 ? -45.781 -40.781 -10.672 1 18.59 58 THR B CA 1
ATOM 3110 C C . THR B 1 58 ? -45.094 -40.75 -9.32 1 18.59 58 THR B C 1
ATOM 3112 O O . THR B 1 58 ? -45.656 -41.156 -8.305 1 18.59 58 THR B O 1
ATOM 3115 N N . THR B 1 59 ? -43.969 -40.094 -9.078 1 17.36 59 THR B N 1
ATOM 3116 C CA . THR B 1 59 ? -43.281 -40.844 -8.047 1 17.36 59 THR B CA 1
ATOM 3117 C C . THR B 1 59 ? -44.094 -40.875 -6.75 1 17.36 59 THR B C 1
ATOM 3119 O O . THR B 1 59 ? -44.844 -39.969 -6.477 1 17.36 59 THR B O 1
ATOM 3122 N N . VAL B 1 60 ? -43.75 -41.75 -5.812 1 17.58 60 VAL B N 1
ATOM 3123 C CA . VAL B 1 60 ? -44.125 -42.688 -4.742 1 17.58 60 VAL B CA 1
ATOM 3124 C C . VAL B 1 60 ? -43.938 -42 -3.389 1 17.58 60 VAL B C 1
ATOM 3126 O O . VAL B 1 60 ? -42.812 -41.656 -3.012 1 17.58 60 VAL B O 1
ATOM 3129 N N . ALA B 1 61 ? -44.688 -41.156 -2.967 1 18.05 61 ALA B N 1
ATOM 3130 C CA . ALA B 1 61 ? -44.625 -40.406 -1.725 1 18.05 61 ALA B CA 1
ATOM 3131 C C . ALA B 1 61 ? -44.594 -41.312 -0.511 1 18.05 61 ALA B C 1
ATOM 3133 O O . ALA B 1 61 ? -45.562 -42.031 -0.246 1 18.05 61 ALA B O 1
ATOM 3134 N N . SER B 1 62 ? -43.625 -41.875 -0.243 1 16.75 62 SER B N 1
ATOM 3135 C CA . SER B 1 62 ? -43.688 -42.781 0.89 1 16.75 62 SER B CA 1
ATOM 3136 C C . SER B 1 62 ? -44.062 -42.062 2.174 1 16.75 62 SER B C 1
ATOM 3138 O O . SER B 1 62 ? -43.781 -40.875 2.316 1 16.75 62 SER B O 1
ATOM 3140 N N . ALA B 1 63 ? -44.719 -42.719 3.201 1 17.7 63 ALA B N 1
ATOM 3141 C CA . ALA B 1 63 ? -45.656 -42.594 4.316 1 17.7 63 ALA B CA 1
ATOM 3142 C C . ALA B 1 63 ? -44.938 -42.188 5.594 1 17.7 63 ALA B C 1
ATOM 3144 O O . ALA B 1 63 ? -45.562 -42 6.641 1 17.7 63 ALA B O 1
ATOM 3145 N N . ILE B 1 64 ? -43.656 -41.812 5.648 1 18.3 64 ILE B N 1
ATOM 3146 C CA . ILE B 1 64 ? -43.188 -42.281 6.949 1 18.3 64 ILE B CA 1
ATOM 3147 C C . ILE B 1 64 ? -43.875 -41.469 8.055 1 18.3 64 ILE B C 1
ATOM 3149 O O . ILE B 1 64 ? -44.062 -40.281 7.914 1 18.3 64 ILE B O 1
ATOM 3153 N N . SER B 1 65 ? -44.156 -41.969 9.359 1 16.75 65 SER B N 1
ATOM 3154 C CA . SER B 1 65 ? -45.094 -41.969 10.469 1 16.75 65 SER B CA 1
ATOM 3155 C C . SER B 1 65 ? -44.75 -40.906 11.492 1 16.75 65 SER B C 1
ATOM 3157 O O . SER B 1 65 ? -45.625 -40.312 12.117 1 16.75 65 SER B O 1
ATOM 3159 N N . SER B 1 66 ? -43.438 -40.469 11.703 1 17.55 66 SER B N 1
ATOM 3160 C CA . SER B 1 66 ? -43.188 -40.562 13.133 1 17.55 66 SER B CA 1
ATOM 3161 C C . SER B 1 66 ? -44 -39.562 13.922 1 17.55 66 SER B C 1
ATOM 3163 O O . SER B 1 66 ? -44.562 -38.625 13.352 1 17.55 66 SER B O 1
ATOM 3165 N N . SER B 1 67 ? -43.531 -39.219 15.297 1 18.59 67 SER B N 1
ATOM 3166 C CA . SER B 1 67 ? -44.031 -39.156 16.672 1 18.59 67 SER B CA 1
ATOM 3167 C C . SER B 1 67 ? -44.469 -37.75 17.031 1 18.59 67 SER B C 1
ATOM 3169 O O . SER B 1 67 ? -44.031 -36.781 16.422 1 18.59 67 SER B O 1
ATOM 3171 N N . PRO B 1 68 ? -45.25 -37.531 18.156 1 19.3 68 PRO B N 1
ATOM 3172 C CA . PRO B 1 68 ? -46.344 -36.688 18.641 1 19.3 68 PRO B CA 1
ATOM 3173 C C . PRO B 1 68 ? -45.844 -35.375 19.25 1 19.3 68 PRO B C 1
ATOM 3175 O O . PRO B 1 68 ? -46.656 -34.562 19.688 1 19.3 68 PRO B O 1
ATOM 3178 N N . TYR B 1 69 ? -44.594 -34.969 19.109 1 19.25 69 TYR B N 1
ATOM 3179 C CA . TYR B 1 69 ? -44.219 -34.25 20.328 1 19.25 69 TYR B CA 1
ATOM 3180 C C . TYR B 1 69 ? -45.094 -33.062 20.531 1 19.25 69 TYR B C 1
ATOM 3182 O O . TYR B 1 69 ? -45.594 -32.469 19.578 1 19.25 69 TYR B O 1
ATOM 3190 N N . ASP B 1 70 ? -45.406 -32.719 21.812 1 18.55 70 ASP B N 1
ATOM 3191 C CA . ASP B 1 70 ? -46.375 -31.984 22.594 1 18.55 70 ASP B CA 1
ATOM 3192 C C . ASP B 1 70 ? -46.219 -30.469 22.406 1 18.55 70 ASP B C 1
ATOM 3194 O O . ASP B 1 70 ? -45.094 -29.984 22.172 1 18.55 70 ASP B O 1
ATOM 3198 N N . GLU B 1 71 ? -47.25 -29.703 22.328 1 20.19 71 GLU B N 1
ATOM 3199 C CA . GLU B 1 71 ? -47.781 -28.391 21.938 1 20.19 71 GLU B CA 1
ATOM 3200 C C . GLU B 1 71 ? -47.438 -27.328 22.984 1 20.19 71 GLU B C 1
ATOM 3202 O O . GLU B 1 71 ? -48.281 -26.906 23.75 1 20.19 71 GLU B O 1
ATOM 3207 N N . HIS B 1 72 ? -46.219 -27.484 23.703 1 20.05 72 HIS B N 1
ATOM 3208 C CA . HIS B 1 72 ? -46.375 -26.641 24.891 1 20.05 72 HIS B CA 1
ATOM 3209 C C . HIS B 1 72 ? -46.688 -25.203 24.5 1 20.05 72 HIS B C 1
ATOM 3211 O O . HIS B 1 72 ? -46.375 -24.75 23.406 1 20.05 72 HIS B O 1
ATOM 3217 N N . HIS B 1 73 ? -47.469 -24.469 25.406 1 19.83 73 HIS B N 1
ATOM 3218 C CA . HIS B 1 73 ? -48.375 -23.328 25.531 1 19.83 73 HIS B CA 1
ATOM 3219 C C . HIS B 1 73 ? -47.625 -22.016 25.484 1 19.83 73 HIS B C 1
ATOM 3221 O O . HIS B 1 73 ? -46.812 -21.75 26.375 1 19.83 73 HIS B O 1
ATOM 3227 N N . ARG B 1 74 ? -47.062 -21.594 24.469 1 20.52 74 ARG B N 1
ATOM 3228 C CA . ARG B 1 74 ? -46.281 -20.359 24.469 1 20.52 74 ARG B CA 1
ATOM 3229 C C . ARG B 1 74 ? -47.125 -19.188 24.984 1 20.52 74 ARG B C 1
ATOM 3231 O O . ARG B 1 74 ? -48.188 -18.906 24.453 1 20.52 74 ARG B O 1
ATOM 3238 N N . PRO B 1 75 ? -46.906 -18.766 26.219 1 21.33 75 PRO B N 1
ATOM 3239 C CA . PRO B 1 75 ? -47.719 -17.719 26.828 1 21.33 75 PRO B CA 1
ATOM 3240 C C . PRO B 1 75 ? -47.75 -16.438 26 1 21.33 75 PRO B C 1
ATOM 3242 O O . PRO B 1 75 ? -46.844 -16.172 25.219 1 21.33 75 PRO B O 1
ATOM 3245 N N . THR B 1 76 ? -48.969 -15.773 25.875 1 21.09 76 THR B N 1
ATOM 3246 C CA . THR B 1 76 ? -49.531 -14.656 25.141 1 21.09 76 THR B CA 1
ATOM 3247 C C . THR B 1 76 ? -48.844 -13.344 25.531 1 21.09 76 THR B C 1
ATOM 3249 O O . THR B 1 76 ? -49.031 -12.867 26.656 1 21.09 76 THR B O 1
ATOM 3252 N N . LEU B 1 77 ? -47.531 -13.203 25.5 1 20.83 77 LEU B N 1
ATOM 3253 C CA . LEU B 1 77 ? -47.031 -12 26.156 1 20.83 77 LEU B CA 1
ATOM 3254 C C . LEU B 1 77 ? -47.75 -10.766 25.625 1 20.83 77 LEU B C 1
ATOM 3256 O O . LEU B 1 77 ? -48.125 -10.703 24.453 1 20.83 77 LEU B O 1
ATOM 3260 N N . PRO B 1 78 ? -48.25 -9.836 26.484 1 22.14 78 PRO B N 1
ATOM 3261 C CA . PRO B 1 78 ? -49.156 -8.703 26.328 1 22.14 78 PRO B CA 1
ATOM 3262 C C . PRO B 1 78 ? -48.656 -7.688 25.297 1 22.14 78 PRO B C 1
ATOM 3264 O O . PRO B 1 78 ? -47.469 -7.648 25 1 22.14 78 PRO B O 1
ATOM 3267 N N . HIS B 1 79 ? -49.625 -7.012 24.609 1 21.17 79 HIS B N 1
ATOM 3268 C CA . HIS B 1 79 ? -49.719 -6.094 23.484 1 21.17 79 HIS B CA 1
ATOM 3269 C C . HIS B 1 79 ? -49 -4.781 23.781 1 21.17 79 HIS B C 1
ATOM 3271 O O . HIS B 1 79 ? -49.406 -4.039 24.672 1 21.17 79 HIS B O 1
ATOM 3277 N N . ALA B 1 80 ? -47.719 -4.672 23.906 1 23.09 80 ALA B N 1
ATOM 3278 C CA . ALA B 1 80 ? -47.094 -3.404 24.312 1 23.09 80 ALA B CA 1
ATOM 3279 C C . ALA B 1 80 ? -47.594 -2.258 23.438 1 23.09 80 ALA B C 1
ATOM 3281 O O . ALA B 1 80 ? -47.844 -2.439 22.234 1 23.09 80 ALA B O 1
ATOM 3282 N N . PRO B 1 81 ? -48 -1.114 24.016 1 22.72 81 PRO B N 1
ATOM 3283 C CA . PRO B 1 81 ? -48.719 0.021 23.406 1 22.72 81 PRO B CA 1
ATOM 3284 C C . PRO B 1 81 ? -47.938 0.622 22.234 1 22.72 81 PRO B C 1
ATOM 3286 O O . PRO B 1 81 ? -46.719 0.405 22.109 1 22.72 81 PRO B O 1
ATOM 3289 N N . SER B 1 82 ? -48.656 1.23 21.219 1 22.14 82 SER B N 1
ATOM 3290 C CA . SER B 1 82 ? -48.438 1.803 19.891 1 22.14 82 SER B CA 1
ATOM 3291 C C . SER B 1 82 ? -47.5 2.998 19.969 1 22.14 82 SER B C 1
ATOM 3293 O O . SER B 1 82 ? -47.844 4.047 20.516 1 22.14 82 SER B O 1
ATOM 3295 N N . MET B 1 83 ? -46.312 2.916 20.5 1 21.28 83 MET B N 1
ATOM 3296 C CA . MET B 1 83 ? -45.562 4.168 20.594 1 21.28 83 MET B CA 1
ATOM 3297 C C . MET B 1 83 ? -45.594 4.91 19.25 1 21.28 83 MET B C 1
ATOM 3299 O O . MET B 1 83 ? -45.469 4.293 18.188 1 21.28 83 MET B O 1
ATOM 3303 N N . SER B 1 84 ? -46.094 6.18 19.25 1 22.27 84 SER B N 1
ATOM 3304 C CA . SER B 1 84 ? -46.312 7.176 18.203 1 22.27 84 SER B CA 1
ATOM 3305 C C . SER B 1 84 ? -45.062 7.391 17.375 1 22.27 84 SER B C 1
ATOM 3307 O O . SER B 1 84 ? -43.938 7.199 17.859 1 22.27 84 SER B O 1
ATOM 3309 N N . THR B 1 85 ? -45.188 7.348 16.047 1 22.86 85 THR B N 1
ATOM 3310 C CA . THR B 1 85 ? -44.281 7.496 14.906 1 22.86 85 THR B CA 1
ATOM 3311 C C . THR B 1 85 ? -43.531 8.812 14.977 1 22.86 85 THR B C 1
ATOM 3313 O O . THR B 1 85 ? -44.094 9.875 14.703 1 22.86 85 THR B O 1
ATOM 3316 N N . SER B 1 86 ? -42.938 9.188 16.125 1 22.97 86 SER B N 1
ATOM 3317 C CA . SER B 1 86 ? -42.312 10.516 16.047 1 22.97 86 SER B CA 1
ATOM 3318 C C . SER B 1 86 ? -41.5 10.656 14.773 1 22.97 86 SER B C 1
ATOM 3320 O O . SER B 1 86 ? -40.906 9.688 14.305 1 22.97 86 SER B O 1
ATOM 3322 N N . GLN B 1 87 ? -41.781 11.805 14.023 1 21.77 87 GLN B N 1
ATOM 3323 C CA . GLN B 1 87 ? -41.25 12.312 12.766 1 21.77 87 GLN B CA 1
ATOM 3324 C C . GLN B 1 87 ? -39.719 12.336 12.781 1 21.77 87 GLN B C 1
ATOM 3326 O O . GLN B 1 87 ? -39.094 12.844 13.727 1 21.77 87 GLN B O 1
ATOM 3331 N N . ILE B 1 88 ? -39.094 11.273 12.289 1 24.05 88 ILE B N 1
ATOM 3332 C CA . ILE B 1 88 ? -37.656 11.219 12.023 1 24.05 88 ILE B CA 1
ATOM 3333 C C . ILE B 1 88 ? -37.219 12.531 11.398 1 24.05 88 ILE B C 1
ATOM 3335 O O . ILE B 1 88 ? -37.656 12.883 10.297 1 24.05 88 ILE B O 1
ATOM 3339 N N . SER B 1 89 ? -37.156 13.586 12.258 1 23.2 89 SER B N 1
ATOM 3340 C CA . SER B 1 89 ? -36.594 14.844 11.773 1 23.2 89 SER B CA 1
ATOM 3341 C C . SER B 1 89 ? -35.438 14.594 10.797 1 23.2 89 SER B C 1
ATOM 3343 O O . SER B 1 89 ? -34.656 13.656 10.969 1 23.2 89 SER B O 1
ATOM 3345 N N . SER B 1 90 ? -35.594 15.102 9.617 1 22.64 90 SER B N 1
ATOM 3346 C CA . SER B 1 90 ? -34.719 15.148 8.453 1 22.64 90 SER B CA 1
ATOM 3347 C C . SER B 1 90 ? -33.281 15.484 8.844 1 22.64 90 SER B C 1
ATOM 3349 O O . SER B 1 90 ? -33.062 16.469 9.539 1 22.64 90 SER B O 1
ATOM 3351 N N . ALA B 1 91 ? -32.531 14.5 9.117 1 25.66 91 ALA B N 1
ATOM 3352 C CA . ALA B 1 91 ? -31.078 14.641 9.258 1 25.66 91 ALA B CA 1
ATOM 3353 C C . ALA B 1 91 ? -30.531 15.734 8.344 1 25.66 91 ALA B C 1
ATOM 3355 O O . ALA B 1 91 ? -30.766 15.711 7.133 1 25.66 91 ALA B O 1
ATOM 3356 N N . SER B 1 92 ? -30.578 16.969 8.82 1 25.33 92 SER B N 1
ATOM 3357 C CA . SER B 1 92 ? -29.953 18.094 8.141 1 25.33 92 SER B CA 1
ATOM 3358 C C . SER B 1 92 ? -28.703 17.656 7.387 1 25.33 92 SER B C 1
ATOM 3360 O O . SER B 1 92 ? -27.812 17.016 7.961 1 25.33 92 SER B O 1
ATOM 3362 N N . THR B 1 93 ? -28.859 17.344 6.156 1 27.42 93 THR B N 1
ATOM 3363 C CA . THR B 1 93 ? -27.781 17.219 5.191 1 27.42 93 THR B CA 1
ATOM 3364 C C . THR B 1 93 ? -26.688 18.234 5.473 1 27.42 93 THR B C 1
ATOM 3366 O O . THR B 1 93 ? -26.938 19.453 5.449 1 27.42 93 THR B O 1
ATOM 3369 N N . ILE B 1 94 ? -25.891 18.062 6.414 1 29.03 94 ILE B N 1
ATOM 3370 C CA . ILE B 1 94 ? -24.75 18.953 6.574 1 29.03 94 ILE B CA 1
ATOM 3371 C C . ILE B 1 94 ? -24.344 19.531 5.215 1 29.03 94 ILE B C 1
ATOM 3373 O O . ILE B 1 94 ? -24.016 18.781 4.289 1 29.03 94 ILE B O 1
ATOM 3377 N N . SER B 1 95 ? -24.844 20.641 4.836 1 26.36 95 SER B N 1
ATOM 3378 C CA . SER B 1 95 ? -24.469 21.469 3.689 1 26.36 95 SER B CA 1
ATOM 3379 C C . SER B 1 95 ? -22.953 21.5 3.502 1 26.36 95 SER B C 1
ATOM 3381 O O . SER B 1 95 ? -22.203 21.859 4.418 1 26.36 95 SER B O 1
ATOM 3383 N N . ARG B 1 96 ? -22.406 20.656 2.74 1 31.03 96 ARG B N 1
ATOM 3384 C CA . ARG B 1 96 ? -21.031 20.719 2.246 1 31.03 96 ARG B CA 1
ATOM 3385 C C . ARG B 1 96 ? -20.641 22.141 1.876 1 31.03 96 ARG B C 1
ATOM 3387 O O . ARG B 1 96 ? -21.266 22.75 1 1 31.03 96 ARG B O 1
ATOM 3394 N N . ARG B 1 97 ? -20.328 22.953 2.803 1 30.89 97 ARG B N 1
ATOM 3395 C CA . ARG B 1 97 ? -19.797 24.188 2.254 1 30.89 97 ARG B CA 1
ATOM 3396 C C . ARG B 1 97 ? -18.938 23.922 1.025 1 30.89 97 ARG B C 1
ATOM 3398 O O . ARG B 1 97 ? -18.016 23.109 1.072 1 30.89 97 ARG B O 1
ATOM 3405 N N . PRO B 1 98 ? -19.469 24.125 -0.215 1 32.75 98 PRO B N 1
ATOM 3406 C CA . PRO B 1 98 ? -18.625 23.953 -1.393 1 32.75 98 PRO B CA 1
ATOM 3407 C C . PRO B 1 98 ? -17.234 24.578 -1.214 1 32.75 98 PRO B C 1
ATOM 3409 O O . PRO B 1 98 ? -17.125 25.672 -0.645 1 32.75 98 PRO B O 1
ATOM 3412 N N . LEU B 1 99 ? -16.203 23.812 -0.915 1 36.22 99 LEU B N 1
ATOM 3413 C CA . LEU B 1 99 ? -14.906 24.453 -1.087 1 36.22 99 LEU B CA 1
ATOM 3414 C C . LEU B 1 99 ? -14.93 25.438 -2.256 1 36.22 99 LEU B C 1
ATOM 3416 O O . LEU B 1 99 ? -15.695 25.25 -3.207 1 36.22 99 LEU B O 1
ATOM 3420 N N . PRO B 1 100 ? -14.648 26.672 -2.049 1 35.09 100 PRO B N 1
ATOM 3421 C CA . PRO B 1 100 ? -14.688 27.531 -3.23 1 35.09 100 PRO B CA 1
ATOM 3422 C C . PRO B 1 100 ? -14.242 26.812 -4.504 1 35.09 100 PRO B C 1
ATOM 3424 O O . PRO B 1 100 ? -13.43 25.891 -4.441 1 35.09 100 PRO B O 1
ATOM 3427 N N . PRO B 1 101 ? -15.156 26.688 -5.527 1 36.88 101 PRO B N 1
ATOM 3428 C CA . PRO B 1 101 ? -14.773 26.125 -6.82 1 36.88 101 PRO B CA 1
ATOM 3429 C C . PRO B 1 101 ? -13.367 26.531 -7.246 1 36.88 101 PRO B C 1
ATOM 3431 O O . PRO B 1 101 ? -13.117 27.703 -7.531 1 36.88 101 PRO B O 1
ATOM 3434 N N . GLY B 1 102 ? -12.391 26.391 -6.5 1 36.78 102 GLY B N 1
ATOM 3435 C CA . GLY B 1 102 ? -11.234 26.812 -7.281 1 36.78 102 GLY B CA 1
ATOM 3436 C C . GLY B 1 102 ? -11.258 26.281 -8.703 1 36.78 102 GLY B C 1
ATOM 3437 O O . GLY B 1 102 ? -12.078 25.438 -9.047 1 36.78 102 GLY B O 1
ATOM 3438 N N . PRO B 1 103 ? -10.484 26.844 -9.625 1 42.03 103 PRO B N 1
ATOM 3439 C CA . PRO B 1 103 ? -10.625 26.609 -11.07 1 42.03 103 PRO B CA 1
ATOM 3440 C C . PRO B 1 103 ? -10.906 25.141 -11.398 1 42.03 103 PRO B C 1
ATOM 3442 O O . PRO B 1 103 ? -11.914 24.828 -12.031 1 42.03 103 PRO B O 1
ATOM 3445 N N . GLY B 1 104 ? -9.797 24.406 -11.883 1 45.25 104 GLY B N 1
ATOM 3446 C CA . GLY B 1 104 ? -9.727 23.281 -12.812 1 45.25 104 GLY B CA 1
ATOM 3447 C C . GLY B 1 104 ? -10.32 22 -12.258 1 45.25 104 GLY B C 1
ATOM 3448 O O . GLY B 1 104 ? -10.586 21.906 -11.062 1 45.25 104 GLY B O 1
ATOM 3449 N N . PRO B 1 105 ? -10.922 21.219 -13.125 1 51.16 105 PRO B N 1
ATOM 3450 C CA . PRO B 1 105 ? -11.594 19.953 -12.805 1 51.16 105 PRO B CA 1
ATOM 3451 C C . PRO B 1 105 ? -10.828 19.125 -11.781 1 51.16 105 PRO B C 1
ATOM 3453 O O . PRO B 1 105 ? -9.641 18.844 -11.969 1 51.16 105 PRO B O 1
ATOM 3456 N N . ARG B 1 106 ? -11.062 19.328 -10.469 1 63.09 106 ARG B N 1
ATOM 3457 C CA . ARG B 1 106 ? -10.359 18.688 -9.367 1 63.09 106 ARG B CA 1
ATOM 3458 C C . ARG B 1 106 ? -10.672 17.203 -9.312 1 63.09 106 ARG B C 1
ATOM 3460 O O . ARG B 1 106 ? -11.797 16.781 -9.609 1 63.09 106 ARG B O 1
ATOM 3467 N N . THR B 1 107 ? -9.648 16.359 -9.305 1 76.81 107 THR B N 1
ATOM 3468 C CA . THR B 1 107 ? -9.734 14.906 -9.141 1 76.81 107 THR B CA 1
ATOM 3469 C C . THR B 1 107 ? -10.594 14.547 -7.934 1 76.81 107 THR B C 1
ATOM 3471 O O . THR B 1 107 ? -10.43 15.125 -6.855 1 76.81 107 THR B O 1
ATOM 3474 N N . ALA B 1 108 ? -11.617 13.859 -8.156 1 91.06 108 ALA B N 1
ATOM 3475 C CA . ALA B 1 108 ? -12.477 13.391 -7.074 1 91.06 108 ALA B CA 1
ATOM 3476 C C . ALA B 1 108 ? -11.914 12.125 -6.43 1 91.06 108 ALA B C 1
ATOM 3478 O O . ALA B 1 108 ? -11.383 11.25 -7.121 1 91.06 108 ALA B O 1
ATOM 3479 N N . PHE B 1 109 ? -11.922 12.133 -5.09 1 97.06 109 PHE B N 1
ATOM 3480 C CA . PHE B 1 109 ? -11.523 10.953 -4.332 1 97.06 109 PHE B CA 1
ATOM 3481 C C . PHE B 1 109 ? -12.727 10.32 -3.641 1 97.06 109 PHE B C 1
ATOM 3483 O O . PHE B 1 109 ? -13.672 11.023 -3.262 1 97.06 109 PHE B O 1
ATOM 3490 N N . ALA B 1 110 ? -12.734 9.062 -3.492 1 98.31 110 ALA B N 1
ATOM 3491 C CA . ALA B 1 110 ? -13.734 8.281 -2.764 1 98.31 110 ALA B CA 1
ATOM 3492 C C . ALA B 1 110 ? -13.078 7.129 -2.006 1 98.31 110 ALA B C 1
ATOM 3494 O O . ALA B 1 110 ? -11.891 6.855 -2.182 1 98.31 110 ALA B O 1
ATOM 3495 N N . CYS B 1 111 ? -13.859 6.551 -1.123 1 98 111 CYS B N 1
ATOM 3496 C CA . CYS B 1 111 ? -13.289 5.512 -0.271 1 98 111 CYS B CA 1
ATOM 3497 C C . CYS B 1 111 ? -14.219 4.309 -0.18 1 98 111 CYS B C 1
ATOM 3499 O O . CYS B 1 111 ? -15.43 4.461 -0.004 1 98 111 CYS B O 1
ATOM 3501 N N . LEU B 1 112 ? -13.695 3.154 -0.424 1 97.75 112 LEU B N 1
ATOM 3502 C CA . LEU B 1 112 ? -14.312 1.869 -0.122 1 97.75 112 LEU B CA 1
ATOM 3503 C C . LEU B 1 112 ? -13.586 1.17 1.022 1 97.75 112 LEU B C 1
ATOM 3505 O O . LEU B 1 112 ? -12.383 0.927 0.94 1 97.75 112 LEU B O 1
ATOM 3509 N N . SER B 1 113 ? -14.289 0.869 2.076 1 95.62 113 SER B N 1
ATOM 3510 C CA . SER B 1 113 ? -13.633 0.266 3.229 1 95.62 113 SER B CA 1
ATOM 3511 C C . SER B 1 113 ? -14.391 -0.959 3.725 1 95.62 113 SER B C 1
ATOM 3513 O O . SER B 1 113 ? -15.617 -1.031 3.596 1 95.62 113 SER B O 1
ATOM 3515 N N . MET B 1 114 ? -13.648 -1.887 4.211 1 94.12 114 MET B N 1
ATOM 3516 C CA . MET B 1 114 ? -14.195 -3.092 4.824 1 94.12 114 MET B CA 1
ATOM 3517 C C . MET B 1 114 ? -14.195 -2.982 6.344 1 94.12 114 MET B C 1
ATOM 3519 O O . MET B 1 114 ? -13.25 -2.459 6.93 1 94.12 114 MET B O 1
ATOM 3523 N N . HIS B 1 115 ? -15.25 -3.467 6.938 1 92.19 115 HIS B N 1
ATOM 3524 C CA . HIS B 1 115 ? -15.398 -3.334 8.383 1 92.19 115 HIS B CA 1
ATOM 3525 C C . HIS B 1 115 ? -15.93 -4.621 9 1 92.19 115 HIS B C 1
ATOM 3527 O O . HIS B 1 115 ? -16.656 -5.379 8.344 1 92.19 115 HIS B O 1
ATOM 3533 N N . MET B 1 116 ? -15.578 -4.812 10.266 1 90.88 116 MET B N 1
ATOM 3534 C CA . MET B 1 116 ? -16 -6.023 10.961 1 90.88 116 MET B CA 1
ATOM 3535 C C . MET B 1 116 ? -15.625 -7.27 10.164 1 90.88 116 MET B C 1
ATOM 3537 O O . MET B 1 116 ? -14.516 -7.363 9.641 1 90.88 116 MET B O 1
ATOM 3541 N N . THR B 1 117 ? -16.469 -8.25 10.016 1 91.56 117 THR B N 1
ATOM 3542 C CA . THR B 1 117 ? -16.156 -9.461 9.25 1 91.56 117 THR B CA 1
ATOM 3543 C C . THR B 1 117 ? -17.047 -9.547 8.008 1 91.56 117 THR B C 1
ATOM 3545 O O . THR B 1 117 ? -16.906 -10.477 7.207 1 91.56 117 THR B O 1
ATOM 3548 N N . ASP B 1 118 ? -17.922 -8.461 7.824 1 94.56 118 ASP B N 1
ATOM 3549 C CA . ASP B 1 118 ? -18.906 -8.711 6.777 1 94.56 118 ASP B CA 1
ATOM 3550 C C . ASP B 1 118 ? -19.484 -7.402 6.242 1 94.56 118 ASP B C 1
ATOM 3552 O O . ASP B 1 118 ? -20.594 -7.383 5.703 1 94.56 118 ASP B O 1
ATOM 3556 N N . ARG B 1 119 ? -18.781 -6.207 6.391 1 95.81 119 ARG B N 1
ATOM 3557 C CA . ARG B 1 119 ? -19.344 -4.934 5.957 1 95.81 119 ARG B CA 1
ATOM 3558 C C . ARG B 1 119 ? -18.453 -4.27 4.906 1 95.81 119 ARG B C 1
ATOM 3560 O O . ARG B 1 119 ? -17.234 -4.309 5.012 1 95.81 119 ARG B O 1
ATOM 3567 N N . ILE B 1 120 ? -19.094 -3.627 3.936 1 97.06 120 ILE B N 1
ATOM 3568 C CA . ILE B 1 120 ? -18.469 -2.68 3.021 1 97.06 120 ILE B CA 1
ATOM 3569 C C . ILE B 1 120 ? -19.094 -1.298 3.201 1 97.06 120 ILE B C 1
ATOM 3571 O O . ILE B 1 120 ? -20.312 -1.172 3.32 1 97.06 120 ILE B O 1
ATOM 3575 N N . ARG B 1 121 ? -18.312 -0.321 3.264 1 97.12 121 ARG B N 1
ATOM 3576 C CA . ARG B 1 121 ? -18.812 1.047 3.338 1 97.12 121 ARG B CA 1
ATOM 3577 C C . ARG B 1 121 ? -18.297 1.883 2.168 1 97.12 121 ARG B C 1
ATOM 3579 O O . ARG B 1 121 ? -17.141 1.781 1.789 1 97.12 121 ARG B O 1
ATOM 3586 N N . LEU B 1 122 ? -19.219 2.648 1.581 1 98.25 122 LEU B N 1
ATOM 3587 C CA . LEU B 1 122 ? -18.922 3.57 0.491 1 98.25 122 LEU B CA 1
ATOM 3588 C C . LEU B 1 122 ? -18.969 5.016 0.971 1 98.25 122 LEU B C 1
ATOM 3590 O O . LEU B 1 122 ? -19.969 5.438 1.563 1 98.25 122 LEU B O 1
ATOM 3594 N N . LEU B 1 123 ? -17.906 5.676 0.758 1 97.94 123 LEU B N 1
ATOM 3595 C CA . LEU B 1 123 ? -17.828 7.066 1.183 1 97.94 123 LEU B CA 1
ATOM 3596 C C . LEU B 1 123 ? -17.422 7.969 0.017 1 97.94 123 LEU B C 1
ATOM 3598 O O . LEU B 1 123 ? -16.391 7.742 -0.625 1 97.94 123 LEU B O 1
ATOM 3602 N N . ARG B 1 124 ? -18.234 8.961 -0.375 1 97.44 124 ARG B N 1
ATOM 3603 C CA . ARG B 1 124 ? -17.984 10.062 -1.294 1 97.44 124 ARG B CA 1
ATOM 3604 C C . ARG B 1 124 ? -18.031 9.594 -2.744 1 97.44 124 ARG B C 1
ATOM 3606 O O . ARG B 1 124 ? -17.5 10.258 -3.635 1 97.44 124 ARG B O 1
ATOM 3613 N N . PHE B 1 125 ? -18.516 8.398 -3.008 1 97.62 125 PHE B N 1
ATOM 3614 C CA . PHE B 1 125 ? -18.828 8.047 -4.387 1 97.62 125 PHE B CA 1
ATOM 3615 C C . PHE B 1 125 ? -20.031 8.844 -4.879 1 97.62 125 PHE B C 1
ATOM 3617 O O . PHE B 1 125 ? -21.016 9.008 -4.148 1 97.62 125 PHE B O 1
ATOM 3624 N N . PRO B 1 126 ? -19.906 9.328 -6.098 1 95.62 126 PRO B N 1
ATOM 3625 C CA . PRO B 1 126 ? -21.062 10.055 -6.605 1 95.62 126 PRO B CA 1
ATOM 3626 C C . PRO B 1 126 ? -22.328 9.188 -6.668 1 95.62 126 PRO B C 1
ATOM 3628 O O . PRO B 1 126 ? -22.234 7.98 -6.898 1 95.62 126 PRO B O 1
ATOM 3631 N N . GLU B 1 127 ? -23.438 9.789 -6.574 1 93.69 127 GLU B N 1
ATOM 3632 C CA . GLU B 1 127 ? -24.719 9.125 -6.453 1 93.69 127 GLU B CA 1
ATOM 3633 C C . GLU B 1 127 ? -25 8.227 -7.656 1 93.69 127 GLU B C 1
ATOM 3635 O O . GLU B 1 127 ? -25.5 7.113 -7.5 1 93.69 127 GLU B O 1
ATOM 3640 N N . PRO B 1 128 ? -24.594 8.578 -8.781 1 93.81 128 PRO B N 1
ATOM 3641 C CA . PRO B 1 128 ? -24.953 7.758 -9.945 1 93.81 128 PRO B CA 1
ATOM 3642 C C . PRO B 1 128 ? -24.234 6.414 -9.969 1 93.81 128 PRO B C 1
ATOM 3644 O O . PRO B 1 128 ? -24.75 5.438 -10.523 1 93.81 128 PRO B O 1
ATOM 3647 N N . ILE B 1 129 ? -23.078 6.363 -9.359 1 96.25 129 ILE B N 1
ATOM 3648 C CA . ILE B 1 129 ? -22.312 5.125 -9.492 1 96.25 129 ILE B CA 1
ATOM 3649 C C . ILE B 1 129 ? -22.656 4.184 -8.344 1 96.25 129 ILE B C 1
ATOM 3651 O O . ILE B 1 129 ? -22.344 2.992 -8.391 1 96.25 129 ILE B O 1
ATOM 3655 N N . VAL B 1 130 ? -23.234 4.664 -7.316 1 97.44 130 VAL B N 1
ATOM 3656 C CA . VAL B 1 130 ? 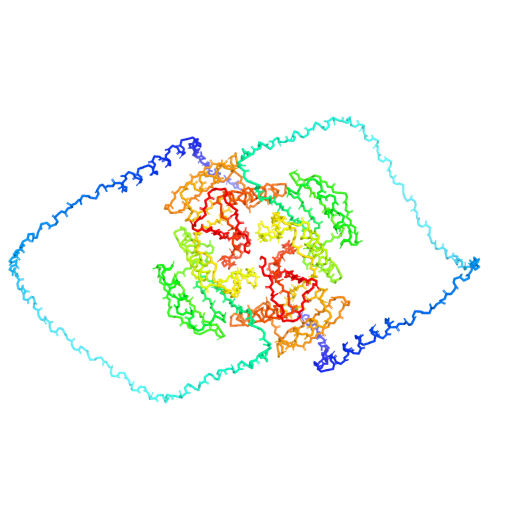-23.469 3.914 -6.086 1 97.44 130 VAL B CA 1
ATOM 3657 C C . VAL B 1 130 ? -24.328 2.689 -6.383 1 97.44 130 VAL B C 1
ATOM 3659 O O . VAL B 1 130 ? -23.984 1.571 -5.996 1 97.44 130 VAL B O 1
ATOM 3662 N N . PRO B 1 131 ? -25.469 2.82 -7.125 1 97.25 131 PRO B N 1
ATOM 3663 C CA . PRO B 1 131 ? -26.266 1.625 -7.445 1 97.25 131 PRO B CA 1
ATOM 3664 C C . PRO B 1 131 ? -25.469 0.592 -8.242 1 97.25 131 PRO B C 1
ATOM 3666 O O . PRO B 1 131 ? -25.672 -0.613 -8.078 1 97.25 131 PRO B O 1
ATOM 3669 N N . GLU B 1 132 ? -24.594 1.056 -9.078 1 97.62 132 GLU B N 1
ATOM 3670 C CA . GLU B 1 132 ? -23.75 0.139 -9.844 1 97.62 132 GLU B CA 1
ATOM 3671 C C . GLU B 1 132 ? -22.828 -0.653 -8.938 1 97.62 132 GLU B C 1
ATOM 3673 O O . GLU B 1 132 ? -22.625 -1.853 -9.141 1 97.62 132 GLU B O 1
ATOM 3678 N N . ILE B 1 133 ? -22.25 0.062 -7.945 1 98.44 133 ILE B N 1
ATOM 3679 C CA . ILE B 1 133 ? -21.359 -0.601 -7 1 98.44 133 ILE B CA 1
ATOM 3680 C C . ILE B 1 133 ? -22.125 -1.665 -6.223 1 98.44 133 ILE B C 1
ATOM 3682 O O . ILE B 1 133 ? -21.641 -2.785 -6.043 1 98.44 133 ILE B O 1
ATOM 3686 N N . ILE B 1 134 ? -23.328 -1.342 -5.789 1 98.06 134 ILE B N 1
ATOM 3687 C CA . ILE B 1 134 ? -24.156 -2.275 -5.047 1 98.06 134 ILE B CA 1
ATOM 3688 C C . ILE B 1 134 ? -24.438 -3.51 -5.898 1 98.06 134 ILE B C 1
ATOM 3690 O O . ILE B 1 134 ? -24.391 -4.641 -5.406 1 98.06 134 ILE B O 1
ATOM 3694 N N . GLU B 1 135 ? -24.719 -3.303 -7.125 1 97.56 135 GLU B N 1
ATOM 3695 C CA . GLU B 1 135 ? -24.984 -4.414 -8.031 1 97.56 135 GLU B CA 1
ATOM 3696 C C . GLU B 1 135 ? -23.75 -5.281 -8.227 1 97.56 135 GLU B C 1
ATOM 3698 O O . GLU B 1 135 ? -23.844 -6.512 -8.289 1 97.56 135 GLU B O 1
ATOM 3703 N N . MET B 1 136 ? -22.562 -4.637 -8.375 1 97.69 136 MET B N 1
ATOM 3704 C CA . MET B 1 136 ? -21.312 -5.387 -8.453 1 97.69 136 MET B CA 1
ATOM 3705 C C . MET B 1 136 ? -21.141 -6.301 -7.25 1 97.69 136 MET B C 1
ATOM 3707 O O . MET B 1 136 ? -20.719 -7.449 -7.391 1 97.69 136 MET B O 1
ATOM 3711 N N . ILE B 1 137 ? -21.453 -5.75 -6.062 1 98.06 137 ILE B N 1
ATOM 3712 C CA . ILE B 1 137 ? -21.312 -6.516 -4.824 1 98.06 137 ILE B CA 1
ATOM 3713 C C . ILE B 1 137 ? -22.312 -7.672 -4.828 1 98.06 137 ILE B C 1
ATOM 3715 O O . ILE B 1 137 ? -21.969 -8.805 -4.484 1 98.06 137 ILE B O 1
ATOM 3719 N N . ARG B 1 138 ? -23.516 -7.402 -5.215 1 97 138 ARG B N 1
ATOM 3720 C CA . ARG B 1 138 ? -24.562 -8.414 -5.266 1 97 138 ARG B CA 1
ATOM 3721 C C . ARG B 1 138 ? -24.172 -9.562 -6.191 1 97 138 ARG B C 1
ATOM 3723 O O . ARG B 1 138 ? -24.344 -10.734 -5.848 1 97 138 ARG B O 1
ATOM 3730 N N . ILE B 1 139 ? -23.641 -9.273 -7.332 1 95.69 139 ILE B N 1
ATOM 3731 C CA . ILE B 1 139 ? -23.219 -10.266 -8.312 1 95.69 139 ILE B CA 1
ATOM 3732 C C . ILE B 1 139 ? -22.016 -11.031 -7.789 1 95.69 139 ILE B C 1
ATOM 3734 O O . ILE B 1 139 ? -21.922 -12.25 -7.957 1 95.69 139 ILE B O 1
ATOM 3738 N N . GLY B 1 140 ? -21.125 -10.289 -7.129 1 95.38 140 GLY B N 1
ATOM 3739 C CA . GLY B 1 140 ? -19.859 -10.867 -6.715 1 95.38 140 GLY B CA 1
ATOM 3740 C C . GLY B 1 140 ? -19.969 -11.695 -5.449 1 95.38 140 GLY B C 1
ATOM 3741 O O . GLY B 1 140 ? -19.047 -12.453 -5.117 1 95.38 140 GLY B O 1
ATOM 3742 N N . TRP B 1 141 ? -21.031 -11.508 -4.77 1 96.75 141 TRP B N 1
ATOM 3743 C CA . TRP B 1 141 ? -21.203 -12.219 -3.508 1 96.75 141 TRP B CA 1
ATOM 3744 C C . TRP B 1 141 ? -22.469 -13.07 -3.533 1 96.75 141 TRP B C 1
ATOM 3746 O O . TRP B 1 141 ? -23.516 -12.656 -3.008 1 96.75 141 TRP B O 1
ATOM 3756 N N . PRO B 1 142 ? -22.297 -14.32 -3.936 1 92.5 142 PRO B N 1
ATOM 3757 C CA . PRO B 1 142 ? -23.453 -15.172 -4.211 1 92.5 142 PRO B CA 1
ATOM 3758 C C . PRO B 1 142 ? -24.25 -15.492 -2.955 1 92.5 142 PRO B C 1
ATOM 3760 O O . PRO B 1 142 ? -25.422 -15.875 -3.049 1 92.5 142 PRO B O 1
ATOM 3763 N N . ARG B 1 143 ? -23.766 -15.359 -1.759 1 93.88 143 ARG B N 1
ATOM 3764 C CA . ARG B 1 143 ? -24.469 -15.664 -0.52 1 93.88 143 ARG B CA 1
ATOM 3765 C C . ARG B 1 143 ? -25.5 -14.586 -0.193 1 93.88 143 ARG B C 1
ATOM 3767 O O . ARG B 1 143 ? -26.312 -14.75 0.724 1 93.88 143 ARG B O 1
ATOM 3774 N N . GLY B 1 144 ? -25.344 -13.453 -0.904 1 96.12 144 GLY B N 1
ATOM 3775 C CA . GLY B 1 144 ? -26.359 -12.422 -0.759 1 96.12 144 GLY B CA 1
ATOM 3776 C C . GLY B 1 144 ? -25.922 -11.273 0.129 1 96.12 144 GLY B C 1
ATOM 3777 O O . GLY B 1 144 ? -24.969 -11.406 0.902 1 96.12 144 GLY B O 1
ATOM 3778 N N . ILE B 1 145 ? -26.594 -10.141 -0.059 1 97.19 145 ILE B N 1
ATOM 3779 C CA . ILE B 1 145 ? -26.312 -8.938 0.714 1 97.19 145 ILE B CA 1
ATOM 3780 C C . ILE B 1 145 ? -27.609 -8.383 1.305 1 97.19 145 ILE B C 1
ATOM 3782 O O . ILE B 1 145 ? -28.688 -8.648 0.785 1 97.19 145 ILE B O 1
ATOM 3786 N N . ASN B 1 146 ? -27.5 -7.688 2.398 1 96.25 146 ASN B N 1
ATOM 3787 C CA . ASN B 1 146 ? -28.641 -6.984 2.982 1 96.25 146 ASN B CA 1
ATOM 3788 C C . ASN B 1 146 ? -28.875 -5.645 2.293 1 96.25 146 ASN B C 1
ATOM 3790 O O . ASN B 1 146 ? -28.016 -5.16 1.546 1 96.25 146 ASN B O 1
ATOM 3794 N N . THR B 1 147 ? -29.984 -5.094 2.564 1 92.62 147 THR B N 1
ATOM 3795 C CA . THR B 1 147 ? -30.281 -3.762 2.057 1 92.62 147 THR B CA 1
ATOM 3796 C C . THR B 1 147 ? -29.281 -2.742 2.594 1 92.62 147 THR B C 1
ATOM 3798 O O . THR B 1 147 ? -29.016 -2.697 3.797 1 92.62 147 THR B O 1
ATOM 3801 N N . PRO B 1 148 ? -28.703 -2.01 1.682 1 96.38 148 PRO B N 1
ATOM 3802 C CA . PRO B 1 148 ? -27.766 -0.981 2.135 1 96.38 148 PRO B CA 1
ATOM 3803 C C . PRO B 1 148 ? -28.406 -0.001 3.121 1 96.38 148 PRO B C 1
ATOM 3805 O O . PRO B 1 148 ? -29.594 0.32 3.006 1 96.38 148 PRO B O 1
ATOM 3808 N N . ARG B 1 149 ? -27.625 0.547 4.016 1 96.56 149 ARG B N 1
ATOM 3809 C CA . ARG B 1 149 ? -28.109 1.524 4.984 1 96.56 149 ARG B CA 1
ATOM 3810 C C . ARG B 1 149 ? -27.109 2.658 5.168 1 96.56 149 ARG B C 1
ATOM 3812 O O . ARG B 1 149 ? -25.906 2.467 4.984 1 96.56 149 ARG B O 1
ATOM 3819 N N . GLU B 1 150 ? -27.688 3.721 5.57 1 96.06 150 GLU B N 1
ATOM 3820 C CA . GLU B 1 150 ? -26.828 4.844 5.93 1 96.06 150 GLU B CA 1
ATOM 3821 C C . GLU B 1 150 ? -26.078 4.57 7.234 1 96.06 150 GLU B C 1
ATOM 3823 O O . GLU B 1 150 ? -26.656 4.035 8.188 1 96.06 150 GLU B O 1
ATOM 3828 N N . TYR B 1 151 ? -24.844 4.816 7.305 1 97.12 151 TYR B N 1
ATOM 3829 C CA . TYR B 1 151 ? -23.969 4.715 8.477 1 97.12 151 TYR B CA 1
ATOM 3830 C C . TYR B 1 151 ? -23.078 5.941 8.594 1 97.12 151 TYR B C 1
ATOM 3832 O O . TYR B 1 151 ? -22 5.992 7.992 1 97.12 151 TYR B O 1
ATOM 3840 N N . SER B 1 152 ? -23.531 6.938 9.422 1 95.88 152 SER B N 1
ATOM 3841 C CA . SER B 1 152 ? -22.906 8.258 9.422 1 95.88 152 SER B CA 1
ATOM 3842 C C . SER B 1 152 ? -22.859 8.844 8.016 1 95.88 152 SER B C 1
ATOM 3844 O O . SER B 1 152 ? -23.891 8.945 7.344 1 95.88 152 SER B O 1
ATOM 3846 N N . GLN B 1 153 ? -21.672 9.25 7.531 1 95.5 153 GLN B N 1
ATOM 3847 C CA . GLN B 1 153 ? -21.562 9.875 6.215 1 95.5 153 GLN B CA 1
ATOM 3848 C C . GLN B 1 153 ? -21.375 8.828 5.121 1 95.5 153 GLN B C 1
ATOM 3850 O O . GLN B 1 153 ? -21.281 9.164 3.941 1 95.5 153 GLN B O 1
ATOM 3855 N N . SER B 1 154 ? -21.391 7.547 5.48 1 97.31 154 SER B N 1
ATOM 3856 C CA . SER B 1 154 ? -21.141 6.488 4.508 1 97.31 154 SER B CA 1
ATOM 3857 C C . SER B 1 154 ? -22.391 5.648 4.27 1 97.31 154 SER B C 1
ATOM 3859 O O . SER B 1 154 ? -23.375 5.777 4.992 1 97.31 154 SER B O 1
ATOM 3861 N N . LEU B 1 155 ? -22.375 4.918 3.158 1 98.19 155 LEU B N 1
ATOM 3862 C CA . LEU B 1 155 ? -23.344 3.865 2.887 1 98.19 155 LEU B CA 1
ATOM 3863 C C . LEU B 1 155 ? -22.766 2.494 3.219 1 98.19 155 LEU B C 1
ATOM 3865 O O . LEU B 1 155 ? -21.688 2.137 2.736 1 98.19 155 LEU B O 1
ATOM 3869 N N . GLU B 1 156 ? -23.5 1.728 4.027 1 98.06 156 GLU B N 1
ATOM 3870 C CA . GLU B 1 156 ? -23 0.436 4.477 1 98.06 156 GLU B CA 1
ATOM 3871 C C . GLU B 1 156 ? -23.781 -0.714 3.844 1 98.06 156 GLU B C 1
ATOM 3873 O O . GLU B 1 156 ? -25 -0.676 3.779 1 98.06 156 GLU B O 1
ATOM 3878 N N . ILE B 1 157 ? -23.047 -1.697 3.393 1 98.31 157 ILE B N 1
ATOM 3879 C CA . ILE B 1 157 ? -23.609 -2.924 2.828 1 98.31 157 ILE B CA 1
ATOM 3880 C C . ILE B 1 157 ? -23.141 -4.125 3.652 1 98.31 157 ILE B C 1
ATOM 3882 O O . ILE B 1 157 ? -21.938 -4.371 3.785 1 98.31 157 ILE B O 1
ATOM 3886 N N . LYS B 1 158 ? -24.109 -4.824 4.152 1 98.06 158 LYS B N 1
ATOM 3887 C CA . LYS B 1 158 ? -23.781 -6.035 4.906 1 98.06 158 LYS B CA 1
ATOM 3888 C C . LYS B 1 158 ? -23.828 -7.266 4.008 1 98.06 158 LYS B C 1
ATOM 3890 O O . LYS B 1 158 ? -24.797 -7.484 3.285 1 98.06 158 LYS B O 1
ATOM 3895 N N . LEU B 1 159 ? -22.781 -7.988 4.02 1 97.06 159 LEU B N 1
ATOM 3896 C CA . LEU B 1 159 ? -22.688 -9.242 3.281 1 97.06 159 LEU B CA 1
ATOM 3897 C C . LEU B 1 159 ? -23.094 -10.422 4.16 1 97.06 159 LEU B C 1
ATOM 3899 O O . LEU B 1 159 ? -22.75 -10.461 5.348 1 97.06 159 LEU B O 1
ATOM 3903 N N . ASN B 1 160 ? -23.828 -11.359 3.578 1 96.88 160 ASN B N 1
ATOM 3904 C CA . ASN B 1 160 ? -24.141 -12.57 4.332 1 96.88 160 ASN B CA 1
ATOM 3905 C C . ASN B 1 160 ? -22.906 -13.445 4.535 1 96.88 160 ASN B C 1
ATOM 3907 O O . ASN B 1 160 ? -22.156 -13.695 3.588 1 96.88 160 ASN B O 1
ATOM 3911 N N . GLY B 1 161 ? -22.781 -13.914 5.781 1 93.88 161 GLY B N 1
ATOM 3912 C CA . GLY B 1 161 ? -21.562 -14.625 6.133 1 93.88 161 GLY B CA 1
ATOM 3913 C C . GLY B 1 161 ? -20.469 -13.711 6.676 1 93.88 161 GLY B C 1
ATOM 3914 O O . GLY B 1 161 ? -20.766 -12.734 7.363 1 93.88 161 GLY B O 1
ATOM 3915 N N . ASN B 1 162 ? -19.203 -14.172 6.562 1 92.25 162 ASN B N 1
ATOM 3916 C CA . ASN B 1 162 ? -18.078 -13.438 7.113 1 92.25 162 ASN B CA 1
ATOM 3917 C C . ASN B 1 162 ? -16.875 -13.453 6.168 1 92.25 162 ASN B C 1
ATOM 3919 O O . ASN B 1 162 ? -15.844 -14.031 6.488 1 92.25 162 ASN B O 1
ATOM 3923 N N . PRO B 1 163 ? -17.062 -12.695 5.059 1 91.56 163 PRO B N 1
ATOM 3924 C CA . PRO B 1 163 ? -16.031 -12.742 4.023 1 91.56 163 PRO B CA 1
ATOM 3925 C C . PRO B 1 163 ? -14.68 -12.25 4.523 1 91.56 163 PRO B C 1
ATOM 3927 O O . PRO B 1 163 ? -13.633 -12.672 4.02 1 91.56 163 PRO B O 1
ATOM 3930 N N . TRP B 1 164 ? -14.625 -11.359 5.594 1 91.06 164 TRP B N 1
ATOM 3931 C CA . TRP B 1 164 ? -13.383 -10.719 6.02 1 91.06 164 TRP B CA 1
ATOM 3932 C C . TRP B 1 164 ? -12.766 -11.461 7.203 1 91.06 164 TRP B C 1
ATOM 3934 O O . TRP B 1 164 ? -11.734 -11.047 7.734 1 91.06 164 TRP B O 1
ATOM 3944 N N . SER B 1 165 ? -13.406 -12.531 7.605 1 87 165 SER B N 1
ATOM 3945 C CA . SER B 1 165 ? -12.867 -13.289 8.734 1 87 165 SER B CA 1
ATOM 3946 C C . SER B 1 165 ? -11.633 -14.078 8.328 1 87 165 SER B C 1
ATOM 3948 O O . SER B 1 165 ? -11.625 -14.75 7.297 1 87 165 SER B O 1
ATOM 3950 N N . PRO B 1 166 ? -10.586 -13.969 9.172 1 76.75 166 PRO B N 1
ATOM 3951 C CA . PRO B 1 166 ? -9.406 -14.789 8.891 1 76.75 166 PRO B CA 1
ATOM 3952 C C . PRO B 1 166 ? -9.695 -16.297 8.977 1 76.75 166 PRO B C 1
ATOM 3954 O O . PRO B 1 166 ? -8.914 -17.109 8.469 1 76.75 166 PRO B O 1
ATOM 3957 N N . HIS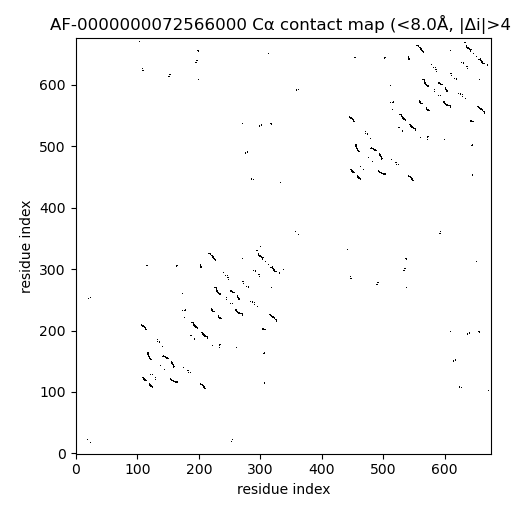 B 1 167 ? -10.742 -16.641 9.617 1 72.5 167 HIS B N 1
ATOM 3958 C CA . HIS B 1 167 ? -11.086 -18.031 9.844 1 72.5 167 HIS B CA 1
ATOM 3959 C C . HIS B 1 167 ? -11.969 -18.562 8.719 1 72.5 167 HIS B C 1
ATOM 3961 O O . HIS B 1 167 ? -12.336 -19.75 8.711 1 72.5 167 HIS B O 1
ATOM 3967 N N . SER B 1 168 ? -12.273 -17.562 7.902 1 68.38 168 SER B N 1
ATOM 3968 C CA . SER B 1 168 ? -13 -18.031 6.727 1 68.38 168 SER B CA 1
ATOM 3969 C C . SER B 1 168 ? -12.188 -19.062 5.953 1 68.38 168 SER B C 1
ATOM 3971 O O . SER B 1 168 ? -10.953 -18.984 5.914 1 68.38 168 SER B O 1
ATOM 3973 N N . TRP B 1 169 ? -12.766 -20.156 5.656 1 66.25 169 TRP B N 1
ATOM 3974 C CA . TRP B 1 169 ? -12.062 -21.25 5.008 1 66.25 169 TRP B CA 1
ATOM 3975 C C . TRP B 1 169 ? -12.75 -21.641 3.705 1 66.25 169 TRP B C 1
ATOM 3977 O O . TRP B 1 169 ? -13.914 -21.297 3.479 1 66.25 169 TRP B O 1
ATOM 3987 N N . GLY B 1 170 ? -11.961 -22.219 2.908 1 71.06 170 GLY B N 1
ATOM 3988 C CA . GLY B 1 170 ? -12.5 -22.891 1.732 1 71.06 170 GLY B CA 1
ATOM 3989 C C . GLY B 1 170 ? -13 -21.922 0.676 1 71.06 170 GLY B C 1
ATOM 3990 O O . GLY B 1 170 ? -12.297 -20.984 0.303 1 71.06 170 GLY B O 1
ATOM 3991 N N . GLU B 1 171 ? -14.164 -22.125 0.241 1 77.25 171 GLU B N 1
ATOM 3992 C CA . GLU B 1 171 ? -14.781 -21.453 -0.896 1 77.25 171 GLU B CA 1
ATOM 3993 C C . GLU B 1 171 ? -15.094 -20 -0.575 1 77.25 171 GLU B C 1
ATOM 3995 O O . GLU B 1 171 ? -15.039 -19.141 -1.457 1 77.25 171 GLU B O 1
ATOM 4000 N N . SER B 1 172 ? -15.328 -19.734 0.645 1 80.81 172 SER B N 1
ATOM 4001 C CA . SER B 1 172 ? -15.688 -18.391 1.037 1 80.81 172 SER B CA 1
ATOM 4002 C C . SER B 1 172 ? -14.523 -17.422 0.849 1 80.81 172 SER B C 1
ATOM 4004 O O . SER B 1 172 ? -14.711 -16.266 0.465 1 80.81 172 SER B O 1
ATOM 4006 N N . ARG B 1 173 ? -13.32 -17.922 1.099 1 84.19 173 ARG B N 1
ATOM 4007 C CA . ARG B 1 173 ? -12.148 -17.078 0.919 1 84.19 173 ARG B CA 1
ATOM 4008 C C . ARG B 1 173 ? -11.898 -16.797 -0.558 1 84.19 173 ARG B C 1
ATOM 4010 O O . ARG B 1 173 ? -11.461 -15.703 -0.921 1 84.19 173 ARG B O 1
ATOM 4017 N N . ILE B 1 174 ? -12.156 -17.781 -1.282 1 89.44 174 ILE B N 1
ATOM 4018 C CA . ILE B 1 174 ? -12.016 -17.625 -2.727 1 89.44 174 ILE B CA 1
ATOM 4019 C C . ILE B 1 174 ? -13.031 -16.594 -3.238 1 89.44 174 ILE B C 1
ATOM 4021 O O . ILE B 1 174 ? -12.688 -15.711 -4.02 1 89.44 174 ILE B O 1
ATOM 4025 N N . HIS B 1 175 ? -14.211 -16.672 -2.75 1 91.94 175 HIS B N 1
ATOM 4026 C CA . HIS B 1 175 ? -15.266 -15.758 -3.189 1 91.94 175 HIS B CA 1
ATOM 4027 C C . HIS B 1 175 ? -14.984 -14.328 -2.736 1 91.94 175 HIS B C 1
ATOM 4029 O O . HIS B 1 175 ? -15.32 -13.375 -3.438 1 91.94 175 HIS B O 1
ATOM 4035 N N . ALA B 1 176 ? -14.43 -14.203 -1.559 1 93.25 176 ALA B N 1
ATOM 4036 C CA . ALA B 1 176 ? -14.078 -12.867 -1.082 1 93.25 176 ALA B CA 1
ATOM 4037 C C . ALA B 1 176 ? -13.078 -12.195 -2.021 1 93.25 176 ALA B C 1
ATOM 4039 O O . ALA B 1 176 ? -13.188 -11 -2.305 1 93.25 176 ALA B O 1
ATOM 4040 N N . ARG B 1 177 ? -12.148 -12.961 -2.475 1 94.44 177 ARG B N 1
ATOM 4041 C CA . ARG B 1 177 ? -11.148 -12.43 -3.4 1 94.44 177 ARG B CA 1
ATOM 4042 C C . ARG B 1 177 ? -11.758 -12.156 -4.77 1 94.44 177 ARG B C 1
ATOM 4044 O O . ARG B 1 177 ? -11.422 -11.164 -5.418 1 94.44 177 ARG B O 1
ATOM 4051 N N . LYS B 1 178 ? -12.641 -13.008 -5.188 1 96.12 178 LYS B N 1
ATOM 4052 C CA . LYS B 1 178 ? -13.352 -12.781 -6.445 1 96.12 178 LYS B CA 1
ATOM 4053 C C . LYS B 1 178 ? -14.227 -11.531 -6.367 1 96.12 178 LYS B C 1
ATOM 4055 O O . LYS B 1 178 ? -14.305 -10.758 -7.324 1 96.12 178 LYS B O 1
ATOM 4060 N N . LEU B 1 179 ? -14.875 -11.398 -5.262 1 97.06 179 LEU B N 1
ATOM 4061 C CA . LEU B 1 179 ? -15.672 -10.203 -5.035 1 97.06 179 LEU B CA 1
ATOM 4062 C C . LEU B 1 179 ? -14.82 -8.945 -5.16 1 97.06 179 LEU B C 1
ATOM 4064 O O . LEU B 1 179 ? -15.18 -8.008 -5.879 1 97.06 179 LEU B O 1
ATOM 4068 N N . MET B 1 180 ? -13.695 -8.922 -4.457 1 97.12 180 MET B N 1
ATOM 4069 C CA . MET B 1 180 ? -12.82 -7.754 -4.469 1 97.12 180 MET B CA 1
ATOM 4070 C C . MET B 1 180 ? -12.281 -7.496 -5.871 1 97.12 180 MET B C 1
ATOM 4072 O O . MET B 1 180 ? -12.242 -6.352 -6.328 1 97.12 180 MET B O 1
ATOM 4076 N N . ALA B 1 181 ? -11.852 -8.555 -6.531 1 97.94 181 ALA B N 1
ATOM 4077 C CA . ALA B 1 181 ? -11.383 -8.406 -7.91 1 97.94 181 ALA B CA 1
ATOM 4078 C C . ALA B 1 181 ? -12.477 -7.82 -8.797 1 97.94 181 ALA B C 1
ATOM 4080 O O . ALA B 1 181 ? -12.211 -6.957 -9.641 1 97.94 181 ALA B O 1
ATOM 4081 N N . GLY B 1 182 ? -13.672 -8.305 -8.633 1 97.94 182 GLY B N 1
ATOM 4082 C CA . GLY B 1 182 ? -14.805 -7.785 -9.391 1 97.94 182 GLY B CA 1
ATOM 4083 C C . GLY B 1 182 ? -15.078 -6.316 -9.117 1 97.94 182 GLY B C 1
ATOM 4084 O O . GLY B 1 182 ? -15.383 -5.559 -10.047 1 97.94 182 GLY B O 1
ATOM 4085 N N . LEU B 1 183 ? -15 -5.938 -7.898 1 98.19 183 LEU B N 1
ATOM 4086 C CA . LEU B 1 183 ? -15.195 -4.543 -7.512 1 98.19 183 LEU B CA 1
ATOM 4087 C C . LEU B 1 183 ? -14.117 -3.654 -8.125 1 98.19 183 LEU B C 1
ATOM 4089 O O . LEU B 1 183 ? -14.422 -2.596 -8.68 1 98.19 183 LEU B O 1
ATOM 4093 N N . LEU B 1 184 ? -12.898 -4.133 -7.961 1 98.38 184 LEU B N 1
ATOM 4094 C CA . LEU B 1 184 ? -11.789 -3.373 -8.523 1 98.38 184 LEU B CA 1
ATOM 4095 C C . LEU B 1 184 ? -11.938 -3.229 -10.031 1 98.38 184 LEU B C 1
ATOM 4097 O O . LEU B 1 184 ? -11.75 -2.139 -10.578 1 98.38 184 LEU B O 1
ATOM 4101 N N . ASP B 1 185 ? -12.312 -4.242 -10.688 1 98.25 185 ASP B N 1
ATOM 4102 C CA . ASP B 1 185 ? -12.516 -4.238 -12.133 1 98.25 185 ASP B CA 1
ATOM 4103 C C . ASP B 1 185 ? -13.633 -3.275 -12.531 1 98.25 185 ASP B C 1
ATOM 4105 O O . ASP B 1 185 ? -13.461 -2.439 -13.414 1 98.25 185 ASP B O 1
ATOM 4109 N N . GLY B 1 186 ? -14.75 -3.41 -11.875 1 98.25 186 GLY B N 1
ATOM 4110 C CA . GLY B 1 186 ? -15.891 -2.555 -12.18 1 98.25 186 GLY B CA 1
ATOM 4111 C C . GLY B 1 186 ? -15.586 -1.079 -12 1 98.25 186 GLY B C 1
ATOM 4112 O O . GLY B 1 186 ? -15.969 -0.258 -12.844 1 98.25 186 GLY B O 1
ATOM 4113 N N . LEU B 1 187 ? -15 -0.75 -10.906 1 98.38 187 LEU B N 1
ATOM 4114 C CA . LEU B 1 187 ? -14.648 0.639 -10.633 1 98.38 187 LEU B CA 1
ATOM 4115 C C . LEU B 1 187 ? -13.578 1.13 -11.602 1 98.38 187 LEU B C 1
ATOM 4117 O O . LEU B 1 187 ? -13.656 2.258 -12.094 1 98.38 187 LEU B O 1
ATOM 4121 N N . TYR B 1 188 ? -12.633 0.257 -11.891 1 97.75 188 TYR B N 1
ATOM 4122 C CA . TYR B 1 188 ? -11.57 0.551 -12.852 1 97.75 188 TYR B CA 1
ATOM 4123 C C . TYR B 1 188 ? -12.148 0.92 -14.211 1 97.75 188 TYR B C 1
ATOM 4125 O O . TYR B 1 188 ? -11.758 1.922 -14.812 1 97.75 188 TYR B O 1
ATOM 4133 N N . GLN B 1 189 ? -13.102 0.188 -14.648 1 97.25 189 GLN B N 1
ATOM 4134 C CA . GLN B 1 189 ? -13.742 0.406 -15.938 1 97.25 189 GLN B CA 1
ATOM 4135 C C . GLN B 1 189 ? -14.531 1.711 -15.953 1 97.25 189 GLN B C 1
ATOM 4137 O O . GLN B 1 189 ? -14.883 2.223 -17.016 1 97.25 189 GLN B O 1
ATOM 4142 N N . ARG B 1 190 ? -14.789 2.209 -14.836 1 96.69 190 ARG B N 1
ATOM 4143 C CA . ARG B 1 190 ? -15.602 3.418 -14.727 1 96.69 190 ARG B CA 1
ATOM 4144 C C . ARG B 1 190 ? -14.742 4.617 -14.336 1 96.69 190 ARG B C 1
ATOM 4146 O O . ARG B 1 190 ? -15.266 5.676 -13.992 1 96.69 190 ARG B O 1
ATOM 4153 N N . GLY B 1 191 ? -13.453 4.402 -14.281 1 95.88 191 GLY B N 1
ATOM 4154 C CA . GLY B 1 191 ? -12.523 5.508 -14.094 1 95.88 191 GLY B CA 1
ATOM 4155 C C . GLY B 1 191 ? -12.125 5.711 -12.648 1 95.88 191 GLY B C 1
ATOM 4156 O O . GLY B 1 191 ? -11.438 6.684 -12.32 1 95.88 191 GLY B O 1
ATOM 4157 N N . TRP B 1 192 ? -12.586 4.922 -11.75 1 97.12 192 TRP B N 1
ATOM 4158 C CA . TRP B 1 192 ? -12.164 4.988 -10.352 1 97.12 192 TRP B CA 1
ATOM 4159 C C . TRP B 1 192 ? -10.961 4.086 -10.102 1 97.12 192 TRP B C 1
ATOM 4161 O O . TRP B 1 192 ? -11.102 2.863 -10.016 1 97.12 192 TRP B O 1
ATOM 4171 N N . ILE B 1 193 ? -9.766 4.707 -9.906 1 96.44 193 ILE B N 1
ATOM 4172 C CA . ILE B 1 193 ? -8.492 3.996 -9.797 1 96.44 193 ILE B CA 1
ATOM 4173 C C . ILE B 1 193 ? -8.008 4.031 -8.352 1 96.44 193 ILE B C 1
ATOM 4175 O O . ILE B 1 193 ? -8 5.086 -7.719 1 96.44 193 ILE B O 1
ATOM 4179 N N . VAL B 1 194 ? -7.598 2.85 -7.836 1 96.56 194 VAL B N 1
ATOM 4180 C CA . VAL B 1 194 ? -7.07 2.809 -6.477 1 96.56 194 VAL B CA 1
ATOM 4181 C C . VAL B 1 194 ? -5.82 3.678 -6.379 1 96.56 194 VAL B C 1
ATOM 4183 O O . VAL B 1 194 ? -4.871 3.498 -7.148 1 96.56 194 VAL B O 1
ATOM 4186 N N . LYS B 1 195 ? -5.867 4.598 -5.512 1 94.75 195 LYS B N 1
ATOM 4187 C CA . LYS B 1 195 ? -4.707 5.438 -5.238 1 94.75 195 LYS B CA 1
ATOM 4188 C C . LYS B 1 195 ? -3.84 4.84 -4.137 1 94.75 195 LYS B C 1
ATOM 4190 O O . LYS B 1 195 ? -2.611 4.824 -4.242 1 94.75 195 LYS B O 1
ATOM 4195 N N . VAL B 1 196 ? -4.5 4.371 -3.111 1 92.94 196 VAL B N 1
ATOM 4196 C CA . VAL B 1 196 ? -3.752 3.824 -1.983 1 92.94 196 VAL B CA 1
ATOM 4197 C C . VAL B 1 196 ? -4.664 2.938 -1.139 1 92.94 196 VAL B C 1
ATOM 4199 O O . VAL B 1 196 ? -5.871 3.17 -1.063 1 92.94 196 VAL B O 1
ATOM 4202 N N . SER B 1 197 ? -4.113 1.85 -0.61 1 92.25 197 SER B N 1
ATOM 4203 C CA . SER B 1 197 ? -4.715 1.054 0.454 1 92.25 197 SER B CA 1
ATOM 4204 C C . SER B 1 197 ? -4.125 1.411 1.813 1 92.25 197 SER B C 1
ATOM 4206 O O . SER B 1 197 ? -2.914 1.307 2.018 1 92.25 197 SER B O 1
ATOM 4208 N N . VAL B 1 198 ? -4.941 1.88 2.723 1 87.69 198 VAL B N 1
ATOM 4209 C CA . VAL B 1 198 ? -4.434 2.396 3.99 1 87.69 198 VAL B CA 1
ATOM 4210 C C . VAL B 1 198 ? -4.867 1.484 5.133 1 87.69 198 VAL B C 1
ATOM 4212 O O . VAL B 1 198 ? -6.039 1.112 5.227 1 87.69 198 VAL B O 1
ATOM 4215 N N . ASP B 1 199 ? -3.93 1.239 6.059 1 78.94 199 ASP B N 1
ATOM 4216 C CA . ASP B 1 199 ? -4.176 0.4 7.227 1 78.94 199 ASP B CA 1
ATOM 4217 C C . ASP B 1 199 ? -4.578 1.244 8.438 1 78.94 199 ASP B C 1
ATOM 4219 O O . ASP B 1 199 ? -3.766 1.485 9.328 1 78.94 199 ASP B O 1
ATOM 4223 N N . ILE B 1 200 ? -5.586 1.944 8.562 1 72.75 200 ILE B N 1
ATOM 4224 C CA . ILE B 1 200 ? -6.051 2.732 9.695 1 72.75 200 ILE B CA 1
ATOM 4225 C C . ILE B 1 200 ? -7.023 1.903 10.531 1 72.75 200 ILE B C 1
ATOM 4227 O O . ILE B 1 200 ? -7.367 2.285 11.656 1 72.75 200 ILE B O 1
ATOM 4231 N N . GLY B 1 201 ? -6.934 0.595 10.703 1 65.12 201 GLY B N 1
ATOM 4232 C CA . GLY B 1 201 ? -7.719 -0.396 11.422 1 65.12 201 GLY B CA 1
ATOM 4233 C C . GLY B 1 201 ? -7.25 -1.818 11.18 1 65.12 201 GLY B C 1
ATOM 4234 O O . GLY B 1 201 ? -6.051 -2.068 11.047 1 65.12 201 GLY B O 1
ATOM 4235 N N . HIS B 1 202 ? -8.211 -2.6 11.281 1 66.12 202 HIS B N 1
ATOM 4236 C CA . HIS B 1 202 ? -7.867 -4.008 11.141 1 66.12 202 HIS B CA 1
ATOM 4237 C C . HIS B 1 202 ? -7.914 -4.441 9.68 1 66.12 202 HIS B C 1
ATOM 4239 O O . HIS B 1 202 ? -7.285 -5.43 9.297 1 66.12 202 HIS B O 1
ATOM 4245 N N . VAL B 1 203 ? -8.703 -3.74 9 1 77.56 203 VAL B N 1
ATOM 4246 C CA . VAL B 1 203 ? -8.852 -3.992 7.57 1 77.56 203 VAL B CA 1
ATOM 4247 C C . VAL B 1 203 ? -8.516 -2.723 6.789 1 77.56 203 VAL B C 1
ATOM 4249 O O . VAL B 1 203 ? -8.656 -1.612 7.305 1 77.56 203 VAL B O 1
ATOM 4252 N N . ASP B 1 204 ? -8.102 -2.869 5.547 1 87.06 204 ASP B N 1
ATOM 4253 C CA . ASP B 1 204 ? -7.645 -1.724 4.766 1 87.06 204 ASP B CA 1
ATOM 4254 C C . ASP B 1 204 ? -8.82 -0.887 4.273 1 87.06 204 ASP B C 1
ATOM 4256 O O . ASP B 1 204 ? -9.93 -1.402 4.105 1 87.06 204 ASP B O 1
ATOM 4260 N N . SER B 1 205 ? -8.602 0.35 4.164 1 93.69 205 SER B N 1
ATOM 4261 C CA . SER B 1 205 ? -9.453 1.273 3.416 1 93.69 205 SER B CA 1
ATOM 4262 C C . SER B 1 205 ? -8.859 1.587 2.047 1 93.69 205 SER B C 1
ATOM 4264 O O . SER B 1 205 ? -7.68 1.942 1.944 1 93.69 205 SER B O 1
ATOM 4266 N N . LEU B 1 206 ? -9.656 1.422 1.031 1 96.81 206 LEU B N 1
ATOM 4267 C CA . LEU B 1 206 ? -9.211 1.704 -0.329 1 96.81 206 LEU B CA 1
ATOM 4268 C C . LEU B 1 206 ? -9.648 3.1 -0.766 1 96.81 206 LEU B C 1
ATOM 4270 O O . LEU B 1 206 ? -10.844 3.406 -0.776 1 96.81 206 LEU B O 1
ATOM 4274 N N . PHE B 1 207 ? -8.703 3.906 -1.086 1 96.94 207 PHE B N 1
ATOM 4275 C CA . PHE B 1 207 ? -8.992 5.242 -1.599 1 96.94 207 PHE B CA 1
ATOM 4276 C C . PHE B 1 207 ? -8.82 5.285 -3.113 1 96.94 207 PHE B C 1
ATOM 4278 O O . PHE B 1 207 ? -7.805 4.84 -3.645 1 96.94 207 PHE B O 1
ATOM 4285 N N . PHE B 1 208 ? -9.844 5.801 -3.754 1 97.5 208 PHE B N 1
ATOM 4286 C CA . PHE B 1 208 ? -9.898 5.852 -5.211 1 97.5 208 PHE B CA 1
ATOM 4287 C C . PHE B 1 208 ? -9.797 7.289 -5.707 1 97.5 208 PHE B C 1
ATOM 4289 O O . PHE B 1 208 ? -10.312 8.211 -5.066 1 97.5 208 PHE B O 1
ATOM 4296 N N . ARG B 1 209 ? -9.148 7.402 -6.77 1 96.19 209 ARG B N 1
ATOM 4297 C CA . ARG B 1 209 ? -9.156 8.641 -7.539 1 96.19 209 ARG B CA 1
ATOM 4298 C C . ARG B 1 209 ? -9.922 8.469 -8.852 1 96.19 209 ARG B C 1
ATOM 4300 O O . ARG B 1 209 ? -9.828 7.422 -9.492 1 96.19 209 ARG B O 1
ATOM 4307 N N . TY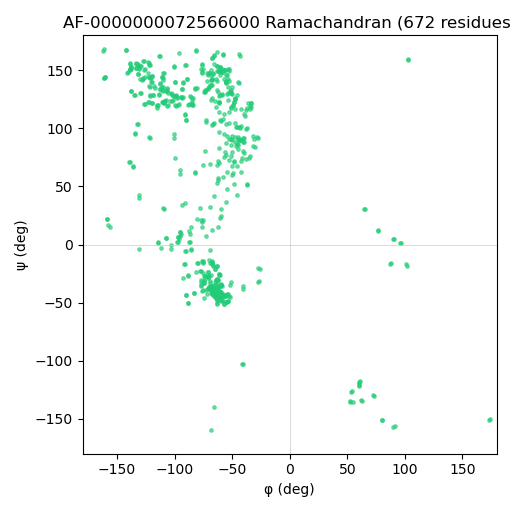R B 1 210 ? -10.633 9.523 -9.227 1 94.69 210 TYR B N 1
ATOM 4308 C CA . TYR B 1 210 ? -11.391 9.484 -10.469 1 94.69 210 TYR B CA 1
ATOM 4309 C C . TYR B 1 210 ? -10.586 10.055 -11.625 1 94.69 210 TYR B C 1
ATOM 4311 O O . TYR B 1 210 ? -9.906 11.078 -11.469 1 94.69 210 TYR B O 1
ATOM 4319 N N . GLN B 1 211 ? -10.617 9.312 -12.727 1 91.81 211 GLN B N 1
ATOM 4320 C CA . GLN B 1 211 ? -9.984 9.836 -13.93 1 91.81 211 GLN B CA 1
ATOM 4321 C C . GLN B 1 211 ? -10.844 9.555 -15.164 1 91.81 211 GLN B C 1
ATOM 4323 O O . GLN B 1 211 ? -11.602 8.586 -15.195 1 91.81 211 GLN B O 1
ATOM 4328 N N . GLN B 1 212 ? -10.695 10.516 -16.156 1 90.25 212 GLN B N 1
ATOM 4329 C CA . GLN B 1 212 ? -11.266 10.344 -17.484 1 90.25 212 GLN B CA 1
ATOM 4330 C C . GLN B 1 212 ? -10.219 10.57 -18.578 1 90.25 212 GLN B C 1
ATOM 4332 O O . GLN B 1 212 ? -9.375 11.461 -18.453 1 90.25 212 GLN B O 1
ATOM 4337 N N . PRO B 1 213 ? -10.234 9.82 -19.641 1 92.81 213 PRO B N 1
ATOM 4338 C CA . PRO B 1 213 ? -11.07 8.641 -19.828 1 92.81 213 PRO B CA 1
ATOM 4339 C C . PRO B 1 213 ? -10.688 7.48 -18.906 1 92.81 213 PRO B C 1
ATOM 4341 O O . PRO B 1 213 ? -9.578 7.457 -18.375 1 92.81 213 PRO B O 1
ATOM 4344 N N . ALA B 1 214 ? -11.609 6.582 -18.75 1 93.62 214 ALA B N 1
ATOM 4345 C CA . ALA B 1 214 ? -11.305 5.363 -18 1 93.62 214 ALA B CA 1
ATOM 4346 C C . ALA B 1 214 ? -10.211 4.551 -18.688 1 93.62 214 ALA B C 1
ATOM 4348 O O . ALA B 1 214 ? -10.039 4.641 -19.906 1 93.62 214 ALA B O 1
ATOM 4349 N N . PRO B 1 215 ? -9.422 3.826 -17.906 1 93.69 215 PRO B N 1
ATOM 4350 C CA . PRO B 1 215 ? -8.406 2.971 -18.516 1 93.69 215 PRO B CA 1
ATOM 4351 C C . PRO B 1 215 ? -9.008 1.829 -19.328 1 93.69 215 PRO B C 1
ATOM 4353 O O . PRO B 1 215 ? -10.195 1.539 -19.203 1 93.69 215 PRO B O 1
ATOM 4356 N N . PRO B 1 216 ? -8.148 1.264 -20.188 1 93.62 216 PRO B N 1
ATOM 4357 C CA . PRO B 1 216 ? -8.641 0.138 -20.984 1 93.62 216 PRO B CA 1
ATOM 4358 C C . PRO B 1 216 ? -9.039 -1.061 -20.125 1 93.62 216 PRO B C 1
ATOM 4360 O O . PRO B 1 216 ? -8.531 -1.227 -19.016 1 93.62 216 PRO B O 1
ATOM 4363 N N . PRO B 1 217 ? -9.977 -1.873 -20.656 1 96.12 217 PRO B N 1
ATOM 4364 C CA . PRO B 1 217 ? -10.414 -3.053 -19.906 1 96.12 217 PRO B CA 1
ATOM 4365 C C . PRO B 1 217 ? -9.281 -4.031 -19.625 1 96.12 217 PRO B C 1
ATOM 4367 O O . PRO B 1 217 ? -8.359 -4.168 -20.453 1 96.12 217 PRO B O 1
ATOM 4370 N N . CYS B 1 218 ? -9.391 -4.723 -18.5 1 97.38 218 CYS B N 1
ATOM 4371 C CA . CYS B 1 218 ? -8.352 -5.641 -18.062 1 97.38 218 CYS B CA 1
ATOM 4372 C C . CYS B 1 218 ? -8.945 -6.973 -17.609 1 97.38 218 CYS B C 1
ATOM 4374 O O . CYS B 1 218 ? -10.133 -7.055 -17.312 1 97.38 218 CYS B O 1
ATOM 4376 N N . ILE B 1 219 ? -8.102 -8.047 -17.672 1 97.25 219 ILE B N 1
ATOM 4377 C CA . ILE B 1 219 ? -8.383 -9.242 -16.891 1 97.25 219 ILE B CA 1
ATOM 4378 C C . ILE B 1 219 ? -7.703 -9.125 -15.523 1 97.25 219 ILE B C 1
ATOM 4380 O O . ILE B 1 219 ? -6.73 -8.383 -15.367 1 97.25 219 ILE B O 1
ATOM 4384 N N . TRP B 1 220 ? -8.227 -9.82 -14.508 1 98 220 TRP B N 1
ATOM 4385 C CA . TRP B 1 220 ? -7.773 -9.68 -13.133 1 98 220 TRP B CA 1
ATOM 4386 C C . TRP B 1 220 ? -7.414 -11.031 -12.531 1 98 220 TRP B C 1
ATOM 4388 O O . TRP B 1 220 ? -8.031 -12.047 -12.867 1 98 220 TRP B O 1
ATOM 4398 N N . THR B 1 221 ? -6.426 -11.102 -11.75 1 97.94 221 THR B N 1
ATOM 4399 C CA . THR B 1 221 ? -6.055 -12.242 -10.922 1 97.94 221 THR B CA 1
ATOM 4400 C C . THR B 1 221 ? -5.609 -11.789 -9.531 1 97.94 221 THR B C 1
ATOM 4402 O O . THR B 1 221 ? -5.227 -10.625 -9.344 1 97.94 221 THR B O 1
ATOM 4405 N N . SER B 1 222 ? -5.797 -12.578 -8.57 1 97.44 222 SER B N 1
ATOM 4406 C CA . SER B 1 222 ? -5.316 -12.266 -7.223 1 97.44 222 SER B CA 1
ATOM 4407 C C . SER B 1 222 ? -4.328 -13.32 -6.734 1 97.44 222 SER B C 1
ATOM 4409 O O . SER B 1 222 ? -4.441 -14.492 -7.09 1 97.44 222 SER B O 1
ATOM 4411 N N . ILE B 1 223 ? -3.33 -12.93 -5.98 1 96.5 223 ILE B N 1
ATOM 4412 C CA . ILE B 1 223 ? -2.332 -13.773 -5.34 1 96.5 223 ILE B CA 1
ATOM 4413 C C . ILE B 1 223 ? -2.348 -13.539 -3.832 1 96.5 223 ILE B C 1
ATOM 4415 O O . ILE B 1 223 ? -2.215 -12.406 -3.371 1 96.5 223 ILE B O 1
ATOM 4419 N N . SER B 1 224 ? -2.566 -14.594 -3.109 1 93.31 224 SER B N 1
ATOM 4420 C CA . SER B 1 224 ? -2.625 -14.477 -1.656 1 93.31 224 SER B CA 1
ATOM 4421 C C . SER B 1 224 ? -1.679 -15.461 -0.981 1 93.31 224 SER B C 1
ATOM 4423 O O . SER B 1 224 ? -1.274 -16.453 -1.587 1 93.31 224 SER B O 1
ATOM 4425 N N . PHE B 1 225 ? -1.314 -15.156 0.231 1 91.38 225 PHE B N 1
ATOM 4426 C CA . PHE B 1 225 ? -0.308 -15.883 0.995 1 91.38 225 PHE B CA 1
ATOM 4427 C C . PHE B 1 225 ? -0.93 -16.547 2.221 1 91.38 225 PHE B C 1
ATOM 4429 O O . PHE B 1 225 ? -1.479 -15.859 3.088 1 91.38 225 PHE B O 1
ATOM 4436 N N . HIS B 1 226 ? -0.87 -17.797 2.318 1 87.25 226 HIS B N 1
ATOM 4437 C CA . HIS B 1 226 ? -1.636 -18.516 3.33 1 87.25 226 HIS B CA 1
ATOM 4438 C C . HIS B 1 226 ? -0.73 -19.406 4.188 1 87.25 226 HIS B C 1
ATOM 4440 O O . HIS B 1 226 ? 0.286 -19.906 3.705 1 87.25 226 HIS B O 1
ATOM 4446 N N . HIS B 1 227 ? -1.17 -19.422 5.449 1 85.44 227 HIS B N 1
ATOM 4447 C CA . HIS B 1 227 ? -0.456 -20.25 6.422 1 85.44 227 HIS B CA 1
ATOM 4448 C C . HIS B 1 227 ? 0.997 -19.797 6.559 1 85.44 227 HIS B C 1
ATOM 4450 O O . HIS B 1 227 ? 1.273 -18.609 6.727 1 85.44 227 HIS B O 1
ATOM 4456 N N . SER B 1 228 ? 1.961 -20.484 6.277 1 89.5 228 SER B N 1
ATOM 4457 C CA . SER B 1 228 ? 3.375 -20.125 6.348 1 89.5 228 SER B CA 1
ATOM 4458 C C . SER B 1 228 ? 4.098 -20.469 5.051 1 89.5 228 SER B C 1
ATOM 4460 O O . SER B 1 228 ? 5.25 -20.078 4.852 1 89.5 228 SER B O 1
ATOM 4462 N N . ASP B 1 229 ? 3.283 -21.125 4.102 1 94.38 229 ASP B N 1
ATOM 4463 C CA . ASP B 1 229 ? 4.094 -21.641 3 1 94.38 229 ASP B CA 1
ATOM 4464 C C . ASP B 1 229 ? 3.252 -21.812 1.737 1 94.38 229 ASP B C 1
ATOM 4466 O O . ASP B 1 229 ? 3.672 -22.5 0.797 1 94.38 229 ASP B O 1
ATOM 4470 N N . LYS B 1 230 ? 2.068 -21.234 1.652 1 93.94 230 LYS B N 1
ATOM 4471 C CA . LYS B 1 230 ? 1.222 -21.484 0.489 1 93.94 230 LYS B CA 1
ATOM 4472 C C . LYS B 1 230 ? 0.927 -20.188 -0.262 1 93.94 230 LYS B C 1
ATOM 4474 O O . LYS B 1 230 ? 0.692 -19.156 0.355 1 93.94 230 LYS B O 1
ATOM 4479 N N . LEU B 1 231 ? 0.942 -20.297 -1.571 1 95.12 231 LEU B N 1
ATOM 4480 C CA . LEU B 1 231 ? 0.478 -19.266 -2.49 1 95.12 231 LEU B CA 1
ATOM 4481 C C . LEU B 1 231 ? -0.796 -19.703 -3.203 1 95.12 231 LEU B C 1
ATOM 4483 O O . LEU B 1 231 ? -0.872 -20.828 -3.713 1 95.12 231 LEU B O 1
ATOM 4487 N N . ARG B 1 232 ? -1.711 -18.844 -3.219 1 94.69 232 ARG B N 1
ATOM 4488 C CA . ARG B 1 232 ? -2.939 -19.141 -3.949 1 94.69 232 ARG B CA 1
ATOM 4489 C C . ARG B 1 232 ? -3.199 -18.094 -5.027 1 94.69 232 ARG B C 1
ATOM 4491 O O . ARG B 1 232 ? -3.168 -16.891 -4.75 1 94.69 232 ARG B O 1
ATOM 4498 N N . ILE B 1 233 ? -3.426 -18.531 -6.207 1 97.06 233 ILE B N 1
ATOM 4499 C CA . ILE B 1 233 ? -3.766 -17.703 -7.355 1 97.06 233 ILE B CA 1
ATOM 4500 C C . ILE B 1 233 ? -5.219 -17.953 -7.758 1 97.06 233 ILE B C 1
ATOM 4502 O O . ILE B 1 233 ? -5.613 -19.094 -8.008 1 97.06 233 ILE B O 1
ATOM 4506 N N . VAL B 1 234 ? -5.965 -16.891 -7.77 1 96.56 234 VAL B N 1
ATOM 4507 C CA . VAL B 1 234 ? -7.371 -17.031 -8.141 1 96.56 234 VAL B CA 1
ATOM 4508 C C . VAL B 1 234 ? -7.625 -16.312 -9.469 1 96.56 234 VAL B C 1
ATOM 4510 O O . VAL B 1 234 ? -7.176 -15.188 -9.672 1 96.56 234 VAL B O 1
ATOM 4513 N N . ASP B 1 235 ? -8.258 -17 -10.438 1 96.25 235 ASP B N 1
ATOM 4514 C CA . ASP B 1 235 ? -8.734 -16.484 -11.719 1 96.25 235 ASP B CA 1
ATOM 4515 C C . ASP B 1 235 ? -7.57 -16.031 -12.594 1 96.25 235 ASP B C 1
ATOM 4517 O O . ASP B 1 235 ? -7.668 -15.031 -13.305 1 96.25 235 ASP B O 1
ATOM 4521 N N . GLY B 1 236 ? -6.441 -16.688 -12.422 1 95.5 236 GLY B N 1
ATOM 4522 C CA . GLY B 1 236 ? -5.359 -16.484 -13.375 1 95.5 236 GLY B CA 1
ATOM 4523 C C . GLY B 1 236 ? -5.633 -17.109 -14.734 1 95.5 236 GLY B C 1
ATOM 4524 O O . GLY B 1 236 ? -6.367 -18.094 -14.836 1 95.5 236 GLY B O 1
ATOM 4525 N N . PRO B 1 237 ? -5.094 -16.422 -15.75 1 94.25 237 PRO B N 1
ATOM 4526 C CA . PRO B 1 237 ? -5.246 -17.062 -17.062 1 94.25 237 PRO B CA 1
ATOM 4527 C C . PRO B 1 237 ? -4.637 -18.469 -17.094 1 94.25 237 PRO B C 1
ATOM 4529 O O . PRO B 1 237 ? -3.857 -18.828 -16.203 1 94.25 237 PRO B O 1
ATOM 4532 N N . SER B 1 238 ? -5.047 -19.219 -18.125 1 91.06 238 SER B N 1
ATOM 4533 C CA . SER B 1 238 ? -4.59 -20.594 -18.281 1 91.06 238 SER B CA 1
ATOM 4534 C C . SER B 1 238 ? -3.066 -20.672 -18.266 1 91.06 238 SER B C 1
ATOM 4536 O O . SER B 1 238 ? -2.389 -19.891 -18.938 1 91.06 238 SER B O 1
ATOM 4538 N N . GLY B 1 239 ? -2.547 -21.578 -17.438 1 92.88 239 GLY B N 1
ATOM 4539 C CA . GLY B 1 239 ? -1.119 -21.844 -17.406 1 92.88 239 GLY B CA 1
ATOM 4540 C C . GLY B 1 239 ? -0.356 -20.922 -16.469 1 92.88 239 GLY B C 1
ATOM 4541 O O . GLY B 1 239 ? 0.81 -21.172 -16.172 1 92.88 239 GLY B O 1
ATOM 4542 N N . PHE B 1 240 ? -0.969 -19.859 -16.109 1 95.12 240 PHE B N 1
ATOM 4543 C CA . PHE B 1 240 ? -0.283 -18.859 -15.305 1 95.12 240 PHE B CA 1
ATOM 4544 C C . PHE B 1 240 ? 0.299 -19.469 -14.039 1 95.12 240 PHE B C 1
ATOM 4546 O O . PHE B 1 240 ? 1.452 -19.219 -13.688 1 95.12 240 PHE B O 1
ATOM 4553 N N . GLY B 1 241 ? -0.475 -20.219 -13.281 1 95.69 241 GLY B N 1
ATOM 4554 C CA . GLY B 1 241 ? -0.002 -20.891 -12.078 1 95.69 241 GLY B CA 1
ATOM 4555 C C . GLY B 1 241 ? 1.214 -21.766 -12.32 1 95.69 241 GLY B C 1
ATOM 4556 O O . GLY B 1 241 ? 2.158 -21.75 -11.523 1 95.69 241 GLY B O 1
ATOM 4557 N N . LEU B 1 242 ? 1.181 -22.469 -13.391 1 95.75 242 LEU B N 1
ATOM 4558 C CA . LEU B 1 242 ? 2.287 -23.359 -13.734 1 95.75 242 LEU B CA 1
ATOM 4559 C C . LEU B 1 242 ? 3.539 -22.562 -14.078 1 95.75 242 LEU B C 1
ATOM 4561 O O . LEU B 1 242 ? 4.648 -22.953 -13.703 1 95.75 242 LEU B O 1
ATOM 4565 N N . ILE B 1 243 ? 3.346 -21.5 -14.805 1 95.88 243 ILE B N 1
ATOM 4566 C CA . ILE B 1 243 ? 4.457 -20.625 -15.156 1 95.88 243 ILE B CA 1
ATOM 4567 C C . ILE B 1 243 ? 5.102 -20.078 -13.883 1 95.88 243 ILE B C 1
ATOM 4569 O O . ILE B 1 243 ? 6.328 -20.031 -13.773 1 95.88 243 ILE B O 1
ATOM 4573 N N . LEU B 1 244 ? 4.273 -19.672 -12.969 1 97.31 244 LEU B N 1
ATOM 4574 C CA . LEU B 1 244 ? 4.77 -19.156 -11.703 1 97.31 244 LEU B CA 1
ATOM 4575 C C . LEU B 1 244 ? 5.508 -20.234 -10.922 1 97.31 244 LEU B C 1
ATOM 4577 O O . LEU B 1 244 ? 6.59 -19.984 -10.383 1 97.31 244 LEU B O 1
ATOM 4581 N N . ALA B 1 245 ? 4.953 -21.406 -10.828 1 97.06 245 ALA B N 1
ATOM 4582 C CA . ALA B 1 245 ? 5.59 -22.531 -10.141 1 97.06 245 ALA B CA 1
ATOM 4583 C C . ALA B 1 245 ? 6.953 -22.844 -10.75 1 97.06 245 ALA B C 1
ATOM 4585 O O . ALA B 1 245 ? 7.922 -23.094 -10.031 1 97.06 245 ALA B O 1
ATOM 4586 N N . ASP B 1 246 ? 6.988 -22.844 -11.992 1 96.5 246 ASP B N 1
ATOM 4587 C CA . ASP B 1 246 ? 8.234 -23.109 -12.703 1 96.5 246 ASP B CA 1
ATOM 4588 C C . ASP B 1 246 ? 9.297 -22.062 -12.375 1 96.5 246 ASP B C 1
ATOM 4590 O O . ASP B 1 246 ? 10.469 -22.391 -12.18 1 96.5 246 ASP B O 1
ATOM 4594 N N . ALA B 1 247 ? 8.883 -20.828 -12.375 1 95.31 247 ALA B N 1
ATOM 4595 C CA . ALA B 1 247 ? 9.797 -19.734 -12.07 1 95.31 247 ALA B CA 1
ATOM 4596 C C . ALA B 1 247 ? 10.359 -19.859 -10.656 1 95.31 247 ALA B C 1
ATOM 4598 O O . ALA B 1 247 ? 11.508 -19.5 -10.398 1 95.31 247 ALA B O 1
ATOM 4599 N N . LEU B 1 248 ? 9.539 -20.328 -9.734 1 96.44 248 LEU B N 1
ATOM 4600 C CA . LEU B 1 248 ? 9.969 -20.484 -8.352 1 96.44 248 LEU B CA 1
ATOM 4601 C C . LEU B 1 248 ? 10.836 -21.734 -8.203 1 96.44 248 LEU B C 1
ATOM 4603 O O . LEU B 1 248 ? 11.586 -21.859 -7.227 1 96.44 248 LEU B O 1
ATOM 4607 N N . GLY B 1 249 ? 10.719 -22.656 -9.062 1 93.88 249 GLY B N 1
ATOM 4608 C CA . GLY B 1 249 ? 11.641 -23.781 -9.227 1 93.88 249 GLY B CA 1
ATOM 4609 C C . GLY B 1 249 ? 11.758 -24.641 -7.992 1 93.88 249 GLY B C 1
ATOM 4610 O O . GLY B 1 249 ? 10.758 -25.156 -7.488 1 93.88 249 GLY B O 1
ATOM 4611 N N . PRO B 1 250 ? 13.008 -24.672 -7.477 1 92.62 250 PRO B N 1
ATOM 4612 C CA . PRO B 1 250 ? 13.297 -25.609 -6.383 1 92.62 250 PRO B CA 1
ATOM 4613 C C . PRO B 1 250 ? 12.57 -25.234 -5.09 1 92.62 250 PRO B C 1
ATOM 4615 O O . PRO B 1 250 ? 12.5 -26.062 -4.168 1 92.62 250 PRO B O 1
ATOM 4618 N N . ASP B 1 251 ? 12.086 -24.109 -5.004 1 94.69 251 ASP B N 1
ATOM 4619 C CA . ASP B 1 251 ? 11.398 -23.688 -3.789 1 94.69 251 ASP B CA 1
ATOM 4620 C C . ASP B 1 251 ? 10.016 -24.328 -3.688 1 94.69 251 ASP B C 1
ATOM 4622 O O . ASP B 1 251 ? 9.398 -24.328 -2.623 1 94.69 251 ASP B O 1
ATOM 4626 N N . VAL B 1 252 ? 9.531 -24.891 -4.793 1 97.12 252 VAL B N 1
ATOM 4627 C CA . VAL B 1 252 ? 8.172 -25.422 -4.848 1 97.12 252 VAL B CA 1
ATOM 4628 C C . VAL B 1 252 ? 8.172 -26.859 -4.352 1 97.12 252 VAL B C 1
ATOM 4630 O O . VAL B 1 252 ? 8.984 -27.672 -4.781 1 97.12 252 VAL B O 1
ATOM 4633 N N . GLU B 1 253 ? 7.332 -27.141 -3.42 1 96.75 253 GLU B N 1
ATOM 4634 C CA . GLU B 1 253 ? 7.141 -28.516 -2.926 1 96.75 253 GLU B CA 1
ATOM 4635 C C . GLU B 1 253 ? 6.082 -29.25 -3.742 1 96.75 253 GLU B C 1
ATOM 4637 O O . GLU B 1 253 ? 6.32 -30.359 -4.211 1 96.75 253 GLU B O 1
ATOM 4642 N N . ASN B 1 254 ? 4.938 -28.656 -3.924 1 95.44 254 ASN B N 1
ATOM 4643 C CA . ASN B 1 254 ? 3.869 -29.234 -4.734 1 95.44 254 ASN B CA 1
ATOM 4644 C C . ASN B 1 254 ? 2.848 -28.188 -5.145 1 95.44 254 ASN B C 1
ATOM 4646 O O . ASN B 1 254 ? 2.936 -27.031 -4.719 1 95.44 254 ASN B O 1
ATOM 4650 N N . CYS B 1 255 ? 1.969 -28.516 -6.102 1 95.88 255 CYS B N 1
ATOM 4651 C CA . CYS B 1 255 ? 0.913 -27.641 -6.602 1 95.88 255 CYS B CA 1
ATOM 4652 C C . CYS B 1 255 ? -0.427 -28.375 -6.629 1 95.88 255 CYS B C 1
ATOM 4654 O O . CYS B 1 255 ? -0.47 -29.609 -6.738 1 95.88 255 CYS B O 1
ATOM 4656 N N . GLN B 1 256 ? -1.437 -27.625 -6.496 1 94.31 256 GLN B N 1
ATOM 4657 C CA . GLN B 1 256 ? -2.793 -28.141 -6.582 1 94.31 256 GLN B CA 1
ATOM 4658 C C . GLN B 1 256 ? -3.719 -27.172 -7.305 1 94.31 256 GLN B C 1
ATOM 4660 O O . GLN B 1 256 ? -3.516 -25.953 -7.246 1 94.31 256 GLN B O 1
ATOM 4665 N N . VAL B 1 257 ? -4.699 -27.703 -8.008 1 91.75 257 VAL B N 1
ATOM 4666 C CA . VAL B 1 257 ? -5.723 -26.891 -8.672 1 91.75 257 VAL B CA 1
ATOM 4667 C C . VAL B 1 257 ? -7.098 -27.234 -8.102 1 91.75 257 VAL B C 1
ATOM 4669 O O . VAL B 1 257 ? -7.438 -28.406 -7.938 1 91.75 257 VAL B O 1
ATOM 4672 N N . ARG B 1 258 ? -7.809 -26.25 -7.703 1 87.44 258 ARG B N 1
ATOM 4673 C CA . ARG B 1 258 ? -9.195 -26.375 -7.258 1 87.44 258 ARG B CA 1
ATOM 4674 C C . ARG B 1 258 ? -10.07 -25.312 -7.918 1 87.44 258 ARG B C 1
ATOM 4676 O O . ARG B 1 258 ? -10.094 -24.156 -7.477 1 87.44 258 ARG B O 1
ATOM 4683 N N . GLY B 1 259 ? -10.891 -25.719 -8.969 1 86.38 259 GLY B N 1
ATOM 4684 C CA . GLY B 1 259 ? -11.656 -24.719 -9.695 1 86.38 259 GLY B CA 1
ATOM 4685 C C . GLY B 1 259 ? -10.797 -23.672 -10.359 1 86.38 259 GLY B C 1
ATOM 4686 O O . GLY B 1 259 ? -9.914 -24 -11.164 1 86.38 259 GLY B O 1
ATOM 4687 N N . THR B 1 260 ? -11.07 -22.469 -9.969 1 87.75 260 THR B N 1
ATOM 4688 C CA . THR B 1 260 ? -10.312 -21.375 -10.57 1 87.75 260 THR B CA 1
ATOM 4689 C C . THR B 1 260 ? -9.117 -21 -9.711 1 87.75 260 THR B C 1
ATOM 4691 O O . THR B 1 260 ? -8.414 -20.016 -9.992 1 87.75 260 THR B O 1
ATOM 4694 N N . MET B 1 261 ? -8.875 -21.797 -8.727 1 93 261 MET B N 1
ATOM 4695 C CA . MET B 1 261 ? -7.777 -21.5 -7.805 1 93 261 MET B CA 1
ATOM 4696 C C . MET B 1 261 ? -6.598 -22.438 -8.062 1 93 261 MET B C 1
ATOM 4698 O O . MET B 1 261 ? -6.773 -23.656 -8.203 1 93 261 MET B O 1
ATOM 4702 N N . PHE B 1 262 ? -5.434 -21.953 -8.203 1 95.44 262 PHE B N 1
ATOM 4703 C CA . PHE B 1 262 ? -4.168 -22.672 -8.281 1 95.44 262 PHE B CA 1
ATOM 4704 C C . PHE B 1 262 ? -3.334 -22.438 -7.031 1 95.44 262 PHE B C 1
ATOM 4706 O O . PHE B 1 262 ? -3.055 -21.281 -6.668 1 95.44 262 PHE B O 1
ATOM 4713 N N . GLU B 1 263 ? -2.959 -23.469 -6.344 1 95.94 263 GLU B N 1
ATOM 4714 C CA . GLU B 1 263 ? -2.207 -23.359 -5.098 1 95.94 263 GLU B CA 1
ATOM 4715 C C . GLU B 1 263 ? -0.793 -23.906 -5.254 1 95.94 263 GLU B C 1
ATOM 4717 O O . GLU B 1 263 ? -0.604 -25 -5.801 1 95.94 263 GLU B O 1
ATOM 4722 N N . ILE B 1 264 ? 0.186 -23.203 -4.777 1 97.06 264 ILE B N 1
ATOM 4723 C CA . ILE B 1 264 ? 1.581 -23.625 -4.719 1 97.06 264 ILE B CA 1
ATOM 4724 C C . ILE B 1 264 ? 2.02 -23.766 -3.264 1 97.06 264 ILE B C 1
ATOM 4726 O O . ILE B 1 264 ? 1.951 -22.797 -2.496 1 97.06 264 ILE B O 1
ATOM 4730 N N . LYS B 1 265 ? 2.414 -24.906 -2.91 1 97.31 265 LYS B N 1
ATOM 4731 C CA . LYS B 1 265 ? 3.041 -25.109 -1.608 1 97.31 265 LYS B CA 1
ATOM 4732 C C . LYS B 1 265 ? 4.562 -25 -1.708 1 97.31 265 LYS B C 1
ATOM 4734 O O . LYS B 1 265 ? 5.184 -25.656 -2.547 1 97.31 265 LYS B O 1
ATOM 4739 N N . LEU B 1 266 ? 5.129 -24.172 -0.909 1 97.38 266 LEU B N 1
ATOM 4740 C CA . LEU B 1 266 ? 6.57 -23.922 -0.924 1 97.38 266 LEU B CA 1
ATOM 4741 C C . LEU B 1 266 ? 7.258 -24.688 0.207 1 97.38 266 LEU B C 1
ATOM 4743 O O . LEU B 1 266 ? 6.637 -24.984 1.23 1 97.38 266 LEU B O 1
ATOM 4747 N N . HIS B 1 267 ? 8.562 -25 -0.04 1 96.81 267 HIS B N 1
ATOM 4748 C CA . HIS B 1 267 ? 9.367 -25.562 1.031 1 96.81 267 HIS B CA 1
ATOM 4749 C C . HIS B 1 267 ? 9.609 -24.547 2.143 1 96.81 267 HIS B C 1
ATOM 4751 O O . HIS B 1 267 ? 9.82 -23.375 1.873 1 96.81 267 HIS B O 1
ATOM 4757 N N . GLY B 1 268 ? 9.594 -25.078 3.344 1 94.38 268 GLY B N 1
ATOM 4758 C CA . GLY B 1 268 ? 9.852 -24.219 4.488 1 94.38 268 GLY B CA 1
ATOM 4759 C C . GLY B 1 268 ? 8.641 -23.406 4.902 1 94.38 268 GLY B C 1
ATOM 4760 O O . GLY B 1 268 ? 7.512 -23.906 4.867 1 94.38 268 GLY B O 1
ATOM 4761 N N . SER B 1 269 ? 8.945 -22.172 5.516 1 93.19 269 SER B N 1
ATOM 4762 C CA . SER B 1 269 ? 7.918 -21.234 5.973 1 93.19 269 SER B CA 1
ATOM 4763 C C . SER B 1 269 ? 8.258 -19.812 5.586 1 93.19 269 SER B C 1
ATOM 4765 O O . SER B 1 269 ? 8.43 -18.953 6.453 1 93.19 269 SER B O 1
ATOM 4767 N N . PRO B 1 270 ? 8.227 -19.609 4.242 1 92.75 270 PRO B N 1
ATOM 4768 C CA . PRO B 1 270 ? 8.695 -18.297 3.783 1 92.75 270 PRO B CA 1
ATOM 4769 C C . PRO B 1 270 ? 7.859 -17.156 4.34 1 92.75 270 PRO B C 1
ATOM 4771 O O . PRO B 1 270 ? 8.367 -16.031 4.496 1 92.75 270 PRO B O 1
ATOM 4774 N N . TRP B 1 271 ? 6.566 -17.375 4.695 1 91.38 271 TRP B N 1
ATOM 4775 C CA . TRP B 1 271 ? 5.699 -16.281 5.129 1 91.38 271 TRP B CA 1
ATOM 4776 C C . TRP B 1 271 ? 5.859 -16.031 6.625 1 91.38 271 TRP B C 1
ATOM 4778 O O . TRP B 1 271 ? 5.27 -15.094 7.168 1 91.38 271 TRP B O 1
ATOM 4788 N N . ARG B 1 272 ? 6.629 -16.812 7.324 1 88.81 272 ARG B N 1
ATOM 4789 C CA . ARG B 1 272 ? 6.969 -16.656 8.734 1 88.81 272 ARG B CA 1
ATOM 4790 C C . ARG B 1 272 ? 8.477 -16.766 8.953 1 88.81 272 ARG B C 1
ATOM 4792 O O . ARG B 1 272 ? 8.922 -17.438 9.883 1 88.81 272 ARG B O 1
ATOM 4799 N N . ALA B 1 273 ? 9.148 -16.203 8.078 1 88.56 273 ALA B N 1
ATOM 4800 C CA . ALA B 1 273 ? 10.602 -16.359 8.055 1 88.56 273 ALA B CA 1
ATOM 4801 C C . ALA B 1 273 ? 11.258 -15.516 9.156 1 88.56 273 ALA B C 1
ATOM 4803 O O . ALA B 1 273 ? 10.742 -14.461 9.531 1 88.56 273 ALA B O 1
ATOM 4804 N N . VAL B 1 274 ? 12.352 -15.977 9.602 1 87.31 274 VAL B N 1
ATOM 4805 C CA . VAL B 1 274 ? 13.164 -15.258 10.57 1 87.31 274 VAL B CA 1
ATOM 4806 C C . VAL B 1 274 ? 14.625 -15.242 10.109 1 87.31 274 VAL B C 1
ATOM 4808 O O . VAL B 1 274 ? 15.047 -16.109 9.344 1 87.31 274 VAL B O 1
ATOM 4811 N N . GLY B 1 275 ? 15.336 -14.281 10.555 1 90.06 275 GLY B N 1
ATOM 4812 C CA . GLY B 1 275 ? 16.75 -14.227 10.227 1 90.06 275 GLY B CA 1
ATOM 4813 C C . GLY B 1 275 ? 17.016 -14.109 8.734 1 90.06 275 GLY B C 1
ATOM 4814 O O . GLY B 1 275 ? 16.359 -13.32 8.047 1 90.06 275 GLY B O 1
ATOM 4815 N N . THR B 1 276 ? 17.938 -14.891 8.219 1 91.69 276 THR B N 1
ATOM 4816 C CA . THR B 1 276 ? 18.359 -14.797 6.828 1 91.69 276 THR B CA 1
ATOM 4817 C C . THR B 1 276 ? 17.266 -15.312 5.898 1 91.69 276 THR B C 1
ATOM 4819 O O . THR B 1 276 ? 17.25 -14.977 4.711 1 91.69 276 THR B O 1
ATOM 4822 N N . LYS B 1 277 ? 16.453 -16.125 6.422 1 91.56 277 LYS B N 1
ATOM 4823 C CA . LYS B 1 277 ? 15.359 -16.656 5.613 1 91.56 277 LYS B CA 1
ATOM 4824 C C . LYS B 1 277 ? 14.391 -15.555 5.195 1 91.56 277 LYS B C 1
ATOM 4826 O O . LYS B 1 277 ? 13.641 -15.719 4.234 1 91.56 277 LYS B O 1
ATOM 4831 N N . THR B 1 278 ? 14.383 -14.414 5.914 1 91.25 278 THR B N 1
ATOM 4832 C CA . THR B 1 278 ? 13.562 -13.273 5.523 1 91.25 278 THR B CA 1
ATOM 4833 C C . THR B 1 278 ? 13.992 -12.742 4.156 1 91.25 278 THR B C 1
ATOM 4835 O O . THR B 1 278 ? 13.18 -12.188 3.416 1 91.25 278 THR B O 1
ATOM 4838 N N . VAL B 1 279 ? 15.281 -12.883 3.828 1 94.69 279 VAL B N 1
ATOM 4839 C CA . VAL B 1 279 ? 15.789 -12.461 2.525 1 94.69 279 VAL B CA 1
ATOM 4840 C C . VAL B 1 279 ? 15.195 -13.344 1.43 1 94.69 279 VAL B C 1
ATOM 4842 O O . VAL B 1 279 ? 14.766 -12.844 0.386 1 94.69 279 VAL B O 1
ATOM 4845 N N . LYS B 1 280 ? 15.141 -14.609 1.743 1 94.06 280 LYS B N 1
ATOM 4846 C CA . LYS B 1 280 ? 14.562 -15.547 0.781 1 94.06 280 LYS B CA 1
ATOM 4847 C C . LYS B 1 280 ? 13.102 -15.203 0.488 1 94.06 280 LYS B C 1
ATOM 4849 O O . LYS B 1 280 ? 12.648 -15.32 -0.653 1 94.06 280 LYS B O 1
ATOM 4854 N N . THR B 1 281 ? 12.375 -14.844 1.477 1 94.25 281 THR B N 1
ATOM 4855 C CA . THR B 1 281 ? 10.992 -14.406 1.293 1 94.25 281 THR B CA 1
ATOM 4856 C C . THR B 1 281 ? 10.906 -13.305 0.24 1 94.25 281 THR B C 1
ATOM 4858 O O . THR B 1 281 ? 10.07 -13.367 -0.665 1 94.25 281 THR B O 1
ATOM 4861 N N . ARG B 1 282 ? 11.789 -12.391 0.333 1 95.31 282 ARG B N 1
ATOM 4862 C CA . ARG B 1 282 ? 11.773 -11.25 -0.579 1 95.31 282 ARG B CA 1
ATOM 4863 C C . ARG B 1 282 ? 12.258 -11.648 -1.967 1 95.31 282 ARG B C 1
ATOM 4865 O O . ARG B 1 282 ? 11.805 -11.102 -2.973 1 95.31 282 ARG B O 1
ATOM 4872 N N . VAL B 1 283 ? 13.133 -12.594 -2.033 1 96.06 283 VAL B N 1
ATOM 4873 C CA . VAL B 1 283 ? 13.547 -13.148 -3.32 1 96.06 283 VAL B CA 1
ATOM 4874 C C . VAL B 1 283 ? 12.352 -13.797 -4.012 1 96.06 283 VAL B C 1
ATOM 4876 O O . VAL B 1 283 ? 12.141 -13.602 -5.215 1 96.06 283 VAL B O 1
ATOM 4879 N N . ILE B 1 284 ? 11.578 -14.5 -3.287 1 95.94 284 ILE B N 1
ATOM 4880 C CA . ILE B 1 284 ? 10.383 -15.148 -3.822 1 95.94 284 ILE B CA 1
ATOM 4881 C C . ILE B 1 284 ? 9.398 -14.094 -4.324 1 95.94 284 ILE B C 1
ATOM 4883 O O . ILE B 1 284 ? 8.852 -14.227 -5.422 1 95.94 284 ILE B O 1
ATOM 4887 N N . LEU B 1 285 ? 9.211 -13.086 -3.553 1 96 285 LEU B N 1
ATOM 4888 C CA . LEU B 1 285 ? 8.281 -12.031 -3.936 1 96 285 LEU B CA 1
ATOM 4889 C C . LEU B 1 285 ? 8.758 -11.32 -5.195 1 96 285 LEU B C 1
ATOM 4891 O O . LEU B 1 285 ? 7.953 -10.992 -6.07 1 96 285 LEU B O 1
ATOM 4895 N N . LEU B 1 286 ? 10.016 -11.086 -5.301 1 97 286 LEU B N 1
ATOM 4896 C CA . LEU B 1 286 ? 10.578 -10.477 -6.5 1 97 286 LEU B CA 1
ATOM 4897 C C . LEU B 1 286 ? 10.383 -11.383 -7.711 1 97 286 LEU B C 1
ATOM 4899 O O . LEU B 1 286 ? 10.094 -10.906 -8.812 1 97 286 LEU B O 1
ATOM 4903 N N . ALA B 1 287 ? 10.523 -12.656 -7.504 1 96.56 287 ALA B N 1
ATOM 4904 C CA . ALA B 1 287 ? 10.297 -13.609 -8.586 1 96.56 287 ALA B CA 1
ATOM 4905 C C . ALA B 1 287 ? 8.844 -13.562 -9.055 1 96.56 287 ALA B C 1
ATOM 4907 O O . ALA B 1 287 ? 8.578 -13.648 -10.258 1 96.56 287 ALA B O 1
ATOM 4908 N N . ILE B 1 288 ? 7.957 -13.469 -8.141 1 97 288 ILE B N 1
ATOM 4909 C CA . ILE B 1 288 ? 6.543 -13.352 -8.484 1 97 288 ILE B CA 1
ATOM 4910 C C . ILE B 1 288 ? 6.312 -12.094 -9.32 1 97 288 ILE B C 1
ATOM 4912 O O . ILE B 1 288 ? 5.613 -12.141 -10.336 1 97 288 ILE B O 1
ATOM 4916 N N . MET B 1 289 ? 6.93 -11.008 -8.914 1 96.56 289 MET B N 1
ATOM 4917 C CA . MET B 1 289 ? 6.781 -9.758 -9.656 1 96.56 289 MET B CA 1
ATOM 4918 C C . MET B 1 289 ? 7.344 -9.891 -11.062 1 96.56 289 MET B C 1
ATOM 4920 O O . MET B 1 289 ? 6.773 -9.352 -12.016 1 96.56 289 MET B O 1
ATOM 4924 N N . ASP B 1 290 ? 8.406 -10.609 -11.195 1 95.69 290 ASP B N 1
ATOM 4925 C CA . ASP B 1 290 ? 8.984 -10.852 -12.508 1 95.69 290 ASP B CA 1
ATOM 4926 C C . ASP B 1 290 ? 8.008 -11.602 -13.406 1 95.69 290 ASP B C 1
ATOM 4928 O O . ASP B 1 290 ? 7.832 -11.25 -14.578 1 95.69 290 ASP B O 1
ATOM 4932 N N . VAL B 1 291 ? 7.418 -12.586 -12.844 1 96.12 291 VAL B N 1
ATOM 4933 C CA . VAL B 1 291 ? 6.492 -13.406 -13.625 1 96.12 291 VAL B CA 1
ATOM 4934 C C . VAL B 1 291 ? 5.266 -12.578 -14.008 1 96.12 291 VAL B C 1
ATOM 4936 O O . VAL B 1 291 ? 4.781 -12.656 -15.133 1 96.12 291 VAL B O 1
ATOM 4939 N N . LEU B 1 292 ? 4.762 -11.805 -13.047 1 96.38 292 LEU B N 1
ATOM 4940 C CA . LEU B 1 292 ? 3.646 -10.914 -13.352 1 96.38 292 LEU B CA 1
ATOM 4941 C C . LEU B 1 292 ? 3.973 -10.016 -14.539 1 96.38 292 LEU B C 1
ATOM 4943 O O . LEU B 1 292 ? 3.199 -9.938 -15.5 1 96.38 292 LEU B O 1
ATOM 4947 N N . GLU B 1 293 ? 5.117 -9.414 -14.484 1 94.5 293 GLU B N 1
ATOM 4948 C CA . GLU B 1 293 ? 5.559 -8.531 -15.562 1 94.5 293 GLU B CA 1
ATOM 4949 C C . GLU B 1 293 ? 5.664 -9.281 -16.891 1 94.5 293 GLU B C 1
ATOM 4951 O O . GLU B 1 293 ? 5.184 -8.797 -17.922 1 94.5 293 GLU B O 1
ATOM 4956 N N . GLN B 1 294 ? 6.23 -10.414 -16.875 1 93.56 294 GLN B N 1
ATOM 4957 C CA . GLN B 1 294 ? 6.43 -11.219 -18.078 1 93.56 294 GLN B CA 1
ATOM 4958 C C . GLN B 1 294 ? 5.098 -11.641 -18.672 1 93.56 294 GLN B C 1
ATOM 4960 O O . GLN B 1 294 ? 4.984 -11.805 -19.891 1 93.56 294 GLN B O 1
ATOM 4965 N N . GLN B 1 295 ? 4.152 -11.797 -17.828 1 95.12 295 GLN B N 1
ATOM 4966 C CA . GLN B 1 295 ? 2.846 -12.273 -18.281 1 95.12 295 GLN B CA 1
ATOM 4967 C C . GLN B 1 295 ? 1.885 -11.109 -18.5 1 95.12 295 GLN B C 1
ATOM 4969 O O . GLN B 1 295 ? 0.679 -11.312 -18.656 1 95.12 295 GLN B O 1
ATOM 4974 N N . GLY B 1 296 ? 2.389 -9.867 -18.391 1 94.62 296 GLY B N 1
ATOM 4975 C CA . GLY B 1 296 ? 1.623 -8.688 -18.766 1 94.62 296 GLY B CA 1
ATOM 4976 C C . GLY B 1 296 ? 0.822 -8.109 -17.609 1 94.62 296 GLY B C 1
ATOM 4977 O O . GLY B 1 296 ? 0.056 -7.16 -17.797 1 94.62 296 GLY B O 1
ATOM 4978 N N . PHE B 1 297 ? 1 -8.672 -16.469 1 96.25 297 PHE B N 1
ATOM 4979 C CA . PHE B 1 297 ? 0.236 -8.203 -15.312 1 96.25 297 PHE B CA 1
ATOM 4980 C C . PHE B 1 297 ? 0.977 -7.086 -14.594 1 96.25 297 PHE B C 1
ATOM 4982 O O . PHE B 1 297 ? 2.205 -7.117 -14.484 1 96.25 297 PHE B O 1
ATOM 4989 N N . SER B 1 298 ? 0.252 -6.156 -14.141 1 95.31 298 SER B N 1
ATOM 4990 C CA . SER B 1 298 ? 0.736 -5.18 -13.172 1 95.31 298 SER B CA 1
ATOM 4991 C C . SER B 1 298 ? 0.155 -5.441 -11.789 1 95.31 298 SER B C 1
ATOM 4993 O O . SER B 1 298 ? -1.024 -5.773 -11.656 1 95.31 298 SER B O 1
ATOM 4995 N N . LEU B 1 299 ? 0.988 -5.387 -10.805 1 95.94 299 LEU B N 1
ATOM 4996 C CA . LEU B 1 299 ? 0.459 -5.383 -9.438 1 95.94 299 LEU B CA 1
ATOM 4997 C C . LEU B 1 299 ? -0.317 -4.098 -9.164 1 95.94 299 LEU B C 1
ATOM 4999 O O . LEU B 1 299 ? 0.278 -3.035 -8.977 1 95.94 299 LEU B O 1
ATOM 5003 N N . TYR B 1 300 ? -1.594 -4.188 -9.164 1 96.06 300 TYR B N 1
ATOM 5004 C CA . TYR B 1 300 ? -2.494 -3.043 -9.117 1 96.06 300 TYR B CA 1
ATOM 5005 C C . TYR B 1 300 ? -2.686 -2.559 -7.688 1 96.06 300 TYR B C 1
ATOM 5007 O O . TYR B 1 300 ? -2.652 -1.354 -7.426 1 96.06 300 TYR B O 1
ATOM 5015 N N . ALA B 1 301 ? -2.836 -3.477 -6.746 1 95.25 301 ALA B N 1
ATOM 5016 C CA . ALA B 1 301 ? -3.051 -3.117 -5.348 1 95.25 301 ALA B CA 1
ATOM 5017 C C . ALA B 1 301 ? -2.711 -4.285 -4.422 1 95.25 301 ALA B C 1
ATOM 5019 O O . ALA B 1 301 ? -2.906 -5.445 -4.785 1 95.25 301 ALA B O 1
ATOM 5020 N N . ALA B 1 302 ? -2.168 -4 -3.295 1 93.94 302 ALA B N 1
ATOM 5021 C CA . ALA B 1 302 ? -2.033 -4.934 -2.178 1 93.94 302 ALA B CA 1
ATOM 5022 C C . ALA B 1 302 ? -3.023 -4.598 -1.063 1 93.94 302 ALA B C 1
ATOM 5024 O O . ALA B 1 302 ? -3 -3.494 -0.515 1 93.94 302 ALA B O 1
ATOM 5025 N N . ILE B 1 303 ? -3.906 -5.539 -0.745 1 93.19 303 ILE B N 1
ATOM 5026 C CA . ILE B 1 303 ? -5.031 -5.215 0.126 1 93.19 303 ILE B CA 1
ATOM 5027 C C . ILE B 1 303 ? -5.121 -6.238 1.255 1 93.19 303 ILE B C 1
ATOM 5029 O O . ILE B 1 303 ? -5.074 -7.445 1.012 1 93.19 303 ILE B O 1
ATOM 5033 N N . ASN B 1 304 ? -5.23 -5.777 2.486 1 88.69 304 ASN B N 1
ATOM 5034 C CA . ASN B 1 304 ? -5.559 -6.625 3.627 1 88.69 304 ASN B CA 1
ATOM 5035 C C . ASN B 1 304 ? -7.062 -6.68 3.871 1 88.69 304 ASN B C 1
ATOM 5037 O O . ASN B 1 304 ? -7.664 -5.688 4.285 1 88.69 304 ASN B O 1
ATOM 5041 N N . HIS B 1 305 ? -7.664 -7.781 3.658 1 82.38 305 HIS B N 1
ATOM 5042 C CA . HIS B 1 305 ? -9.102 -7.922 3.871 1 82.38 305 HIS B CA 1
ATOM 5043 C C . HIS B 1 305 ? -9.398 -8.672 5.168 1 82.38 305 HIS B C 1
ATOM 5045 O O . HIS B 1 305 ? -10.555 -8.953 5.473 1 82.38 305 HIS B O 1
ATOM 5051 N N . ASN B 1 306 ? -8.359 -9.047 5.812 1 77.88 306 ASN B N 1
ATOM 5052 C CA . ASN B 1 306 ? -8.594 -9.852 7.008 1 77.88 306 ASN B CA 1
ATOM 5053 C C . ASN B 1 306 ? -8.836 -8.969 8.234 1 77.88 306 ASN B C 1
ATOM 5055 O O . ASN B 1 306 ? -8.031 -8.086 8.539 1 77.88 306 ASN B O 1
ATOM 5059 N N . SER B 1 307 ? -9.953 -9.18 8.766 1 70.69 307 SER B N 1
ATOM 5060 C CA . SER B 1 307 ? -10.266 -8.477 10.008 1 70.69 307 SER B CA 1
ATOM 5061 C C . SER B 1 307 ? -9.477 -9.055 11.18 1 70.69 307 SER B C 1
ATOM 5063 O O . SER B 1 307 ? -9.242 -10.266 11.242 1 70.69 307 SER B O 1
ATOM 5065 N N . ARG B 1 308 ? -8.414 -8.406 11.734 1 59.47 308 ARG B N 1
ATOM 5066 C CA . ARG B 1 308 ? -7.57 -8.859 12.836 1 59.47 308 ARG B CA 1
ATOM 5067 C C . ARG B 1 308 ? -8.391 -9.094 14.102 1 59.47 308 ARG B C 1
ATOM 5069 O O . ARG B 1 308 ? -7.879 -8.945 15.211 1 59.47 308 ARG B O 1
ATOM 5076 N N . ARG B 1 309 ? -9.633 -9.352 14.141 1 47.47 309 ARG B N 1
ATOM 5077 C CA . ARG B 1 309 ? -10.289 -9.516 15.43 1 47.47 309 ARG B CA 1
ATOM 5078 C C . ARG B 1 309 ? -9.547 -10.531 16.297 1 47.47 309 ARG B C 1
ATOM 5080 O O . ARG B 1 309 ? -9.836 -10.672 17.484 1 47.47 309 ARG B O 1
ATOM 5087 N N . SER B 1 310 ? -8.977 -11.539 15.766 1 41.38 310 SER B N 1
ATOM 5088 C CA . SER B 1 310 ? -8.586 -12.562 16.734 1 41.38 310 SER B CA 1
ATOM 5089 C C . SER B 1 310 ? -7.227 -12.234 17.359 1 41.38 310 SER B C 1
ATOM 5091 O O . SER B 1 310 ? -6.355 -11.664 16.688 1 41.38 310 SER B O 1
ATOM 5093 N N . LYS B 1 311 ? -7.18 -12.195 18.656 1 40.62 311 LYS B N 1
ATOM 5094 C CA . LYS B 1 311 ? -6.082 -12.102 19.609 1 40.62 311 LYS B CA 1
ATOM 5095 C C . LYS B 1 311 ? -4.793 -12.688 19.031 1 40.62 311 LYS B C 1
ATOM 5097 O O . LYS B 1 311 ? -3.729 -12.578 19.641 1 40.62 311 LYS B O 1
ATOM 5102 N N . ASP B 1 312 ? -4.906 -13.625 18.234 1 40.44 312 ASP B N 1
ATOM 5103 C CA . ASP B 1 312 ? -3.695 -14.328 17.828 1 40.44 312 ASP B CA 1
ATOM 5104 C C . ASP B 1 312 ? -2.977 -13.578 16.703 1 40.44 312 ASP B C 1
ATOM 5106 O O . ASP B 1 312 ? -3.268 -13.789 15.523 1 40.44 312 ASP B O 1
ATOM 5110 N N . SER B 1 313 ? -2.555 -12.422 16.922 1 45.31 313 SER B N 1
ATOM 5111 C CA . SER B 1 313 ? -1.675 -11.523 16.188 1 45.31 313 SER B CA 1
ATOM 5112 C C . SER B 1 313 ? -0.688 -12.312 15.328 1 45.31 313 SER B C 1
ATOM 5114 O O . SER B 1 313 ? 0.021 -11.727 14.5 1 45.31 313 SER B O 1
ATOM 5116 N N . SER B 1 314 ? -0.533 -13.562 15.734 1 44 314 SER B N 1
ATOM 5117 C CA . SER B 1 314 ? 0.549 -14.359 15.164 1 44 314 SER B CA 1
ATOM 5118 C C . SER B 1 314 ? 0.274 -14.703 13.703 1 44 314 SER B C 1
ATOM 5120 O O . SER B 1 314 ? 1.176 -15.125 12.977 1 44 314 SER B O 1
ATOM 5122 N N . ASN B 1 315 ? -0.985 -14.484 13.297 1 46.75 315 ASN B N 1
ATOM 5123 C CA . ASN B 1 315 ? -1.259 -14.945 11.945 1 46.75 315 ASN B CA 1
ATOM 5124 C C . ASN B 1 315 ? -1.47 -13.781 10.984 1 46.75 315 ASN B C 1
ATOM 5126 O O . ASN B 1 315 ? -2.426 -13.773 10.211 1 46.75 315 ASN B O 1
ATOM 5130 N N . ALA B 1 316 ? -0.786 -12.758 11.312 1 50.22 316 ALA B N 1
ATOM 5131 C CA . ALA B 1 316 ? -0.919 -11.617 10.406 1 50.22 316 ALA B CA 1
ATOM 5132 C C . ALA B 1 316 ? -0.675 -12.039 8.961 1 50.22 316 ALA B C 1
ATOM 5134 O O . ALA B 1 316 ? 0.427 -12.469 8.609 1 50.22 316 ALA B O 1
ATOM 5135 N N . GLU B 1 317 ? -1.804 -12.445 8.242 1 59.78 317 GLU B N 1
ATOM 5136 C CA . GLU B 1 317 ? -1.715 -12.781 6.82 1 59.78 317 GLU B CA 1
ATOM 5137 C C . GLU B 1 317 ? -1.291 -11.578 5.992 1 59.78 317 GLU B C 1
ATOM 5139 O O . GLU B 1 317 ? -1.654 -10.438 6.309 1 59.78 317 GLU B O 1
ATOM 5144 N N . ALA B 1 318 ? -0.342 -11.734 5.109 1 70.88 318 ALA B N 1
ATOM 5145 C CA . ALA B 1 318 ? 0.121 -10.773 4.109 1 70.88 318 ALA B CA 1
ATOM 5146 C C . ALA B 1 318 ? -1.04 -10.258 3.268 1 70.88 318 ALA B C 1
ATOM 5148 O O . ALA B 1 318 ? -2.092 -10.891 3.188 1 70.88 318 ALA B O 1
ATOM 5149 N N . ASP B 1 319 ? -0.932 -9.102 2.803 1 86.06 319 ASP B N 1
ATOM 5150 C CA . ASP B 1 319 ? -1.887 -8.484 1.886 1 86.06 319 ASP B CA 1
ATOM 5151 C C . ASP B 1 319 ? -2.098 -9.359 0.648 1 86.06 319 ASP B C 1
ATOM 5153 O O . ASP B 1 319 ? -1.171 -10.031 0.189 1 86.06 319 ASP B O 1
ATOM 5157 N N . THR B 1 320 ? -3.322 -9.438 0.227 1 93.38 320 THR B N 1
ATOM 5158 C CA . THR B 1 320 ? -3.602 -10.031 -1.075 1 93.38 320 THR B CA 1
ATOM 5159 C C . THR B 1 320 ? -3.193 -9.086 -2.201 1 93.38 320 THR B C 1
ATOM 5161 O O . THR B 1 320 ? -3.477 -7.887 -2.145 1 93.38 320 THR B O 1
ATOM 5164 N N . TRP B 1 321 ? -2.445 -9.648 -3.184 1 96.56 321 TRP B N 1
ATOM 5165 C CA . TRP B 1 321 ? -2.07 -8.883 -4.363 1 96.56 321 TRP B CA 1
ATOM 5166 C C . TRP B 1 321 ? -3.139 -8.984 -5.445 1 96.56 321 TRP B C 1
ATOM 5168 O O . TRP B 1 321 ? -3.5 -10.094 -5.863 1 96.56 321 TRP B O 1
ATOM 5178 N N . TYR B 1 322 ? -3.689 -7.895 -5.844 1 97.56 322 TYR B N 1
ATOM 5179 C CA . TYR B 1 322 ? -4.59 -7.836 -6.992 1 97.56 322 TYR B CA 1
ATOM 5180 C C . TYR B 1 322 ? -3.873 -7.281 -8.219 1 97.56 322 TYR B C 1
ATOM 5182 O O . TYR B 1 322 ? -3.316 -6.18 -8.172 1 97.56 322 TYR B O 1
ATOM 5190 N N . CYS B 1 323 ? -3.902 -8.062 -9.25 1 97.88 323 CYS B N 1
ATOM 5191 C CA . CYS B 1 323 ? -3.141 -7.758 -10.453 1 97.88 323 CYS B CA 1
ATOM 5192 C C . CYS B 1 323 ? -4.055 -7.668 -11.672 1 97.88 323 CYS B C 1
ATOM 5194 O O . CYS B 1 323 ? -5.062 -8.375 -11.75 1 97.88 323 CYS B O 1
ATOM 5196 N N . ASN B 1 324 ? -3.709 -6.746 -12.562 1 97.62 324 ASN B N 1
ATOM 5197 C CA . ASN B 1 324 ? -4.52 -6.605 -13.766 1 97.62 324 ASN B CA 1
ATOM 5198 C C . ASN B 1 324 ? -3.65 -6.508 -15.016 1 97.62 324 ASN B C 1
ATOM 5200 O O . ASN B 1 324 ? -2.471 -6.156 -14.938 1 97.62 324 ASN B O 1
ATOM 5204 N N . ARG B 1 325 ? -4.207 -6.941 -16.125 1 96.75 325 ARG B N 1
ATOM 5205 C CA . ARG B 1 325 ? -3.588 -6.961 -17.453 1 96.75 325 ARG B CA 1
ATOM 5206 C C . ARG B 1 325 ? -4.582 -6.523 -18.516 1 96.75 325 ARG B C 1
ATOM 5208 O O . ARG B 1 325 ? -5.703 -7.031 -18.578 1 96.75 325 ARG B O 1
ATOM 5215 N N . PRO B 1 326 ? -4.117 -5.598 -19.375 1 95.88 326 PRO B N 1
ATOM 5216 C CA . PRO B 1 326 ? -5.02 -5.27 -20.469 1 95.88 326 PRO B CA 1
ATOM 5217 C C . PRO B 1 326 ? -5.438 -6.5 -21.281 1 95.88 326 PRO B C 1
ATOM 5219 O O . PRO B 1 326 ? -4.613 -7.383 -21.531 1 95.88 326 PRO B O 1
ATOM 5222 N N . ILE B 1 327 ? -6.664 -6.523 -21.656 1 95 327 ILE B N 1
ATOM 5223 C CA . ILE B 1 327 ? -7.23 -7.695 -22.312 1 95 327 ILE B CA 1
ATOM 5224 C C . ILE B 1 327 ? -6.52 -7.926 -23.641 1 95 327 ILE B C 1
ATOM 5226 O O . ILE B 1 327 ? -6.352 -9.07 -24.078 1 95 327 ILE B O 1
ATOM 5230 N N . ASP B 1 328 ? -6.043 -6.887 -24.25 1 93.38 328 ASP B N 1
ATOM 5231 C CA . ASP B 1 328 ? -5.441 -6.992 -25.578 1 93.38 328 ASP B CA 1
ATOM 5232 C C . ASP B 1 328 ? -3.922 -7.133 -25.484 1 93.38 328 ASP B C 1
ATOM 5234 O O . ASP B 1 328 ? -3.219 -7.027 -26.484 1 93.38 328 ASP B O 1
ATOM 5238 N N . TRP B 1 329 ? -3.475 -7.359 -24.297 1 93.88 329 TRP B N 1
ATOM 5239 C CA . TRP B 1 329 ? -2.035 -7.516 -24.125 1 93.88 329 TRP B CA 1
ATOM 5240 C C . TRP B 1 329 ? -1.537 -8.789 -24.797 1 93.88 329 TRP B C 1
ATOM 5242 O O . TRP B 1 329 ? -2.195 -9.836 -24.734 1 93.88 329 TRP B O 1
ATOM 5252 N N . LYS B 1 330 ? -0.365 -8.719 -25.391 1 91.75 330 LYS B N 1
ATOM 5253 C CA . LYS B 1 330 ? 0.305 -9.875 -25.984 1 91.75 330 LYS B CA 1
ATOM 5254 C C . LYS B 1 330 ? 1.717 -10.031 -25.438 1 91.75 330 LYS B C 1
ATOM 5256 O O . LYS B 1 330 ? 2.365 -9.047 -25.078 1 91.75 330 LYS B O 1
ATOM 5261 N N . PRO B 1 331 ? 2.098 -11.289 -25.422 1 86.94 331 PRO B N 1
ATOM 5262 C CA . PRO B 1 331 ? 3.461 -11.531 -24.938 1 86.94 331 PRO B CA 1
ATOM 5263 C C . PRO B 1 331 ? 4.492 -10.648 -25.641 1 86.94 331 PRO B C 1
ATOM 5265 O O . PRO B 1 331 ? 4.449 -10.5 -26.859 1 86.94 331 PRO B O 1
ATOM 5268 N N . GLY B 1 332 ? 5.336 -9.992 -24.828 1 81.88 332 GLY B N 1
ATOM 5269 C CA . GLY B 1 332 ? 6.367 -9.133 -25.391 1 81.88 332 GLY B CA 1
ATOM 5270 C C . GLY B 1 332 ? 6.02 -7.656 -25.312 1 81.88 332 GLY B C 1
ATOM 5271 O O . GLY B 1 332 ? 6.891 -6.801 -25.469 1 81.88 332 GLY B O 1
ATOM 5272 N N . GLN B 1 333 ? 4.73 -7.355 -25.125 1 84 333 GLN B N 1
ATOM 5273 C CA . GLN B 1 333 ? 4.324 -5.957 -25.016 1 84 333 GLN B CA 1
ATOM 5274 C C . GLN B 1 333 ? 4.68 -5.391 -23.641 1 84 333 GLN B C 1
ATOM 5276 O O . GLN B 1 333 ? 4.809 -6.137 -22.672 1 84 333 GLN B O 1
ATOM 5281 N N . PHE B 1 334 ? 4.832 -4.137 -23.625 1 81.44 334 PHE B N 1
ATOM 5282 C CA . PHE B 1 334 ? 5.137 -3.434 -22.375 1 81.44 334 PHE B CA 1
ATOM 5283 C C . PHE B 1 334 ? 3.963 -3.506 -21.422 1 81.44 334 PHE B C 1
ATOM 5285 O O . PHE B 1 334 ? 2.807 -3.561 -21.844 1 81.44 334 PHE B O 1
ATOM 5292 N N . VAL B 1 335 ? 4.383 -3.543 -20.188 1 82.19 335 VAL B N 1
ATOM 5293 C CA . VAL B 1 335 ? 3.363 -3.51 -19.141 1 82.19 335 VAL B CA 1
ATOM 5294 C C . VAL B 1 335 ? 3.215 -2.084 -18.609 1 82.19 335 VAL B C 1
ATOM 5296 O O . VAL B 1 335 ? 4.203 -1.444 -18.25 1 82.19 335 VAL B O 1
ATOM 5299 N N . TYR B 1 336 ? 2.004 -1.609 -18.625 1 75.38 336 TYR B N 1
ATOM 5300 C CA . TYR B 1 336 ? 1.72 -0.291 -18.062 1 75.38 336 TYR B CA 1
ATOM 5301 C C . TYR B 1 336 ? 1.499 -0.369 -16.562 1 75.38 336 TYR B C 1
ATOM 5303 O O . TYR B 1 336 ? 0.718 -1.197 -16.078 1 75.38 336 TYR B O 1
ATOM 5311 N N . HIS B 1 337 ? 2.395 0.386 -15.898 1 75.44 337 HIS B N 1
ATOM 5312 C CA . HIS B 1 337 ? 2.264 0.411 -14.445 1 75.44 337 HIS B CA 1
ATOM 5313 C C . HIS B 1 337 ? 1.556 1.678 -13.977 1 75.44 337 HIS B C 1
ATOM 5315 O O . HIS B 1 337 ? 1.913 2.783 -14.391 1 75.44 337 HIS B O 1
ATOM 5321 N N . GLY B 1 338 ? 0.283 1.799 -13.789 1 62.72 338 GLY B N 1
ATOM 5322 C CA . GLY B 1 338 ? -0.571 2.908 -13.391 1 62.72 338 GLY B CA 1
ATOM 5323 C C . GLY B 1 338 ? -0.224 3.473 -12.031 1 62.72 338 GLY B C 1
ATOM 5324 O O . GLY B 1 338 ? 0.461 2.82 -11.234 1 62.72 338 GLY B O 1
#

Radius of gyration: 32.72 Å; Cα contacts (8 Å, |Δi|>4): 962; chains: 2; bounding box: 110×88×97 Å

Nearest PDB structures (foldseek):
  6q03-assembly1_A  TM=3.003E-01  e=5.162E-02  Clostridioides difficile 630
  6q0y-assembly1_A  TM=3.014E-01  e=5.478E-02  Clostridioides difficile 630
  3v4g-assembly1_A  TM=3.919E-01  e=2.421E-01  Vibrio vulnificus YJ016
  7vnx-assembly1_A  TM=3.395E-01  e=7.057E-01  Thermococcus kodakarensis
  3nr8-assembly2_A  TM=3.605E-01  e=4.728E+00  Homo sapiens

Secondary structure (DSSP, 8-state):
--------------------HHHHHHHHHHHHHHHHHHH---------------------------------------------------------------SS-PPPEEEEEEETTTEEEEES--GGGHHHHHHHHHHH-TT-BPPPEEETTEEEEEBSS-TT-TT--THHHHHHHHHHHHHHHHHHHTTEEEEEEE-SSSSPEEEEEE-SSPPPPEEEEEEEEETTTEEEEESPPTTHHHHHHHHHGGGEEEEEEETTEEEEEESS-GGG--TTHHHHHHHHHHHHHHHHHHTT-EEEEEE------SS-GGG-PPPEEEEEEETT--TTPPPP--/--------------------HHHHHHHHHHHHHHHHHHH---------------------------------------------------------------SS-PPPEEEEEEETTTEEEEES--GGGHHHHHHHHHHH-TT-BPPPEEETTEEEEEBSS-TT-TT--THHHHHHHHHHHHHHHHHHHTTEEEEEEE-SSSSPEEEEEE-SSPPPPEEEEEEEEETTTEEEEESPPTTHHHHHHHHHGGGEEEEEEETTEEEEEESS-GGG--TTHHHHHHHHHHHHHHHHHHTT-EEEEEE------SS-GGG-PPPEEEEEEETT--TTSPPP--

Organism: Arthroderma benhamiae (strain ATCC MYA-4681 / CBS 112371) (NCBI:txid663331)

Foldseek 3Di:
DPPPPPPPPPPPPPPPCPDDQVVQVVVVVVVVVVVVVVVPPPPPPPPVPPPPCPPPPDDDDDDPDDDDPDDPDPDPPDDPDPPDPPPPPDPPPPPPPPPPPDDDDDKFKWKWWDDDQFKIKTARPDPVCVVVLVVLLQVLQVQGWDDWDDDPRIIMIGHPDGLQAPPDDDPSVLSSVSSVLSSQQVCLCCQWAFPAWDPPAQWTMTMTIGDPPRDAHWQKKKWWDDDQFKIKIAQDPPCLLVLLQVLLPPQFDHWDDDVRMIMTGGPDRLNLDDDPSVVVVVVSVVSVCVSCFQVQKEQRYFTRSHRPPDPPPVGPTGTMTMIIGRPPDDGPDGHDHD/DPPPPPPPPPPPPPPPCDDDQVVQVVVVVVVVVVVVVVVVPDPPPPPPDDDDDPCPDDDDPDDDDDDDDDDPDPDPPDDPDDPDPPDPPDPPPPPPPPPPPDDDDDKFKWKWWDDDQFKIKTARPDPVCVVVLVVLLQVLQVQGWDDWDDDPRIIMIGHPDGLQAPPDDDPSVLSSVSSVLSSQQVCLCCQWAFPAWDPPAQWTMTMTIGDPPRDAHWQKKKWWDDDQFKIKIAQDPPCLLVLLQVLLPPQFDYWDDDVRMIMTGGPDRLNLDDDPSVVVVVVSVVSVCVSCFQVQKEQRYFTRSHRPPDPPPVGPIGTMTMIIGRPPDDGPDGHDHD

Solvent-accessible surface area (backbone atoms only — not comparable to full-atom values): 39734 Å² total; per-residue (Å²): 131,81,78,74,73,74,76,73,78,77,75,77,76,74,78,76,78,71,75,56,62,69,63,55,53,55,51,50,53,51,52,52,50,51,53,54,56,61,66,61,57,72,81,71,80,70,74,78,72,76,74,78,79,71,80,70,84,71,82,82,79,79,73,83,79,77,80,75,80,79,77,78,78,74,76,78,74,79,80,72,79,80,76,76,80,72,75,77,71,73,74,72,70,75,73,69,72,70,66,76,80,61,86,58,91,71,73,49,61,29,36,46,33,50,43,76,35,30,35,39,35,45,30,70,64,57,74,82,52,48,64,56,51,52,49,47,49,45,70,37,33,83,77,37,62,51,81,68,41,80,49,79,87,24,42,32,34,40,42,56,73,43,59,19,34,71,79,47,59,72,66,51,45,53,39,39,52,50,26,51,51,48,46,52,50,56,36,32,58,69,12,39,37,78,65,47,65,40,53,76,62,57,24,27,34,36,30,28,35,48,48,82,78,44,58,79,64,59,45,57,30,36,41,35,53,41,87,37,32,34,38,39,33,39,53,54,62,90,62,45,61,58,55,50,47,57,74,53,41,87,46,49,60,48,72,50,77,57,91,63,30,35,35,38,34,37,61,75,37,47,64,66,42,58,76,63,46,41,50,51,34,52,52,51,52,51,51,51,50,51,47,33,46,65,71,35,30,27,79,68,45,63,43,42,60,41,28,59,80,60,86,64,70,84,63,72,63,40,44,32,36,36,27,37,21,54,66,85,64,51,88,75,53,85,60,76,75,102,133,81,76,75,72,72,75,73,78,78,74,77,76,74,76,75,78,72,76,58,57,70,62,52,53,56,52,49,52,53,53,51,53,51,53,54,60,64,66,67,62,75,85,73,84,75,76,84,73,78,77,82,79,72,81,69,82,74,83,80,78,76,76,85,76,82,84,78,83,78,80,80,79,77,78,80,76,80,84,76,80,83,75,76,81,71,77,77,71,74,74,73,71,76,73,69,72,70,66,76,81,60,87,59,93,71,74,50,60,28,37,47,32,51,42,76,34,30,35,39,34,44,31,71,62,57,74,83,53,47,64,54,52,52,50,49,50,47,69,36,32,83,77,36,60,52,80,68,41,80,48,78,86,25,42,32,35,40,40,55,74,44,59,19,33,72,79,46,56,71,65,49,43,53,39,40,50,49,26,50,50,49,46,51,49,56,36,31,59,68,12,37,38,77,64,47,64,40,54,77,60,56,27,29,34,39,32,27,35,47,47,82,77,44,59,80,63,59,48,58,29,37,40,34,53,41,93,33,32,33,37,38,34,38,52,54,62,90,63,44,61,56,53,48,48,57,74,52,39,86,47,48,58,46,70,48,76,58,90,62,31,33,36,39,34,37,60,76,39,48,64,67,43,59,78,63,45,42,49,52,32,51,51,52,51,51,50,51,51,49,47,33,46,64,70,36,29,27,78,68,46,61,45,42,60,42,28,61,79,58,86,64,71,85,63,73,63,42,44,32,37,35,29,38,24,52,68,85,63,52,87,74,52,83,62,74,75,100

pLDDT: mean 70.95, std 31.13, range [15.91, 98.44]

Sequence (676 aa):
MDRKEAPDPEYNEHEIVIPSIEKSIKTIELQANEAERAAAAPELNVVPTAPPYHTDTTTVASAISSSPYDEHHRPTLPHAPSMSTSQISSASTISRRPLPPGPGPRTAFACLSMHMTDRIRLLRFPEPIVPEIIEMIRIGWPRGINTPREYSQSLEIKLNGNPWSPHSWGESRIHARKLMAGLLDGLYQRGWIVKVSVDIGHVDSLFFRYQQPAPPPCIWTSISFHHSDKLRIVDGPSGFGLILADALGPDVENCQVRGTMFEIKLHGSPWRAVGTKTVKTRVILLAIMDVLEQQGFSLYAAINHNSRRSKDSSNAEADTWYCNRPIDWKPGQFVYHGMDRKEAPDPEYNEHEIVIPSIEKSIKTIELQANEAERAAAAPELNVVPTAPPYHTDTTTVASAISSSPYDEHHRPTLPHAPSMSTSQISSASTISRRPLPPGPGPRTAFACLSMHMTDRIRLLRFPEPIVPEIIEMIRIGWPRGINTPREYSQSLEIKLNGNPWSPHSWGESRIHARKLMAGLLDGLYQRGWIVKVSVDIGHVDSLFFRYQQPAPPPCIWTSISFHHSDKLRIVDGPSGFGLILADALGPDVENCQVRGTMFEIKLHGSPWRAVGTKTVKTRVILLAIMDVLEQQGFSLYAAINHNSRRSKDSSNAEADTWYCNRPIDWKPGQFVYHG